Protein AF-A0A914LM54-F1 (afdb_monomer_lite)

InterPro domains:
  IPR000242 Tyrosine-specific protein phosphatase, PTPase domain [PF00102] (272-400)
  IPR000242 Tyrosine-specific protein phosphatase, PTPase domain [PR00700] (313-320)
  IPR000242 Tyrosine-specific protein phosphatase, PTPase domain [PR00700] (339-359)
  IPR000242 Tyrosine-specific protein phosphatase, PTPase domain [PS50055] (244-401)
  IPR000242 Tyrosine-specific protein phosphatase, PTPase domain [SM00194] (243-431)
  IPR000980 SH2 domain [PF00017] (7-81)
  IPR000980 SH2 domain [PF00017] (120-195)
  IPR000980 SH2 domain [PS50001] (6-104)
  IPR000980 SH2 domain [PS50001] (120-214)
  IPR000980 SH2 domain [SM00252] (4-89)
  IPR000980 SH2 domain [SM00252] (118-201)
  IPR029021 Protein-tyrosine phosphatase-like [G3DSA:3.90.190.10] (220-413)
  IPR029021 Protein-tyrosine phosphatase-like [SSF52799] (214-416)
  IPR036860 SH2 domain superfamily [G3DSA:3.30.505.10] (4-106)
  IPR036860 SH2 domain superfamily [G3DSA:3.30.505.10] (108-219)
  IPR036860 SH2 domain superfamily [SSF55550] (6-106)
  IPR036860 SH2 domain superfamily [SSF55550] (113-219)
  IPR052123 Non-receptor Tyrosine Phosphatase [PTHR46257] (4-401)

Secondary structure (DSSP, 8-state):
-PPP---B----HHHHHHHHHHH--TT-EEEEE-SS-TT-EEEEEE-SS-EEEEEEEEETTTTEEE-TTS-EESSHHHHHHHHHHSTTSEE-TTSPEE---SB-----S-----TTT-TTEETT--HHHHHHHHTTSPTTEEEEEE-SSSTT-EEEEEE-TTSSEEEEEEEEETTEEESSTT--BSSHHHHHHHHHHS-EE-TTS-EE---EE-------GGGHHHHHHHHTSPPSSTTPPPHHHHHHHHHHHHHHHHHTT---TGGGSTTTGGG-SSTT----TTTEEE----GGGGGS--SS---------EEEEEEEE----TTT-GGGTT---EEEEEPPPPGGGHHHHHHHHHHTT--EEEE-S-SEETTEESS---SPPBT-EEEETTEEEEEEEEEEETTEEEEEEEEEEETTEEEEEEEEEEE-

Organism: Meloidogyne incognita (NCBI:txid6306)

pLDDT: mean 80.1, std 15.24, range [26.08, 98.19]

Structure (mmCIF, N/CA/C/O backbone):
data_AF-A0A914LM54-F1
#
_entry.id   AF-A0A914LM54-F1
#
loop_
_atom_site.group_PDB
_atom_site.id
_atom_site.type_symbol
_atom_site.label_atom_id
_atom_site.label_alt_id
_atom_site.label_comp_id
_atom_site.label_asym_id
_atom_site.label_entity_id
_atom_site.label_seq_id
_atom_site.pdbx_PDB_ins_code
_atom_site.Cartn_x
_atom_site.Cartn_y
_atom_site.Cartn_z
_atom_site.occupancy
_atom_site.B_iso_or_equiv
_atom_site.auth_seq_id
_atom_site.auth_comp_id
_atom_site.auth_asym_id
_atom_site.auth_atom_id
_atom_site.pdbx_PDB_model_num
ATOM 1 N N . MET A 1 1 ? 0.011 -10.153 41.217 1.00 26.08 1 MET A N 1
ATOM 2 C CA . MET A 1 1 ? -1.340 -10.718 41.019 1.00 26.08 1 MET A CA 1
ATOM 3 C C . MET A 1 1 ? -1.235 -11.724 39.885 1.00 26.08 1 MET A C 1
ATOM 5 O O . MET A 1 1 ? -0.631 -11.352 38.884 1.00 26.08 1 MET A O 1
ATOM 9 N N . PRO A 1 2 ? -1.698 -12.976 40.026 1.00 26.80 2 PRO A N 1
ATOM 10 C CA . PRO A 1 2 ? -1.684 -13.901 38.901 1.00 26.80 2 PRO A CA 1
ATOM 11 C C . PRO A 1 2 ? -2.640 -13.364 37.831 1.00 26.80 2 PRO A C 1
ATOM 13 O O . PRO A 1 2 ? -3.759 -12.970 38.149 1.00 26.80 2 PRO A O 1
ATOM 16 N N . VAL A 1 3 ? -2.156 -13.270 36.593 1.00 32.56 3 VAL A N 1
ATOM 17 C CA . VAL A 1 3 ? -2.946 -12.844 35.433 1.00 32.56 3 VAL A CA 1
ATOM 18 C C . VAL A 1 3 ? -4.123 -13.811 35.304 1.00 32.56 3 VAL A C 1
ATOM 20 O O . VAL A 1 3 ? -3.913 -15.017 35.175 1.00 32.56 3 VAL A O 1
ATOM 23 N N . GLU A 1 4 ? -5.351 -13.304 35.403 1.00 42.78 4 GLU A N 1
ATOM 24 C CA . GLU A 1 4 ? -6.567 -14.088 35.176 1.00 42.78 4 GLU A CA 1
ATOM 25 C C . GLU A 1 4 ? -6.477 -14.760 33.795 1.00 42.78 4 GLU A C 1
ATOM 27 O O . GLU A 1 4 ? -6.394 -14.087 32.766 1.00 42.78 4 GLU A O 1
ATOM 32 N N . ARG A 1 5 ? -6.446 -16.100 33.767 1.00 56.47 5 ARG A N 1
ATOM 33 C CA . ARG A 1 5 ? -6.440 -16.907 32.536 1.00 56.47 5 ARG A CA 1
ATOM 34 C C . ARG A 1 5 ? -7.816 -16.791 31.875 1.00 56.47 5 ARG A C 1
ATOM 36 O O . ARG A 1 5 ? -8.706 -17.599 32.125 1.00 56.47 5 ARG A O 1
ATOM 43 N N . ARG A 1 6 ? -8.007 -15.765 31.048 1.00 68.88 6 ARG A N 1
ATOM 44 C CA . ARG A 1 6 ? -9.247 -15.556 30.299 1.00 68.88 6 ARG A CA 1
ATOM 45 C C . ARG A 1 6 ? -9.192 -16.294 28.964 1.00 68.88 6 ARG A C 1
ATOM 47 O O . ARG A 1 6 ? -8.357 -15.994 28.124 1.00 68.88 6 ARG A O 1
ATOM 54 N N . PHE A 1 7 ? -10.110 -17.231 28.762 1.00 81.62 7 PHE A N 1
ATOM 55 C CA . PHE A 1 7 ? -10.269 -17.956 27.494 1.00 81.62 7 PHE A CA 1
ATOM 56 C C . PHE A 1 7 ? -11.715 -17.944 26.978 1.00 81.62 7 PHE A C 1
ATOM 58 O O . PHE A 1 7 ? -11.969 -18.446 25.888 1.00 81.62 7 PHE A O 1
ATOM 65 N N . PHE A 1 8 ? -12.665 -17.385 27.738 1.00 80.19 8 PHE A N 1
ATOM 66 C CA . PHE A 1 8 ? -14.083 -17.341 27.377 1.00 80.19 8 PHE A CA 1
ATOM 67 C C . PHE A 1 8 ? -14.496 -15.986 26.777 1.00 80.19 8 PHE A C 1
ATOM 69 O O . PHE A 1 8 ? -14.212 -14.927 27.352 1.00 80.19 8 PHE A O 1
ATOM 76 N N . TYR A 1 9 ? -15.194 -16.036 25.639 1.00 75.44 9 TYR A N 1
ATOM 77 C CA . TYR A 1 9 ? -15.647 -14.882 24.861 1.00 75.44 9 TYR A CA 1
ATOM 78 C C . TYR A 1 9 ? -17.074 -15.096 24.330 1.00 75.44 9 TYR A C 1
ATOM 80 O O . TYR A 1 9 ? -17.359 -16.090 23.666 1.00 75.44 9 TYR A O 1
ATOM 88 N N . GLU A 1 10 ? -17.974 -14.142 24.575 1.00 75.81 10 GLU A N 1
ATOM 89 C CA . GLU A 1 10 ? -19.359 -14.170 24.076 1.00 75.81 10 GLU A CA 1
ATOM 90 C C . GLU A 1 10 ? -19.443 -13.631 22.639 1.00 75.81 10 GLU A C 1
ATOM 92 O O . GLU A 1 10 ? -19.845 -12.496 22.404 1.00 75.81 10 GLU A O 1
ATOM 97 N N . ILE A 1 11 ? -19.008 -14.433 21.664 1.00 73.31 11 ILE A N 1
ATOM 98 C CA . ILE A 1 11 ? -18.943 -14.043 20.244 1.00 73.31 11 ILE A CA 1
ATOM 99 C C . ILE A 1 11 ? -19.424 -15.165 19.308 1.00 73.31 11 ILE A C 1
ATOM 101 O O . ILE A 1 11 ? -19.442 -16.336 19.690 1.00 73.31 11 ILE A O 1
ATOM 105 N N . THR A 1 12 ? -19.790 -14.816 18.069 1.00 81.75 12 THR A N 1
ATOM 106 C CA . THR A 1 12 ? -20.183 -15.776 17.017 1.00 81.75 12 THR A CA 1
ATOM 107 C C . THR A 1 12 ? -18.982 -16.554 16.471 1.00 81.75 12 THR A C 1
ATOM 109 O O . THR A 1 12 ? -17.825 -16.201 16.708 1.00 81.75 12 THR A O 1
ATOM 112 N N . GLY A 1 13 ? -19.232 -17.632 15.725 1.00 82.56 13 GLY A N 1
ATOM 113 C CA . GLY A 1 13 ? -18.182 -18.438 15.103 1.00 82.56 13 GLY A CA 1
ATOM 114 C C . GLY A 1 13 ? -17.411 -17.710 14.023 1.00 82.56 13 GLY A C 1
ATOM 115 O O . GLY A 1 13 ? -16.183 -17.778 14.001 1.00 82.56 13 GLY A O 1
ATOM 116 N N . GLU A 1 14 ? -18.121 -16.959 13.189 1.00 81.38 14 GLU A N 1
ATOM 117 C CA . GLU A 1 14 ? -17.511 -16.081 12.196 1.00 81.38 14 GLU A CA 1
ATOM 118 C C . GLU A 1 14 ? -16.601 -15.045 12.862 1.00 81.38 14 GLU A C 1
ATOM 120 O O . GLU A 1 14 ? -15.437 -14.910 12.484 1.00 81.38 14 GLU A O 1
ATOM 125 N N . ARG A 1 15 ? -17.070 -14.417 13.948 1.00 73.88 15 ARG A N 1
ATOM 126 C CA . ARG A 1 15 ? -16.275 -13.428 14.678 1.00 73.88 15 ARG A CA 1
ATOM 127 C C . ARG A 1 15 ? -15.077 -14.043 15.396 1.00 73.88 15 ARG A C 1
ATOM 129 O O . ARG A 1 15 ? -14.000 -13.454 15.419 1.00 73.88 15 ARG A O 1
ATOM 136 N N . ALA A 1 16 ? -15.234 -15.236 15.963 1.00 83.62 16 ALA A N 1
ATOM 137 C CA . ALA A 1 16 ? -14.127 -15.986 16.548 1.00 83.62 16 ALA A CA 1
ATOM 138 C C . ALA A 1 16 ? -13.053 -16.308 15.506 1.00 83.62 16 ALA A C 1
ATOM 140 O O . ALA A 1 16 ? -11.867 -16.189 15.806 1.00 83.62 16 ALA A O 1
ATOM 141 N N . ARG A 1 17 ? -13.458 -16.675 14.282 1.00 85.50 17 ARG A N 1
ATOM 142 C CA . ARG A 1 17 ? -12.534 -16.906 13.170 1.00 85.50 17 ARG A CA 1
ATOM 143 C C . ARG A 1 17 ? -11.743 -15.643 12.849 1.00 85.50 17 ARG A C 1
ATOM 145 O O . ARG A 1 17 ? -10.519 -15.698 12.822 1.00 85.50 17 ARG A O 1
ATOM 152 N N . GLU A 1 18 ? -12.425 -14.519 12.650 1.00 77.44 18 GLU A N 1
ATOM 153 C CA . GLU A 1 18 ? -11.786 -13.226 12.384 1.00 77.44 18 GLU A CA 1
ATOM 154 C C . GLU A 1 18 ? -10.796 -12.839 13.484 1.00 77.44 18 GLU A C 1
ATOM 156 O O . GLU A 1 18 ? -9.634 -12.573 13.200 1.00 77.44 18 GLU A O 1
ATOM 161 N N . LEU A 1 19 ? -11.231 -12.843 14.746 1.00 75.38 19 LEU A N 1
ATOM 162 C CA . LEU A 1 19 ? -10.401 -12.402 15.864 1.00 75.38 19 LEU A CA 1
ATOM 163 C C . LEU A 1 19 ? -9.196 -13.317 16.099 1.00 75.38 19 LEU A C 1
ATOM 165 O O . LEU A 1 19 ? -8.116 -12.819 16.404 1.00 75.38 19 LEU A O 1
ATOM 169 N N . LEU A 1 20 ? -9.345 -14.633 15.928 1.00 82.94 20 LEU A N 1
ATOM 170 C CA . LEU A 1 20 ? -8.219 -15.563 16.029 1.00 82.94 20 LEU A CA 1
ATOM 171 C C . LEU A 1 20 ? -7.209 -15.375 14.894 1.00 82.94 20 LEU A C 1
ATOM 173 O O . LEU A 1 20 ? -6.026 -15.573 15.131 1.00 82.94 20 LEU A O 1
ATOM 177 N N . PHE A 1 21 ? -7.639 -14.967 13.698 1.00 81.19 21 PHE A N 1
ATOM 178 C CA . PHE A 1 21 ? -6.710 -14.569 12.636 1.00 81.19 21 PHE A CA 1
ATOM 179 C C . PHE A 1 21 ? -6.048 -13.212 12.903 1.00 81.19 21 PHE A C 1
ATOM 181 O O . PHE A 1 21 ? -4.903 -13.008 12.512 1.00 81.19 21 PHE A O 1
ATOM 188 N N . LEU A 1 22 ? -6.766 -12.281 13.539 1.00 62.22 22 LEU A N 1
ATOM 189 C CA . LEU A 1 22 ? -6.274 -10.932 13.833 1.00 62.22 22 LEU A CA 1
ATOM 190 C C . LEU A 1 22 ? -5.271 -10.902 14.994 1.00 62.22 22 LEU A C 1
ATOM 192 O O . LEU A 1 22 ? -4.304 -10.147 14.942 1.00 62.22 22 LEU A O 1
ATOM 196 N N . TYR A 1 23 ? -5.523 -11.681 16.047 1.00 75.94 23 TYR A N 1
ATOM 197 C CA . TYR A 1 23 ? -4.813 -11.579 17.329 1.00 75.94 23 TYR A CA 1
ATOM 198 C C . TYR A 1 23 ? -4.252 -12.911 17.835 1.00 75.94 23 TYR A C 1
ATOM 200 O O . TYR A 1 23 ? -3.486 -12.919 18.796 1.00 75.94 23 TYR A O 1
ATOM 208 N N . GLY A 1 24 ? -4.656 -14.031 17.234 1.00 80.50 24 GLY A N 1
ATOM 209 C CA . GLY A 1 24 ? -4.218 -15.363 17.628 1.00 80.50 24 GLY A CA 1
ATOM 210 C C . GLY A 1 24 ? -3.020 -15.857 16.818 1.00 80.50 24 GLY A C 1
ATOM 211 O O . GLY A 1 24 ? -2.707 -15.366 15.737 1.00 80.50 24 GLY A O 1
ATOM 212 N N . SER A 1 25 ? -2.346 -16.872 17.347 1.00 86.31 25 SER A N 1
ATOM 213 C CA . SER A 1 25 ? -1.291 -17.628 16.657 1.00 86.31 25 SER A CA 1
ATOM 214 C C . SER A 1 25 ? -1.629 -19.116 16.578 1.00 86.31 25 SER A C 1
ATOM 216 O O . SER A 1 25 ? -2.569 -19.589 17.209 1.00 86.31 25 SER A O 1
ATOM 218 N N . ASN A 1 26 ? -0.892 -19.889 15.772 1.00 89.88 26 ASN A N 1
ATOM 219 C CA . ASN A 1 26 ? -1.128 -21.333 15.639 1.00 89.88 26 ASN A CA 1
ATOM 220 C C . ASN A 1 26 ? -1.157 -22.051 17.009 1.00 89.88 26 ASN A C 1
ATOM 222 O O . ASN A 1 26 ? -0.249 -21.891 17.823 1.00 89.88 26 ASN A O 1
ATOM 226 N N . GLY A 1 27 ? -2.206 -22.842 17.238 1.00 87.12 27 GLY A N 1
ATOM 227 C CA . GLY A 1 27 ? -2.492 -23.549 18.487 1.00 87.12 27 GLY A CA 1
ATOM 228 C C . GLY A 1 27 ? -3.232 -22.721 19.542 1.00 87.12 27 GLY A C 1
ATOM 229 O O . GLY A 1 27 ? -3.718 -23.288 20.522 1.00 87.12 27 GLY A O 1
ATOM 230 N N . GLU A 1 28 ? -3.357 -21.404 19.365 1.00 92.81 28 GLU A N 1
ATOM 231 C CA . GLU A 1 28 ? -4.096 -20.568 20.307 1.00 92.81 28 GLU A CA 1
ATOM 232 C C . GLU A 1 28 ? -5.603 -20.705 20.117 1.00 92.81 28 GLU A C 1
ATOM 234 O O . GLU A 1 28 ? -6.101 -20.953 19.013 1.00 92.81 28 GLU A O 1
ATOM 239 N N . PHE A 1 29 ? -6.343 -20.560 21.214 1.00 93.31 29 PHE A N 1
ATOM 240 C CA . PHE A 1 29 ? -7.760 -20.896 21.238 1.00 93.31 29 PHE A CA 1
ATOM 241 C C . PHE A 1 29 ? -8.592 -19.965 22.114 1.00 93.31 29 PHE A C 1
ATOM 243 O O . PHE A 1 29 ? -8.089 -19.297 23.015 1.00 93.31 29 PHE A O 1
ATOM 250 N N . ILE A 1 30 ? -9.900 -19.997 21.874 1.00 92.56 30 ILE A N 1
ATOM 251 C CA . ILE A 1 30 ? -10.929 -19.407 22.729 1.00 92.56 30 ILE A CA 1
ATOM 252 C C . ILE A 1 30 ? -12.128 -20.344 22.860 1.00 92.56 30 ILE A C 1
ATOM 254 O O . ILE A 1 30 ? -12.390 -21.175 21.989 1.00 92.56 30 ILE A O 1
ATOM 258 N N . VAL A 1 31 ? -12.902 -20.174 23.925 1.00 91.75 31 VAL A N 1
ATOM 259 C CA . VAL A 1 31 ? -14.205 -20.810 24.116 1.00 91.75 31 VAL A CA 1
ATOM 260 C C . VAL A 1 31 ? -15.301 -19.759 23.991 1.00 91.75 31 VAL A C 1
ATOM 262 O O . VAL A 1 31 ? -15.172 -18.651 24.504 1.00 91.75 31 VAL A O 1
ATOM 265 N N . ARG A 1 32 ? -16.389 -20.118 23.315 1.00 90.25 32 ARG A N 1
ATOM 266 C CA . ARG A 1 32 ? -17.566 -19.271 23.100 1.00 90.25 32 ARG A CA 1
ATOM 267 C C . ARG A 1 32 ? -18.866 -20.068 23.260 1.00 90.25 32 ARG A C 1
ATOM 269 O O . ARG A 1 32 ? -18.820 -21.299 23.174 1.00 90.25 32 ARG A O 1
ATOM 276 N N . PRO A 1 33 ? -20.024 -19.415 23.448 1.00 84.38 33 PRO A N 1
ATOM 277 C CA . PRO A 1 33 ? -21.326 -20.068 23.321 1.00 84.38 33 PRO A CA 1
ATOM 278 C C . PRO A 1 33 ? -21.509 -20.717 21.938 1.00 84.38 33 PRO A C 1
ATOM 280 O O . PRO A 1 33 ? -20.993 -20.220 20.930 1.00 84.38 33 PRO A O 1
ATOM 283 N N . SER A 1 34 ? -22.232 -21.837 21.870 1.00 87.94 34 SER A N 1
ATOM 284 C CA . SER A 1 34 ? -22.594 -22.450 20.590 1.00 87.94 34 SER A CA 1
ATOM 285 C C . SER A 1 34 ? -23.782 -21.729 19.957 1.00 87.94 34 SER A C 1
ATOM 287 O O . SER A 1 34 ? -24.809 -21.517 20.590 1.00 87.94 34 SER A O 1
ATOM 289 N N . GLU A 1 35 ? -23.683 -21.427 18.665 1.00 83.56 35 GLU A N 1
ATOM 290 C CA . GLU A 1 35 ? -24.795 -20.838 17.897 1.00 83.56 35 GLU A CA 1
ATOM 291 C C . GLU A 1 35 ? -25.893 -21.860 17.592 1.00 83.56 35 GLU A C 1
ATOM 293 O O . GLU A 1 35 ? -27.053 -21.510 17.409 1.00 83.56 35 GLU A O 1
ATOM 298 N N . SER A 1 36 ? -25.528 -23.144 17.556 1.00 83.31 36 SER A N 1
ATOM 299 C CA . SER A 1 36 ? -26.461 -24.234 17.256 1.00 83.31 36 SER A CA 1
ATOM 300 C C . SER A 1 36 ? -27.327 -24.647 18.449 1.00 83.31 36 SER A C 1
ATOM 302 O O . SER A 1 36 ? -28.347 -25.303 18.261 1.00 83.31 36 SER A O 1
ATOM 304 N N . SER A 1 37 ? -26.906 -24.328 19.676 1.00 85.00 37 SER A N 1
ATOM 305 C CA . SER A 1 37 ? -27.579 -24.750 20.905 1.00 85.00 37 SER A CA 1
ATOM 306 C C . SER A 1 37 ? -27.179 -23.841 22.061 1.00 85.00 37 SER A C 1
ATOM 308 O O . SER A 1 37 ? -26.001 -23.750 22.399 1.00 85.00 37 SER A O 1
ATOM 310 N N . ALA A 1 38 ? -28.166 -23.206 22.694 1.00 77.56 38 ALA A N 1
ATOM 311 C CA . ALA A 1 38 ? -27.947 -22.217 23.750 1.00 77.56 38 ALA A CA 1
ATOM 312 C C . ALA A 1 38 ? -27.291 -22.787 25.023 1.00 77.56 38 ALA A C 1
ATOM 314 O O . ALA A 1 38 ? -26.733 -22.027 25.809 1.00 77.56 38 ALA A O 1
ATOM 315 N N . SER A 1 39 ? -27.361 -24.104 25.239 1.00 82.50 39 SER A N 1
ATOM 316 C CA . SER A 1 39 ? -26.727 -24.777 26.380 1.00 82.50 39 SER A CA 1
ATOM 317 C C . SER A 1 39 ? -25.312 -25.276 26.090 1.00 82.50 39 SER A C 1
ATOM 319 O O . SER A 1 39 ? -24.619 -25.681 27.018 1.00 82.50 39 SER A O 1
ATOM 321 N N . ASP A 1 40 ? -24.891 -25.293 24.823 1.00 90.88 40 ASP A N 1
ATOM 322 C CA . ASP A 1 40 ? -23.614 -25.867 24.403 1.00 90.88 40 ASP A CA 1
ATOM 323 C C . ASP A 1 40 ? -22.535 -24.788 24.265 1.00 90.88 40 ASP A C 1
ATOM 325 O O . ASP A 1 40 ? -22.811 -23.605 24.053 1.00 90.88 40 ASP A O 1
ATOM 329 N N . TYR A 1 41 ? -21.277 -25.219 24.279 1.00 93.44 41 TYR A N 1
ATOM 330 C CA . TYR A 1 41 ? -20.125 -24.359 24.022 1.00 93.44 41 TYR A CA 1
ATOM 331 C C . TYR A 1 41 ? -19.399 -24.783 22.747 1.00 93.44 41 TYR A C 1
ATOM 333 O O . TYR A 1 41 ? -19.609 -25.863 22.192 1.00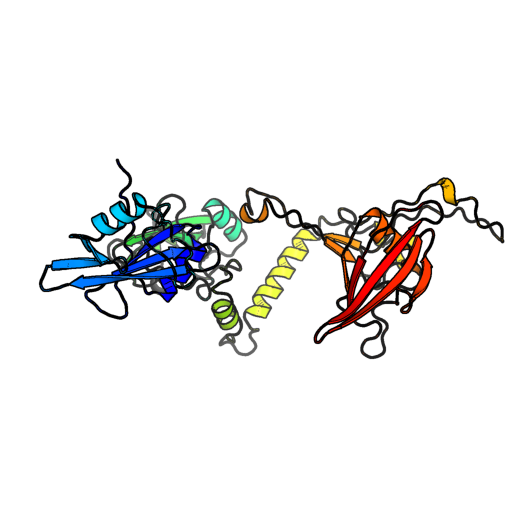 93.44 41 TYR A O 1
ATOM 341 N N . THR A 1 42 ? -18.546 -23.907 22.232 1.00 94.81 42 THR A N 1
ATOM 342 C CA . THR A 1 42 ? -17.684 -24.184 21.083 1.00 94.81 42 THR A CA 1
ATOM 343 C C . THR A 1 42 ? -16.275 -23.683 21.364 1.00 94.81 42 THR A C 1
ATOM 345 O O . THR A 1 42 ? -16.070 -22.515 21.685 1.00 94.81 42 THR A O 1
ATOM 348 N N . LEU A 1 43 ? -15.299 -24.571 21.220 1.00 94.56 43 LEU A N 1
ATOM 349 C CA . LEU A 1 43 ? -13.875 -24.274 21.285 1.00 94.56 43 LEU A CA 1
ATOM 350 C C . LEU A 1 43 ? -13.391 -23.921 19.874 1.00 94.56 43 LEU A C 1
ATOM 352 O O . LEU A 1 43 ? -13.514 -24.731 18.960 1.00 94.56 43 LEU A O 1
ATOM 356 N N . SER A 1 44 ? -12.885 -22.706 19.678 1.00 94.81 44 SER A N 1
ATOM 357 C CA . SER A 1 44 ? -12.371 -22.224 18.388 1.00 94.81 44 SER A CA 1
ATOM 358 C C . SER A 1 44 ? -10.853 -22.091 18.467 1.00 94.81 44 SER A C 1
ATOM 360 O O . SER A 1 44 ? -10.352 -21.484 19.410 1.00 94.81 44 SER A O 1
ATOM 362 N N . ILE A 1 45 ? -10.130 -22.681 17.514 1.00 94.31 45 ILE A N 1
ATOM 363 C CA . ILE A 1 45 ? -8.677 -22.901 17.599 1.00 94.31 45 ILE A CA 1
ATOM 364 C C . ILE A 1 45 ? -8.023 -22.452 16.295 1.00 94.31 45 ILE A C 1
ATOM 366 O O . ILE A 1 45 ? -8.438 -22.882 15.218 1.00 94.31 45 ILE A O 1
ATOM 370 N N . HIS A 1 46 ? -6.991 -21.617 16.378 1.00 92.75 46 HIS A N 1
ATOM 371 C CA . HIS A 1 46 ? -6.232 -21.166 15.218 1.00 92.75 46 HIS A CA 1
ATOM 372 C C . HIS A 1 46 ? -5.241 -22.245 14.763 1.00 92.75 46 HIS A C 1
ATOM 374 O O . HIS A 1 46 ? -4.425 -22.729 15.543 1.00 92.75 46 HIS A O 1
ATOM 380 N N . ARG A 1 47 ? -5.284 -22.623 13.484 1.00 88.25 47 ARG A N 1
ATOM 381 C CA . ARG A 1 47 ? -4.475 -23.701 12.880 1.00 88.25 47 ARG A CA 1
ATOM 382 C C . ARG A 1 47 ? -3.424 -23.177 11.896 1.00 88.25 47 ARG A C 1
ATOM 384 O O . ARG A 1 47 ? -2.988 -23.889 10.996 1.00 88.25 47 ARG A O 1
ATOM 391 N N . GLY A 1 48 ? -3.077 -21.895 11.992 1.00 81.88 48 GLY A N 1
ATOM 392 C CA . GLY A 1 48 ? -2.162 -21.217 11.071 1.00 81.88 48 GLY A CA 1
ATOM 393 C C . GLY A 1 48 ? -2.873 -20.678 9.829 1.00 81.88 48 GLY A C 1
ATOM 394 O O . GLY A 1 48 ? -2.830 -19.482 9.580 1.00 81.88 48 GLY A O 1
ATOM 395 N N . THR A 1 49 ? -3.553 -21.542 9.071 1.00 83.38 49 THR A N 1
ATOM 396 C CA . THR A 1 49 ? -4.243 -21.163 7.815 1.00 83.38 49 THR A CA 1
ATOM 397 C C . THR A 1 49 ? -5.766 -21.160 7.912 1.00 83.38 49 THR A C 1
ATOM 399 O O . THR A 1 49 ? -6.448 -20.712 6.994 1.00 83.38 49 THR A O 1
ATOM 402 N N . ARG A 1 50 ? -6.318 -21.687 9.005 1.00 88.44 50 ARG A N 1
ATOM 403 C CA . ARG A 1 50 ? -7.759 -21.819 9.244 1.00 88.44 50 ARG A CA 1
ATOM 404 C C . ARG A 1 50 ? -8.059 -21.748 10.734 1.00 88.44 50 ARG A C 1
ATOM 406 O O . ARG A 1 50 ? -7.151 -21.853 11.557 1.00 88.44 50 ARG A O 1
ATOM 413 N N . VAL A 1 51 ? -9.340 -21.638 11.064 1.00 91.69 51 VAL A N 1
ATOM 414 C CA . VAL A 1 51 ? -9.837 -21.790 12.432 1.00 91.69 51 VAL A CA 1
ATOM 415 C C . VAL A 1 51 ? -10.746 -23.009 12.481 1.00 91.69 51 VAL A C 1
ATOM 417 O O . VAL A 1 51 ? -11.671 -23.125 11.680 1.00 91.69 51 VAL A O 1
ATOM 420 N N . THR A 1 52 ? -10.464 -23.914 13.413 1.00 92.56 52 THR A N 1
ATOM 421 C CA . THR A 1 52 ? -11.244 -25.136 13.632 1.00 92.56 52 THR A CA 1
ATOM 422 C C . THR A 1 52 ? -12.173 -24.929 14.822 1.00 92.56 52 THR A C 1
ATOM 424 O O . THR A 1 52 ? -11.766 -24.377 15.845 1.00 92.56 52 THR A O 1
ATOM 427 N N . HIS A 1 53 ? -13.426 -25.370 14.694 1.00 93.25 53 HIS A N 1
ATOM 428 C CA . HIS A 1 53 ? -14.444 -25.256 15.736 1.00 93.25 53 HIS A CA 1
ATOM 429 C C . HIS A 1 53 ? -14.824 -26.643 16.261 1.00 93.25 53 HIS A C 1
ATOM 431 O O . HIS A 1 53 ? -15.299 -27.491 15.510 1.00 93.25 53 HIS A O 1
ATOM 437 N N . VAL A 1 54 ? -14.644 -26.862 17.561 1.00 92.62 54 VAL A N 1
ATOM 438 C CA . VAL A 1 54 ? -14.937 -28.122 18.249 1.00 92.62 54 VAL A CA 1
ATOM 439 C C . VAL A 1 54 ? -16.102 -27.898 19.203 1.00 92.62 54 VAL A C 1
ATOM 441 O O . VAL A 1 54 ? -16.038 -27.055 20.099 1.00 92.62 54 VAL A O 1
ATOM 444 N N . LYS A 1 55 ? -17.193 -28.639 19.007 1.00 92.62 55 LYS A N 1
ATOM 445 C CA . LYS A 1 55 ? -18.399 -28.503 19.827 1.00 92.62 55 LYS A CA 1
ATOM 446 C C . LYS A 1 55 ? -18.216 -29.196 21.179 1.00 92.62 55 LYS A C 1
ATOM 448 O O . LYS A 1 55 ? -17.755 -30.331 21.229 1.00 92.62 55 LYS A O 1
ATOM 453 N N . ILE A 1 56 ? -18.615 -28.526 22.255 1.00 93.44 56 ILE A N 1
ATOM 454 C CA . ILE A 1 56 ? -18.663 -29.062 23.617 1.00 93.44 56 ILE A CA 1
ATOM 455 C C . ILE A 1 56 ? -20.141 -29.140 23.997 1.00 93.44 56 ILE A C 1
ATOM 457 O O . ILE A 1 56 ? -20.798 -28.110 24.157 1.00 93.44 56 ILE A O 1
ATOM 461 N N . VAL A 1 57 ? -20.680 -30.353 24.086 1.00 93.38 57 VAL A N 1
ATOM 462 C CA . VAL A 1 57 ? -22.124 -30.574 24.251 1.00 93.38 57 VAL A CA 1
ATOM 463 C C . VAL A 1 57 ? -22.473 -30.640 25.729 1.00 93.38 57 VAL A C 1
ATOM 465 O O . VAL A 1 57 ? -21.847 -31.391 26.474 1.00 93.38 57 VAL A O 1
ATOM 468 N N . HIS A 1 58 ? -23.483 -29.892 26.162 1.00 91.00 58 HIS A N 1
ATOM 469 C CA . HIS A 1 58 ? -23.973 -29.978 27.530 1.00 91.00 58 HIS A CA 1
ATOM 470 C C . HIS A 1 58 ? -25.002 -31.100 27.667 1.00 91.00 58 HIS A C 1
ATOM 472 O O . HIS A 1 58 ? -26.005 -31.137 26.956 1.00 91.00 58 HIS A O 1
ATOM 478 N N . ASN A 1 59 ? -24.767 -32.016 28.606 1.00 88.12 59 ASN A N 1
ATOM 479 C CA . ASN A 1 59 ? -25.716 -33.058 28.964 1.00 88.12 59 ASN A CA 1
ATOM 480 C C . ASN A 1 59 ? -26.516 -32.627 30.208 1.00 88.12 59 ASN A C 1
ATOM 482 O O . ASN A 1 59 ? -25.978 -32.653 31.319 1.00 88.12 59 ASN A O 1
ATOM 486 N N . PRO A 1 60 ? -27.804 -32.269 30.058 1.00 80.88 60 PRO A N 1
ATOM 487 C CA . PRO A 1 60 ? -28.607 -31.751 31.162 1.00 80.88 60 PRO A CA 1
ATOM 488 C C . PRO A 1 60 ? -28.921 -32.799 32.242 1.00 80.88 60 PRO A C 1
ATOM 490 O O . PRO A 1 60 ? -29.159 -32.427 33.389 1.00 80.88 6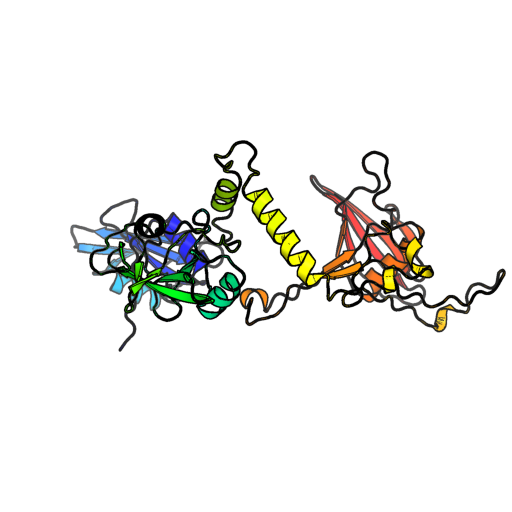0 PRO A O 1
ATOM 493 N N . LEU A 1 61 ? -28.906 -34.099 31.912 1.00 83.12 61 LEU A N 1
ATOM 494 C CA . LEU A 1 61 ? -29.215 -35.174 32.866 1.00 83.12 61 LEU A CA 1
ATOM 495 C C . LEU A 1 61 ? -28.059 -35.419 33.839 1.00 83.12 61 LEU A C 1
ATOM 497 O O . LEU A 1 61 ? -28.267 -35.502 35.047 1.00 83.12 61 LEU A O 1
ATOM 501 N N . SER A 1 62 ? -26.838 -35.516 33.314 1.00 84.00 62 SER A N 1
ATOM 502 C CA . SER A 1 62 ? -25.623 -35.711 34.113 1.00 84.00 62 SER A CA 1
ATOM 503 C C . SER A 1 62 ? -25.005 -34.397 34.593 1.00 84.00 62 SER A C 1
ATOM 505 O O . SER A 1 62 ? -24.095 -34.431 35.417 1.00 84.00 62 SER A O 1
ATOM 507 N N . LYS A 1 63 ? -25.484 -33.248 34.092 1.00 86.50 63 LYS A N 1
ATOM 508 C CA . LYS A 1 63 ? -24.896 -31.914 34.301 1.00 86.50 63 LYS A CA 1
ATOM 509 C C . LYS A 1 63 ? -23.410 -31.858 33.921 1.00 86.50 63 LYS A C 1
ATOM 511 O O . LYS A 1 63 ? -22.632 -31.150 34.554 1.00 86.50 63 LYS A O 1
ATOM 516 N N . THR A 1 64 ? -23.017 -32.614 32.897 1.00 91.44 64 THR A N 1
ATOM 517 C CA . THR A 1 64 ? -21.636 -32.674 32.398 1.00 91.44 64 THR A CA 1
ATOM 518 C C . THR A 1 64 ? -21.519 -32.080 30.998 1.00 91.44 64 THR A C 1
ATOM 520 O O . THR A 1 64 ? -22.494 -31.966 30.259 1.00 91.44 64 THR A O 1
ATOM 523 N N . LEU A 1 65 ? -20.305 -31.693 30.628 1.00 90.75 65 LEU A N 1
ATOM 524 C CA . LEU A 1 65 ? -19.897 -31.244 29.306 1.00 90.75 65 LEU A CA 1
ATOM 525 C C . LEU A 1 65 ? -19.155 -32.376 28.605 1.00 90.75 65 LEU A C 1
ATOM 527 O O . LEU A 1 65 ? -18.168 -32.881 29.133 1.00 90.75 65 LEU A O 1
ATOM 531 N N . ARG A 1 66 ? -19.606 -32.757 27.415 1.00 91.50 66 ARG A N 1
ATOM 532 C CA . ARG A 1 66 ? -19.039 -33.852 26.633 1.00 91.50 66 ARG A CA 1
ATOM 533 C C . ARG A 1 66 ? -18.227 -33.323 25.461 1.00 91.50 66 ARG A C 1
ATOM 535 O O . ARG A 1 66 ? -18.731 -32.537 24.654 1.00 91.50 66 ARG A O 1
ATOM 542 N N . LEU A 1 67 ? -16.983 -33.785 25.350 1.00 90.69 67 LEU A N 1
ATOM 543 C CA . LEU A 1 67 ? -16.142 -33.562 24.175 1.00 90.69 67 LEU A CA 1
ATOM 544 C C . LEU A 1 67 ? -16.426 -34.599 23.077 1.00 90.69 67 LEU A C 1
ATOM 546 O O . LEU A 1 67 ? -16.804 -35.732 23.388 1.00 90.69 67 LEU A O 1
ATOM 550 N N . PRO A 1 68 ? -16.155 -34.282 21.795 1.00 86.50 68 PRO A N 1
ATOM 551 C CA . PRO A 1 68 ? -16.289 -35.242 20.697 1.00 86.50 68 PRO A CA 1
ATOM 552 C C . PRO A 1 68 ? -15.386 -36.473 20.840 1.00 86.50 68 PRO A C 1
ATOM 554 O O . PRO A 1 68 ? -15.723 -37.538 20.338 1.00 86.50 68 PRO A O 1
ATOM 557 N N . SER A 1 69 ? -14.281 -36.354 21.583 1.00 84.75 69 SER A N 1
ATOM 558 C CA . SER A 1 69 ? -13.406 -37.474 21.950 1.00 84.75 69 SER A CA 1
ATOM 559 C C . SER A 1 69 ? -14.048 -38.477 22.922 1.00 84.75 69 SER A C 1
ATOM 561 O O . SER A 1 69 ? -13.461 -39.516 23.201 1.00 84.75 69 SER A O 1
ATOM 563 N N . GLY A 1 70 ? -15.252 -38.198 23.436 1.00 86.50 70 GLY A N 1
ATOM 564 C CA . GLY A 1 70 ? -16.021 -39.100 24.298 1.00 86.50 70 GLY A CA 1
ATOM 565 C C . GLY A 1 70 ? -15.812 -38.898 25.800 1.00 86.50 70 GLY A C 1
ATOM 566 O O . GLY A 1 70 ? -16.446 -39.597 26.587 1.00 86.50 70 GLY A O 1
ATOM 567 N N . HIS A 1 71 ? -14.971 -37.943 26.200 1.00 90.62 71 HIS A N 1
ATOM 568 C CA . HIS A 1 71 ? -14.735 -37.598 27.602 1.00 90.62 71 HIS A CA 1
ATOM 569 C C . HIS A 1 71 ? -15.779 -36.604 28.134 1.00 90.62 71 HIS A C 1
ATOM 571 O O . HIS A 1 71 ? -16.162 -35.666 27.429 1.00 90.62 71 HIS A O 1
ATOM 577 N N . ASP A 1 72 ? -16.185 -36.791 29.392 1.00 91.81 72 ASP A N 1
ATOM 578 C CA . ASP A 1 72 ? -17.161 -35.956 30.098 1.00 91.81 72 ASP A CA 1
ATOM 579 C C . ASP A 1 72 ? -16.483 -35.144 31.220 1.00 91.81 72 ASP A C 1
ATOM 581 O O . ASP A 1 72 ? -15.622 -35.650 31.941 1.00 91.81 72 ASP A O 1
ATOM 585 N N . PHE A 1 73 ? -16.894 -33.886 31.394 1.00 92.75 73 PHE A N 1
ATOM 586 C CA . PHE A 1 73 ? -16.296 -32.925 32.325 1.00 92.75 73 PHE A CA 1
ATOM 587 C C . PHE A 1 73 ? -17.359 -32.143 33.098 1.00 92.75 73 PHE A C 1
ATOM 589 O O . PHE A 1 73 ? -18.482 -31.966 32.645 1.00 92.75 73 PHE A O 1
ATOM 596 N N . HIS A 1 74 ? -16.996 -31.633 34.268 1.00 89.12 74 HIS A N 1
ATOM 597 C CA . HIS A 1 74 ? -17.869 -30.828 35.127 1.00 89.12 74 HIS A CA 1
ATOM 598 C C . HIS A 1 74 ? -17.861 -29.319 34.814 1.00 89.12 74 HIS A C 1
ATOM 600 O O . HIS A 1 74 ? -18.776 -28.612 35.226 1.00 89.12 74 HIS A O 1
ATOM 606 N N . SER A 1 75 ? -16.852 -28.816 34.095 1.00 88.19 75 SER A N 1
ATOM 607 C CA . SER A 1 75 ? -16.731 -27.399 33.731 1.00 88.19 75 SER A CA 1
ATOM 608 C C . SER A 1 75 ? -15.910 -27.199 32.455 1.00 88.19 75 SER A C 1
ATOM 610 O O . SER A 1 75 ? -15.205 -28.108 32.005 1.00 88.19 75 SER A O 1
ATOM 612 N N . VAL A 1 76 ? -16.005 -26.006 31.861 1.00 85.94 76 VAL A N 1
ATOM 613 C CA . VAL A 1 76 ? -15.233 -25.630 30.666 1.00 85.94 76 VAL A CA 1
ATOM 614 C C . VAL A 1 76 ? -13.744 -25.507 31.007 1.00 85.94 76 VAL A C 1
ATOM 616 O O . VAL A 1 76 ? -12.893 -25.904 30.218 1.00 85.94 76 VAL A O 1
ATOM 619 N N . GLU A 1 77 ? -13.416 -25.032 32.206 1.00 88.19 77 GLU A N 1
ATOM 620 C CA . GLU A 1 77 ? -12.046 -24.958 32.721 1.00 88.19 77 GLU A CA 1
ATOM 621 C C . GLU A 1 77 ? -11.393 -26.347 32.724 1.00 88.19 77 GLU A C 1
ATOM 623 O O . GLU A 1 77 ? -10.257 -26.504 32.278 1.00 88.19 77 GLU A O 1
ATOM 628 N N . ALA A 1 78 ? -12.133 -27.369 33.170 1.00 88.69 78 ALA A N 1
ATOM 629 C CA . ALA A 1 78 ? -11.650 -28.745 33.212 1.00 88.69 78 ALA A CA 1
ATOM 630 C C . ALA A 1 78 ? -11.437 -29.332 31.809 1.00 88.69 78 ALA A C 1
ATOM 632 O O . ALA A 1 78 ? -10.470 -30.062 31.593 1.00 88.69 78 ALA A O 1
ATOM 633 N N . VAL A 1 79 ? -12.304 -28.978 30.852 1.00 89.62 79 VAL A N 1
ATOM 634 C CA . VAL A 1 79 ? -12.127 -29.318 29.431 1.00 89.62 79 VAL A CA 1
ATOM 635 C C . VAL A 1 79 ? -10.815 -28.735 28.906 1.00 89.62 79 VAL A C 1
ATOM 637 O O . VAL A 1 79 ? -10.002 -29.462 28.340 1.00 89.62 79 VAL A O 1
ATOM 640 N N . VAL A 1 80 ? -10.592 -27.434 29.112 1.00 89.56 80 VAL A N 1
ATOM 641 C CA . VAL A 1 80 ? -9.394 -26.736 28.626 1.00 89.56 80 VAL A CA 1
ATOM 642 C C . VAL A 1 80 ? -8.130 -27.322 29.253 1.00 89.56 80 VAL A C 1
ATOM 644 O O . VAL A 1 80 ? -7.205 -27.682 28.531 1.00 89.56 80 VAL A O 1
ATOM 647 N N . GLN A 1 81 ? -8.107 -27.504 30.575 1.00 88.31 81 GLN A N 1
ATOM 648 C CA . GLN A 1 81 ? -6.953 -28.061 31.284 1.00 88.31 81 GLN A CA 1
ATOM 649 C C . GLN A 1 81 ? -6.606 -29.483 30.814 1.00 88.31 81 GLN A C 1
ATOM 651 O O . GLN A 1 81 ? -5.430 -29.834 30.679 1.00 88.31 81 GLN A O 1
ATOM 656 N N . PHE A 1 82 ? -7.624 -30.305 30.545 1.00 90.31 82 PHE A N 1
ATOM 657 C CA . PHE A 1 82 ? -7.435 -31.648 30.009 1.00 90.31 82 PHE A CA 1
ATOM 658 C C . PHE A 1 82 ? -6.833 -31.622 28.601 1.00 90.31 82 PHE A C 1
ATOM 660 O O . PHE A 1 82 ? -5.897 -32.376 28.335 1.00 90.31 82 PHE A O 1
ATOM 667 N N . LEU A 1 83 ? -7.322 -30.742 27.724 1.00 89.31 83 LEU A N 1
ATOM 668 C CA . LEU A 1 83 ? -6.814 -30.594 26.359 1.00 89.31 83 LEU A CA 1
ATOM 669 C C . LEU A 1 83 ? -5.388 -30.022 26.310 1.00 89.31 83 LEU A C 1
ATOM 671 O O . LEU A 1 83 ? -4.597 -30.467 25.485 1.00 89.31 83 LEU A O 1
ATOM 675 N N . GLU A 1 84 ? -5.037 -29.097 27.211 1.00 86.06 84 GLU A N 1
ATOM 676 C CA . GLU A 1 84 ? -3.663 -28.585 27.359 1.00 86.06 84 GLU A CA 1
ATOM 677 C C . GLU A 1 84 ? -2.689 -29.689 27.816 1.00 86.06 84 GLU A C 1
ATOM 679 O O . GLU A 1 84 ? -1.542 -29.736 27.379 1.00 86.06 84 GLU A O 1
ATOM 684 N N . SER A 1 85 ? -3.145 -30.597 28.687 1.00 87.62 85 SER A N 1
ATOM 685 C CA . SER A 1 85 ? -2.300 -31.658 29.263 1.00 87.62 85 SER A CA 1
ATOM 686 C C . SER A 1 85 ? -2.187 -32.904 28.380 1.00 87.62 85 SER A C 1
ATOM 688 O O . SER A 1 85 ? -1.285 -33.716 28.576 1.00 87.62 85 SER A O 1
ATOM 690 N N . ASN A 1 86 ? -3.104 -33.081 27.426 1.00 86.75 86 ASN A N 1
ATOM 691 C CA . ASN A 1 86 ? -3.189 -34.265 26.574 1.00 86.75 86 ASN A CA 1
ATOM 692 C C . ASN A 1 86 ? -3.192 -33.853 25.094 1.00 86.75 86 ASN A C 1
ATOM 694 O O . ASN A 1 86 ? -4.238 -33.904 24.432 1.00 86.75 86 ASN A O 1
ATOM 698 N N . PRO A 1 87 ? -2.028 -33.446 24.550 1.00 76.19 87 PRO A N 1
ATOM 699 C CA . PRO A 1 87 ? -1.916 -33.156 23.128 1.00 76.19 87 PRO A CA 1
ATOM 700 C C . PRO A 1 87 ? -2.295 -34.410 22.325 1.00 76.19 87 PRO A C 1
ATOM 702 O O . PRO A 1 87 ? -1.909 -35.521 22.692 1.00 76.19 87 PRO A O 1
ATOM 705 N N . LYS A 1 88 ? -3.029 -34.230 21.216 1.00 80.94 88 LYS A N 1
ATOM 706 C CA . LYS A 1 88 ? -3.530 -35.278 20.290 1.00 80.94 88 LYS A CA 1
ATOM 707 C C . LYS A 1 88 ? -4.836 -35.995 20.652 1.00 80.94 88 LYS A C 1
ATOM 709 O O . LYS A 1 88 ? -5.244 -36.879 19.907 1.00 80.94 88 LYS A O 1
ATOM 714 N N . VAL A 1 89 ? -5.535 -35.608 21.721 1.00 85.81 89 VAL A N 1
ATOM 715 C CA . VAL A 1 89 ? -6.871 -36.174 22.019 1.00 85.81 89 VAL A CA 1
ATOM 716 C C . VAL A 1 89 ? -7.930 -35.759 20.993 1.00 85.81 89 VAL A C 1
ATOM 718 O O . VAL A 1 89 ? -8.876 -36.500 20.732 1.00 85.81 89 VAL A O 1
ATOM 721 N N . LEU A 1 90 ? -7.790 -34.567 20.420 1.00 83.81 90 LEU A N 1
ATOM 722 C CA . LEU A 1 90 ? -8.671 -34.082 19.368 1.00 83.81 90 LEU A CA 1
ATOM 723 C C . LEU A 1 90 ? -8.009 -34.313 18.010 1.00 83.81 90 LEU A C 1
ATOM 725 O O . LEU A 1 90 ? -6.859 -33.927 17.804 1.00 83.81 90 LEU A O 1
ATOM 729 N N . THR A 1 91 ? -8.749 -34.915 17.087 1.00 82.75 91 THR A N 1
ATOM 730 C CA . THR A 1 91 ? -8.321 -35.160 15.708 1.00 82.75 91 THR A CA 1
ATOM 731 C C . THR A 1 91 ? -9.356 -34.612 14.735 1.00 82.75 91 THR A C 1
ATOM 733 O O . THR A 1 91 ? -10.562 -34.669 14.986 1.00 82.75 91 THR A O 1
ATOM 736 N N . GLU A 1 92 ? -8.884 -34.041 13.630 1.00 75.50 92 GLU A N 1
ATOM 737 C CA . GLU A 1 92 ? -9.741 -33.657 12.508 1.00 75.50 92 GLU A CA 1
ATOM 738 C C . GLU A 1 92 ? -10.117 -34.887 11.661 1.00 75.50 92 GLU A C 1
ATOM 740 O O . GLU A 1 92 ? -9.563 -35.978 11.816 1.00 75.50 92 GLU A O 1
ATOM 745 N N . ALA A 1 93 ? -11.081 -34.716 10.751 1.00 75.12 93 ALA A N 1
ATOM 746 C CA . ALA A 1 93 ? -11.548 -35.785 9.864 1.00 75.12 93 ALA A CA 1
ATOM 747 C C . ALA A 1 93 ? -10.455 -36.312 8.911 1.00 75.12 93 ALA A C 1
ATOM 749 O O . ALA A 1 93 ? -10.560 -37.431 8.419 1.00 75.12 93 ALA A O 1
ATOM 750 N N . ASP A 1 94 ? -9.410 -35.520 8.667 1.00 75.25 94 ASP A N 1
ATOM 751 C CA . ASP A 1 94 ? -8.224 -35.894 7.891 1.00 75.25 94 ASP A CA 1
ATOM 752 C C . ASP A 1 94 ? -7.143 -36.614 8.727 1.00 75.25 94 ASP A C 1
ATOM 754 O O . ASP A 1 94 ? -6.112 -37.019 8.190 1.00 75.25 94 ASP A O 1
ATOM 758 N N . GLY A 1 95 ? -7.378 -36.811 10.030 1.00 74.56 95 GLY A N 1
ATOM 759 C CA . GLY A 1 95 ? -6.476 -37.505 10.950 1.00 74.56 95 GLY A CA 1
ATOM 760 C C . GLY A 1 95 ? -5.400 -36.624 11.591 1.00 74.56 95 GLY A C 1
ATOM 761 O O . GLY A 1 95 ? -4.616 -37.131 12.397 1.00 74.56 95 GLY A O 1
ATOM 762 N N . LEU A 1 96 ? -5.349 -35.321 11.292 1.00 81.31 96 LEU A N 1
ATOM 763 C CA . LEU A 1 96 ? -4.392 -34.409 11.920 1.00 81.31 96 LEU A CA 1
ATOM 764 C C . LEU A 1 96 ? -4.793 -34.092 13.366 1.00 81.31 96 LEU A C 1
ATOM 766 O O . LEU A 1 96 ? -5.946 -33.770 13.661 1.00 81.31 96 LEU A O 1
ATOM 770 N N . SER A 1 97 ? -3.823 -34.139 14.283 1.00 82.69 97 SER A N 1
ATOM 771 C CA . SER A 1 97 ? -4.047 -33.809 15.691 1.00 82.69 97 SER A CA 1
ATOM 772 C C . SER A 1 97 ? -4.211 -32.308 15.909 1.00 82.69 97 SER A C 1
ATOM 774 O O . SER A 1 97 ? -3.444 -31.485 15.396 1.00 82.69 97 SER A O 1
ATOM 776 N N . ILE A 1 98 ? -5.200 -31.948 16.720 1.00 85.88 98 ILE A N 1
ATOM 777 C CA . ILE A 1 98 ? -5.438 -30.587 17.183 1.00 85.88 98 ILE A CA 1
ATOM 778 C C . ILE A 1 98 ? -4.706 -30.401 18.514 1.00 85.88 98 ILE A C 1
ATOM 780 O O . ILE A 1 98 ? -4.948 -31.127 19.478 1.00 85.88 98 ILE A O 1
ATOM 784 N N . GLU A 1 99 ? -3.803 -29.426 18.556 1.00 85.50 99 GLU A N 1
ATOM 785 C CA . GLU A 1 99 ? -2.994 -29.098 19.730 1.00 85.50 99 GLU A CA 1
ATOM 786 C C . GLU A 1 99 ? -3.355 -27.694 20.211 1.00 85.50 99 GLU A C 1
ATOM 788 O O . GLU A 1 99 ? -3.424 -26.761 19.407 1.00 85.50 99 GLU A O 1
ATOM 793 N N . LEU A 1 100 ? -3.611 -27.566 21.513 1.00 88.69 100 LEU A N 1
ATOM 794 C CA . LEU A 1 100 ? -3.838 -26.289 22.180 1.00 88.69 100 LEU A CA 1
ATOM 795 C C . LEU A 1 100 ? -2.516 -25.840 22.803 1.00 88.69 100 LEU A C 1
ATOM 797 O O . LEU A 1 100 ? -1.895 -26.604 23.539 1.00 88.69 100 LEU A O 1
ATOM 801 N N . THR A 1 101 ? -2.091 -24.611 22.525 1.00 86.50 101 THR A N 1
ATOM 802 C CA . THR A 1 101 ? -0.853 -24.048 23.086 1.00 86.50 101 THR A CA 1
ATOM 803 C C . THR A 1 101 ? -1.149 -23.161 24.288 1.00 86.50 101 THR A C 1
ATOM 805 O O . THR A 1 101 ? -0.635 -23.398 25.380 1.00 86.50 101 THR A O 1
ATOM 808 N N . ARG A 1 102 ? -1.987 -22.138 24.101 1.00 85.56 102 ARG A N 1
ATOM 809 C CA . ARG A 1 102 ? -2.440 -21.220 25.154 1.00 85.56 102 ARG A CA 1
ATOM 810 C C . ARG A 1 102 ? -3.739 -20.507 24.759 1.00 85.56 102 ARG A C 1
ATOM 812 O O . ARG A 1 102 ? -4.038 -20.421 23.567 1.00 85.56 102 ARG A O 1
ATOM 819 N N . PRO A 1 103 ? -4.486 -19.939 25.720 1.00 87.81 103 PRO A N 1
ATOM 820 C CA . PRO A 1 103 ? -5.586 -19.032 25.414 1.00 87.81 103 PRO A CA 1
ATOM 821 C C . PRO A 1 103 ? -5.136 -17.850 24.545 1.00 87.81 103 PRO A C 1
ATOM 823 O O . PRO A 1 103 ? -4.130 -17.205 24.853 1.00 87.81 103 PRO A O 1
ATOM 826 N N . ALA A 1 104 ? -5.884 -17.558 23.481 1.00 81.69 104 ALA A N 1
ATOM 827 C CA . ALA A 1 104 ? -5.679 -16.351 22.690 1.00 81.69 104 ALA A CA 1
ATOM 828 C C . ALA A 1 104 ? -6.152 -15.129 23.483 1.00 81.69 104 ALA A C 1
ATOM 830 O O . ALA A 1 104 ? -7.275 -15.094 23.992 1.00 81.69 104 ALA A O 1
ATOM 831 N N . GLN A 1 105 ? -5.302 -14.106 23.541 1.00 78.06 105 GLN A N 1
ATOM 832 C CA . GLN A 1 105 ? -5.622 -12.846 24.199 1.00 78.06 105 GLN A CA 1
ATOM 833 C C . GLN A 1 105 ? -6.347 -11.939 23.201 1.00 78.06 105 GLN A C 1
ATOM 835 O O . GLN A 1 105 ? -5.744 -11.084 22.558 1.00 78.06 105 GLN A O 1
ATOM 840 N N . LEU A 1 106 ? -7.651 -12.155 23.033 1.00 67.69 106 LEU A N 1
ATOM 841 C CA . LEU A 1 106 ? -8.459 -11.289 22.175 1.00 67.69 106 LEU A CA 1
ATOM 842 C C . LEU A 1 106 ? -8.820 -9.999 22.921 1.00 67.69 106 LEU A C 1
ATOM 844 O O . LEU A 1 106 ? -9.076 -10.063 24.134 1.00 67.69 106 LEU A O 1
ATOM 848 N N . PRO A 1 107 ? -8.894 -8.848 22.227 1.00 58.19 107 PRO A N 1
ATOM 849 C CA . PRO A 1 107 ? -9.357 -7.608 22.831 1.00 58.19 107 PRO A CA 1
ATOM 850 C C . PRO A 1 107 ? -10.735 -7.826 23.463 1.00 58.19 107 PRO A C 1
ATOM 852 O O . PRO A 1 107 ? -11.683 -8.273 22.816 1.00 58.19 107 PRO A O 1
ATOM 855 N N . ILE A 1 108 ? -10.833 -7.548 24.764 1.00 49.19 108 ILE A N 1
ATOM 856 C CA . ILE A 1 108 ? -12.070 -7.670 25.534 1.00 49.19 108 ILE A CA 1
ATOM 857 C C . ILE A 1 108 ? -12.900 -6.431 25.248 1.00 49.19 108 ILE A C 1
ATOM 859 O O . ILE A 1 108 ? -12.931 -5.464 26.006 1.00 49.19 108 ILE A O 1
ATOM 863 N N . ALA A 1 109 ? -13.558 -6.451 24.112 1.00 45.81 109 ALA A N 1
ATOM 864 C CA . ALA A 1 109 ? -14.627 -5.536 23.836 1.00 45.81 109 ALA A CA 1
ATOM 865 C C . ALA A 1 109 ? -15.458 -6.161 22.731 1.00 45.81 109 ALA A C 1
ATOM 867 O O . ALA A 1 109 ? -14.942 -6.557 21.690 1.00 45.81 109 ALA A O 1
ATOM 868 N N . GLU A 1 110 ? -16.767 -6.155 22.917 1.00 44.09 110 GLU A N 1
ATOM 869 C CA . GLU A 1 110 ? -17.615 -5.690 21.833 1.00 44.09 110 GLU A CA 1
ATOM 870 C C . GLU A 1 110 ? -16.995 -4.384 21.292 1.00 44.09 110 GLU A C 1
ATOM 872 O O . GLU A 1 110 ? -17.274 -3.298 21.794 1.00 44.09 110 GLU A O 1
ATOM 877 N N . THR A 1 111 ? -16.070 -4.438 20.332 1.00 45.69 111 THR A N 1
ATOM 878 C CA . THR A 1 111 ? -15.680 -3.231 19.610 1.00 45.69 111 THR A CA 1
ATOM 879 C C . THR A 1 111 ? -16.763 -2.993 18.587 1.00 45.69 111 THR A C 1
ATOM 881 O O . THR A 1 111 ? -16.714 -3.425 17.441 1.00 45.69 111 THR A O 1
ATOM 884 N N . VAL A 1 112 ? -17.762 -2.258 19.063 1.00 50.19 112 VAL A N 1
ATOM 885 C CA . VAL A 1 112 ? -18.764 -1.495 18.322 1.00 50.19 112 VAL A CA 1
ATOM 886 C C . VAL A 1 112 ? -18.094 -0.344 17.543 1.00 50.19 112 VAL A C 1
ATOM 888 O O . VAL A 1 112 ? -18.516 0.812 17.582 1.00 50.19 112 VAL A O 1
ATOM 891 N N . VAL A 1 113 ? -16.972 -0.669 16.907 1.00 54.28 113 VAL A N 1
ATOM 892 C CA . VAL A 1 113 ? -16.081 0.205 16.158 1.00 54.28 113 VAL A CA 1
ATOM 893 C C . VAL A 1 113 ? -15.917 -0.484 14.823 1.00 54.28 113 VAL A C 1
ATOM 895 O O . VAL A 1 113 ? -15.174 -1.460 14.703 1.00 54.28 113 VAL A O 1
ATOM 898 N N . ASN A 1 114 ? -16.674 -0.032 13.832 1.00 58.62 114 ASN A N 1
ATOM 899 C CA . ASN A 1 114 ? -16.501 -0.555 12.493 1.00 58.62 114 ASN A CA 1
ATOM 900 C C . ASN A 1 114 ? -15.288 0.165 11.910 1.00 58.62 114 ASN A C 1
ATOM 902 O O . ASN A 1 114 ? -15.399 1.242 11.347 1.00 58.62 114 ASN A O 1
ATOM 906 N N . VAL A 1 115 ? -14.110 -0.420 12.093 1.00 56.31 115 VAL A N 1
ATOM 907 C CA . VAL A 1 115 ? -12.823 0.119 11.631 1.00 56.31 115 VAL A CA 1
ATOM 908 C C . VAL A 1 115 ? -12.817 0.412 10.116 1.00 56.31 115 VAL A C 1
ATOM 910 O O . VAL A 1 115 ? -12.098 1.303 9.653 1.00 56.31 115 VAL A O 1
ATOM 913 N N . GLY A 1 116 ? -13.639 -0.305 9.343 1.00 52.97 116 GLY A N 1
ATOM 914 C CA . GLY A 1 116 ? -13.845 -0.053 7.920 1.00 52.97 116 GLY A CA 1
ATOM 915 C C . GLY A 1 116 ? -14.601 1.251 7.646 1.00 52.97 116 GLY A C 1
ATOM 916 O O . GLY A 1 116 ? -14.182 2.011 6.772 1.00 52.97 116 GLY A O 1
ATOM 917 N N . SER A 1 117 ? -15.659 1.544 8.416 1.00 62.72 117 SER A N 1
ATOM 918 C CA . SER A 1 117 ? -16.565 2.684 8.186 1.00 62.72 117 SER A CA 1
ATOM 919 C C . SER A 1 117 ? -16.346 3.906 9.090 1.00 62.72 117 SER A C 1
ATOM 921 O O . SER A 1 117 ? -16.636 5.032 8.693 1.00 62.72 117 SER A O 1
ATOM 923 N N . ASP A 1 118 ? -15.845 3.720 10.308 1.00 74.88 118 ASP A N 1
ATOM 924 C CA . ASP A 1 118 ? -15.597 4.772 11.295 1.00 74.88 118 ASP A CA 1
ATOM 925 C C . ASP A 1 118 ? -14.238 5.425 11.020 1.00 74.88 118 ASP A C 1
ATOM 927 O O . ASP A 1 118 ? -13.273 5.248 11.761 1.00 74.88 118 ASP A O 1
ATOM 931 N N . ARG A 1 119 ? -14.149 6.214 9.942 1.00 82.31 119 ARG A N 1
ATOM 932 C CA . ARG A 1 119 ? -12.888 6.830 9.482 1.00 82.31 119 ARG A CA 1
ATOM 933 C C . ARG A 1 119 ? -12.210 7.720 10.532 1.00 82.31 119 ARG A C 1
ATOM 935 O O . ARG A 1 119 ? -11.023 7.979 10.416 1.00 82.31 119 ARG A O 1
ATOM 942 N N . PHE A 1 120 ? -12.911 8.173 11.571 1.00 88.56 120 PHE A N 1
ATOM 943 C CA . PHE A 1 120 ? -12.308 8.925 12.680 1.00 88.56 120 PHE A CA 1
ATOM 944 C C . PHE A 1 120 ? -11.498 8.048 13.653 1.00 88.56 120 PHE A C 1
ATOM 946 O O . PHE A 1 120 ? -10.836 8.587 14.543 1.00 88.56 120 PHE A O 1
ATOM 953 N N . PHE A 1 121 ? -11.585 6.719 13.540 1.00 88.12 121 PHE A N 1
ATOM 954 C CA . PHE A 1 121 ? -10.888 5.766 14.394 1.00 88.12 121 PHE A CA 1
ATOM 955 C C . PHE A 1 121 ? -9.532 5.375 13.796 1.00 88.12 121 PHE A C 1
ATOM 957 O O . PHE A 1 121 ? -9.441 4.960 12.644 1.00 88.12 121 PHE A O 1
ATOM 964 N N . HIS A 1 122 ? -8.473 5.497 14.592 1.00 85.62 122 HIS A N 1
ATOM 965 C CA . HIS A 1 122 ? -7.093 5.223 14.203 1.00 85.62 122 HIS A CA 1
ATOM 966 C C . HIS A 1 122 ? -6.544 4.051 15.024 1.00 85.62 122 HIS A C 1
ATOM 968 O O . HIS A 1 122 ? -6.393 4.137 16.246 1.00 85.62 122 HIS A O 1
ATOM 974 N N . ILE A 1 123 ? -6.249 2.943 14.339 1.00 76.56 123 ILE A N 1
ATOM 975 C CA . ILE A 1 123 ? -5.722 1.713 14.947 1.00 76.56 123 ILE A CA 1
ATOM 976 C C . ILE A 1 123 ? -4.236 1.871 15.266 1.00 76.56 123 ILE A C 1
ATOM 978 O O . ILE A 1 123 ? -3.477 2.420 14.458 1.00 76.56 123 ILE A O 1
ATOM 982 N N . ALA A 1 124 ? -3.805 1.307 16.399 1.00 73.56 124 ALA A N 1
ATOM 983 C CA . ALA A 1 124 ? -2.395 1.239 16.787 1.00 73.56 124 ALA A CA 1
ATOM 984 C C . ALA A 1 124 ? -1.698 2.608 16.685 1.00 73.56 124 ALA A C 1
ATOM 986 O O . ALA A 1 124 ? -0.596 2.732 16.158 1.00 73.56 124 ALA A O 1
ATOM 987 N N . THR A 1 125 ? -2.398 3.661 17.108 1.00 81.19 125 THR A N 1
ATOM 988 C CA . THR A 1 125 ? -1.891 5.035 17.125 1.00 81.19 125 THR A CA 1
ATOM 989 C C . THR A 1 125 ? -1.655 5.443 18.566 1.00 81.19 125 THR A C 1
ATOM 991 O O . THR A 1 125 ? -2.557 5.380 19.402 1.00 81.19 125 THR A O 1
ATOM 994 N N . SER A 1 126 ? -0.435 5.870 18.862 1.00 85.12 126 SER A N 1
ATOM 995 C CA . SER A 1 126 ? -0.047 6.389 20.170 1.00 85.12 126 SER A CA 1
ATOM 996 C C . SER A 1 126 ? -0.513 7.833 20.386 1.00 85.12 126 SER A C 1
ATOM 998 O O . SER A 1 126 ? -0.930 8.533 19.463 1.00 85.12 126 SER A O 1
ATOM 1000 N N . GLY A 1 127 ? -0.427 8.317 21.631 1.00 87.88 127 GLY A N 1
ATOM 1001 C CA . GLY A 1 127 ? -0.695 9.727 21.938 1.00 87.88 127 GLY A CA 1
ATOM 1002 C C . GLY A 1 127 ? 0.212 10.678 21.162 1.00 87.88 127 GLY A C 1
ATOM 1003 O O . GLY A 1 127 ? -0.286 11.601 20.532 1.00 87.88 127 GLY A O 1
ATOM 1004 N N . HIS A 1 128 ? 1.511 10.385 21.123 1.00 88.69 128 HIS A N 1
ATOM 1005 C CA . HIS A 1 128 ? 2.502 11.183 20.404 1.00 88.69 128 HIS A CA 1
ATOM 1006 C C . HIS A 1 128 ? 2.268 11.196 18.883 1.00 88.69 128 HIS A C 1
ATOM 1008 O O . HIS A 1 128 ? 2.369 12.238 18.242 1.00 88.69 128 HIS A O 1
ATOM 1014 N N . GLU A 1 129 ? 1.918 10.057 18.280 1.00 87.00 129 GLU A N 1
ATOM 1015 C CA . GLU A 1 129 ? 1.557 10.026 16.855 1.00 87.00 129 GLU A CA 1
ATOM 1016 C C . GLU A 1 129 ? 0.283 10.825 16.578 1.00 87.00 129 GLU A C 1
ATOM 1018 O O . GLU A 1 129 ? 0.233 11.562 15.599 1.00 87.00 129 GLU A O 1
ATOM 1023 N N . ALA A 1 130 ? -0.720 10.741 17.457 1.00 91.25 130 ALA A N 1
ATOM 1024 C CA . ALA A 1 130 ? -1.923 11.558 17.343 1.00 91.25 130 ALA A CA 1
ATOM 1025 C C . ALA A 1 130 ? -1.619 13.061 17.461 1.00 91.25 130 ALA A C 1
ATOM 1027 O O . ALA A 1 130 ? -2.238 13.862 16.765 1.00 91.25 130 ALA A O 1
ATOM 1028 N N . GLU A 1 131 ? -0.662 13.450 18.309 1.00 93.94 131 GLU A N 1
ATOM 1029 C CA . GLU A 1 131 ? -0.177 14.830 18.391 1.00 93.94 131 GLU A CA 1
ATOM 1030 C C . GLU A 1 131 ? 0.459 15.288 17.077 1.00 93.94 131 GLU A C 1
ATOM 1032 O O . GLU A 1 131 ? 0.137 16.372 16.596 1.00 93.94 131 GLU A O 1
ATOM 1037 N N . ALA A 1 132 ? 1.310 14.452 16.475 1.00 90.38 132 ALA A N 1
ATOM 1038 C CA . ALA A 1 132 ? 1.945 14.743 15.194 1.00 90.38 132 ALA A CA 1
ATOM 1039 C C . ALA A 1 132 ? 0.922 14.865 14.053 1.00 90.38 13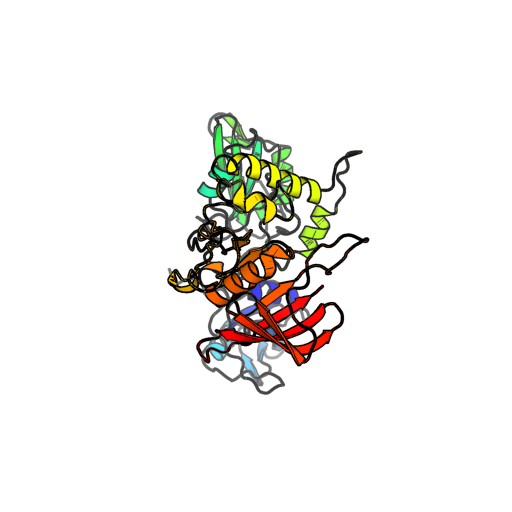2 ALA A C 1
ATOM 1041 O O . ALA A 1 132 ? 1.004 15.803 13.266 1.00 90.38 132 ALA A O 1
ATOM 1042 N N . LEU A 1 133 ? -0.065 13.964 13.998 1.00 90.25 133 LEU A N 1
ATOM 1043 C CA . LEU A 1 133 ? -1.130 13.973 12.989 1.00 90.25 133 LEU A CA 1
ATOM 1044 C C . LEU A 1 133 ? -2.050 15.198 13.095 1.00 90.25 133 LEU A C 1
ATOM 1046 O O . LEU A 1 133 ? -2.538 15.685 12.085 1.00 90.25 133 LEU A O 1
ATOM 1050 N N . LEU A 1 134 ? -2.304 15.695 14.308 1.00 92.81 134 LEU A N 1
ATOM 1051 C CA . LEU A 1 134 ? -3.199 16.835 14.545 1.00 92.81 134 LEU A CA 1
ATOM 1052 C C . LEU A 1 134 ? -2.479 18.190 14.557 1.00 92.81 134 LEU A C 1
ATOM 1054 O O . LEU A 1 134 ? -3.135 19.219 14.713 1.00 92.81 134 LEU A O 1
ATOM 1058 N N . LYS A 1 135 ? -1.147 18.212 14.449 1.00 89.31 135 LYS A N 1
ATOM 1059 C CA . LYS A 1 135 ? -0.340 19.423 14.632 1.00 89.31 135 LYS A CA 1
ATOM 1060 C C . LYS A 1 135 ? -0.690 20.513 13.621 1.00 89.31 135 LYS A C 1
ATOM 1062 O O . LYS A 1 135 ? -0.954 21.642 14.019 1.00 89.31 135 LYS A O 1
ATOM 1067 N N . ASP A 1 136 ? -0.757 20.177 12.342 1.00 85.50 136 ASP A N 1
ATOM 1068 C CA . ASP A 1 136 ? -0.997 21.162 11.280 1.00 85.50 136 ASP A CA 1
ATOM 1069 C C . ASP A 1 136 ? -2.481 21.235 10.871 1.00 85.50 136 ASP A C 1
ATOM 1071 O O . ASP A 1 136 ? -2.864 21.936 9.936 1.00 85.50 136 ASP A O 1
ATOM 1075 N N . GLU A 1 137 ? -3.343 20.553 11.630 1.00 90.06 137 GLU A N 1
ATOM 1076 C CA . GLU A 1 137 ? -4.780 20.500 11.393 1.00 90.06 137 GLU A CA 1
ATOM 1077 C C . GLU A 1 137 ? -5.535 21.687 12.024 1.00 90.06 137 GLU A C 1
ATOM 1079 O O . GLU A 1 137 ? -5.119 22.242 13.052 1.00 90.06 137 GLU A O 1
ATOM 1084 N N . PRO A 1 138 ? -6.703 22.070 11.471 1.00 91.19 138 PRO A N 1
ATOM 1085 C CA . PRO A 1 138 ? -7.540 23.120 12.039 1.00 91.19 138 PRO A CA 1
ATOM 1086 C C . PRO A 1 138 ? -8.001 22.850 13.483 1.00 91.19 138 PRO A C 1
ATOM 1088 O O . PRO A 1 138 ? -8.268 21.726 13.908 1.00 91.19 138 PRO A O 1
ATOM 1091 N N . CYS A 1 139 ? -8.208 23.924 14.253 1.00 91.69 139 CYS A N 1
ATOM 1092 C CA . CYS A 1 139 ? -8.758 23.833 15.609 1.00 91.69 139 CYS A CA 1
ATOM 1093 C C . CYS A 1 139 ? -10.149 23.173 15.626 1.00 91.69 139 CYS A C 1
ATOM 1095 O O . CYS A 1 139 ? -11.118 23.711 15.068 1.00 91.69 139 CYS A O 1
ATOM 1097 N N . GLY A 1 140 ? -10.275 22.084 16.383 1.00 91.06 140 GLY A N 1
ATOM 1098 C CA . GLY A 1 140 ? -11.462 21.235 16.473 1.00 91.06 140 GLY A CA 1
ATOM 1099 C C . GLY A 1 140 ? -11.387 19.959 15.631 1.00 91.06 140 GLY A C 1
ATOM 1100 O O . GLY A 1 140 ? -12.337 19.172 15.679 1.00 91.06 140 GLY A O 1
ATOM 1101 N N . THR A 1 141 ? -10.294 19.741 14.891 1.00 94.88 141 THR A N 1
ATOM 1102 C CA . THR A 1 141 ? -10.013 18.446 14.264 1.00 94.88 141 THR A CA 1
ATOM 1103 C C . THR A 1 141 ? -9.742 17.391 15.337 1.00 94.88 141 THR A C 1
ATOM 1105 O O . THR A 1 141 ? -9.077 17.677 16.338 1.00 94.88 141 THR A O 1
ATOM 1108 N N . TYR A 1 142 ? -10.292 16.187 15.176 1.00 95.25 142 TYR A N 1
ATOM 1109 C CA . TYR A 1 142 ? -10.201 15.130 16.183 1.00 95.25 142 TYR A CA 1
ATOM 1110 C C . TYR A 1 142 ? -10.011 13.734 15.589 1.00 95.25 142 TYR A C 1
ATOM 1112 O O . TYR A 1 142 ? -10.402 13.468 14.458 1.00 95.25 142 TYR A O 1
ATOM 1120 N N . LEU A 1 143 ? -9.477 12.822 16.399 1.00 95.00 143 LEU A N 1
ATOM 1121 C CA . LEU A 1 143 ? -9.414 11.390 16.115 1.00 95.00 143 LEU A CA 1
ATOM 1122 C C . LEU A 1 143 ? -9.663 10.571 17.383 1.00 95.00 143 LEU A C 1
ATOM 1124 O O . LEU A 1 143 ? -9.415 11.042 18.497 1.00 95.00 143 LEU A O 1
ATOM 1128 N N . VAL A 1 144 ? -10.128 9.335 17.222 1.00 93.00 144 VAL A N 1
ATOM 1129 C CA . VAL A 1 144 ? -10.263 8.361 18.313 1.00 93.00 144 VAL A CA 1
ATOM 1130 C C . VAL A 1 144 ? -9.251 7.244 18.109 1.00 93.00 144 VAL A C 1
ATOM 1132 O O . VAL A 1 144 ? -9.033 6.803 16.989 1.00 93.00 144 VAL A O 1
ATOM 1135 N N . ARG A 1 145 ? -8.622 6.792 19.188 1.00 89.31 145 ARG A N 1
ATOM 1136 C CA . ARG A 1 145 ? -7.601 5.738 19.179 1.00 89.31 145 ARG A CA 1
ATOM 1137 C C . ARG A 1 145 ? -7.740 4.849 20.404 1.00 89.31 145 ARG A C 1
ATOM 1139 O O . ARG A 1 145 ? -8.346 5.252 21.398 1.00 89.31 145 ARG A O 1
ATOM 1146 N N . GLU A 1 146 ? -7.141 3.670 20.364 1.00 83.62 146 GLU A N 1
ATOM 1147 C CA . GLU A 1 146 ? -6.983 2.837 21.557 1.00 83.62 146 GLU A CA 1
ATOM 1148 C C . GLU A 1 146 ? -6.028 3.498 22.565 1.00 83.62 146 GLU A C 1
ATOM 1150 O O . GLU A 1 146 ? -5.138 4.290 22.2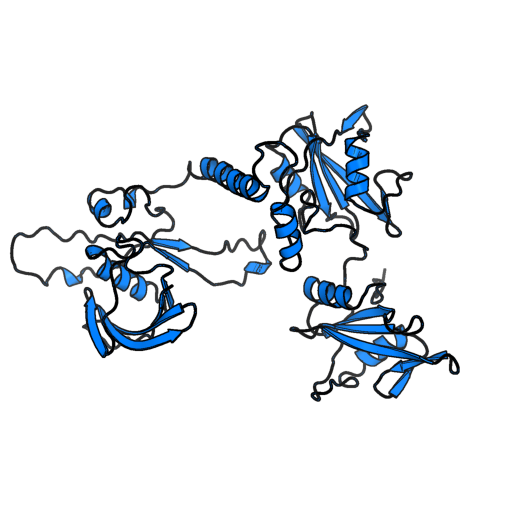26 1.00 83.62 146 GLU A O 1
ATOM 1155 N N . SER A 1 147 ? -6.247 3.215 23.844 1.00 77.75 147 SER A N 1
ATOM 1156 C CA . SER A 1 147 ? -5.381 3.681 24.917 1.00 77.75 147 SER A CA 1
ATOM 1157 C C . SER A 1 147 ? -4.177 2.753 25.050 1.00 77.75 147 SER A C 1
ATOM 1159 O O . SER A 1 147 ? -4.308 1.612 25.475 1.00 77.75 147 SER A O 1
ATOM 1161 N N . CYS A 1 148 ? -2.973 3.261 24.770 1.00 70.38 148 CYS A N 1
ATOM 1162 C CA . CYS A 1 148 ? -1.733 2.513 25.011 1.00 70.38 148 CYS A CA 1
ATOM 1163 C C . CYS A 1 148 ? -1.445 2.285 26.505 1.00 70.38 148 CYS A C 1
ATOM 1165 O O . CYS A 1 148 ? -0.599 1.470 26.849 1.00 70.38 148 CYS A O 1
ATOM 1167 N N . SER A 1 149 ? -2.087 3.052 27.392 1.00 70.19 149 SER A N 1
ATOM 1168 C CA . SER A 1 149 ? -1.820 3.015 28.834 1.00 70.19 149 SER A CA 1
ATOM 1169 C C . SER A 1 149 ? -2.776 2.103 29.600 1.00 70.19 149 SER A C 1
ATOM 1171 O O . SER A 1 149 ? -2.414 1.641 30.675 1.00 70.19 149 SER A O 1
ATOM 1173 N N . ASN A 1 150 ? -3.981 1.858 29.074 1.00 67.75 150 ASN A N 1
ATOM 1174 C CA . ASN A 1 150 ? -4.985 1.011 29.716 1.00 67.75 150 ASN A CA 1
ATOM 1175 C C . ASN A 1 150 ? -5.640 0.118 28.661 1.00 67.75 150 ASN A C 1
ATOM 1177 O O . ASN A 1 150 ? -6.326 0.616 27.767 1.00 67.75 150 ASN A O 1
ATOM 1181 N N . GLU A 1 151 ? -5.450 -1.191 28.785 1.00 65.06 151 GLU A N 1
ATOM 1182 C CA . GLU A 1 151 ? -6.051 -2.164 27.875 1.00 65.06 151 GLU A CA 1
ATOM 1183 C C . GLU A 1 151 ? -7.585 -2.077 27.894 1.00 65.06 151 GLU A C 1
ATOM 1185 O O . GLU A 1 151 ? -8.207 -1.941 28.949 1.00 65.06 151 GLU A O 1
ATOM 1190 N N . GLY A 1 152 ? -8.198 -2.147 26.709 1.00 67.12 152 GLY A N 1
ATOM 1191 C CA . GLY A 1 152 ? -9.653 -2.080 26.534 1.00 67.12 152 GLY A CA 1
ATOM 1192 C C . GLY A 1 152 ? -10.257 -0.675 26.629 1.00 67.12 152 GLY A C 1
ATOM 1193 O O . GLY A 1 152 ? -11.466 -0.528 26.463 1.00 67.12 152 GLY A O 1
ATOM 1194 N N . GLU A 1 153 ? -9.450 0.360 26.868 1.00 81.62 153 GLU A N 1
ATOM 1195 C CA . GLU A 1 153 ? -9.901 1.752 26.864 1.00 81.62 153 GLU A CA 1
ATOM 1196 C C . GLU A 1 153 ? -9.486 2.506 25.604 1.00 81.62 153 GLU A C 1
ATOM 1198 O O . GLU A 1 153 ? -8.617 2.087 24.842 1.00 81.62 153 GLU A O 1
ATOM 1203 N N . PHE A 1 154 ? -10.087 3.678 25.417 1.00 89.31 154 PHE A N 1
ATOM 1204 C CA . PHE A 1 154 ? -9.887 4.514 24.243 1.00 89.31 154 PHE A CA 1
ATOM 1205 C C . PHE A 1 154 ? -9.513 5.940 24.649 1.00 89.31 154 PHE A C 1
ATOM 1207 O O . PHE A 1 154 ? -9.673 6.363 25.797 1.00 89.31 154 PHE A O 1
ATOM 1214 N N . ALA A 1 155 ? -9.012 6.707 23.691 1.00 91.62 155 ALA A N 1
ATOM 1215 C CA . ALA A 1 155 ? -8.720 8.117 23.855 1.00 91.62 155 ALA A CA 1
ATOM 1216 C C . ALA A 1 155 ? -9.225 8.912 22.648 1.00 91.62 155 ALA A C 1
ATOM 1218 O O . ALA A 1 155 ? -8.947 8.575 21.499 1.00 91.62 155 ALA A O 1
ATOM 1219 N N . LEU A 1 156 ? -9.929 10.004 22.926 1.00 94.00 156 LEU A N 1
ATOM 1220 C CA . LEU A 1 156 ? -10.313 11.024 21.960 1.00 94.00 156 LEU A CA 1
ATOM 1221 C C . LEU A 1 156 ? -9.258 12.129 21.983 1.00 94.00 156 LEU A C 1
ATOM 1223 O O . LEU A 1 156 ? -9.074 12.794 23.000 1.00 94.00 156 LEU A O 1
ATOM 1227 N N . SER A 1 157 ? -8.547 12.304 20.876 1.00 95.50 157 SER A N 1
ATOM 1228 C CA . SER A 1 157 ? -7.499 13.314 20.724 1.00 95.50 157 SER A CA 1
ATOM 1229 C C . SER A 1 157 ? -8.029 14.459 19.866 1.00 95.50 157 SER A C 1
ATOM 1231 O O . SER A 1 157 ? -8.568 14.208 18.791 1.00 95.50 157 SER A O 1
ATOM 1233 N N . VAL A 1 158 ? -7.922 15.700 20.343 1.00 95.19 158 VAL A N 1
ATOM 1234 C CA . VAL A 1 158 ? -8.554 16.874 19.716 1.00 95.19 158 VAL A CA 1
ATOM 1235 C C . VAL A 1 158 ? -7.572 18.033 19.639 1.00 95.19 158 VAL A C 1
ATOM 1237 O O . VAL A 1 158 ? -6.955 18.387 20.645 1.00 95.19 158 VAL A O 1
ATOM 1240 N N . ARG A 1 159 ? -7.479 18.676 18.474 1.00 94.31 159 ARG A N 1
ATOM 1241 C CA . ARG A 1 159 ? -6.746 19.931 18.285 1.00 94.31 159 ARG A CA 1
ATOM 1242 C C . ARG A 1 159 ? -7.483 21.078 18.979 1.00 94.31 159 ARG A C 1
ATOM 1244 O O . ARG A 1 159 ? -8.574 21.466 18.554 1.00 94.31 159 ARG A O 1
ATOM 1251 N N . SER A 1 160 ? -6.926 21.603 20.068 1.00 88.00 160 SER A N 1
ATOM 1252 C CA . SER A 1 160 ? -7.532 22.701 20.828 1.00 88.00 160 SER A CA 1
ATOM 1253 C C . SER A 1 160 ? -7.293 24.061 20.165 1.00 88.00 160 SER A C 1
ATOM 1255 O O . SER A 1 160 ? -6.489 24.205 19.251 1.00 88.00 160 SER A O 1
ATOM 1257 N N . ASN A 1 161 ? -7.968 25.089 20.681 1.00 81.75 161 ASN A N 1
ATOM 1258 C CA . ASN A 1 161 ? -7.715 26.493 20.345 1.00 81.75 161 ASN A CA 1
ATOM 1259 C C . ASN A 1 161 ? -6.429 27.067 20.968 1.00 81.75 161 ASN A C 1
ATOM 1261 O O . ASN A 1 161 ? -6.054 28.188 20.645 1.00 81.75 161 ASN A O 1
ATOM 1265 N N . THR A 1 162 ? -5.785 26.339 21.884 1.00 79.62 162 THR A N 1
ATOM 1266 C CA . THR A 1 162 ? -4.531 26.739 22.542 1.00 79.62 162 THR A CA 1
ATOM 1267 C C . THR A 1 162 ? -3.299 26.180 21.839 1.00 79.62 162 THR A C 1
ATOM 1269 O O . THR A 1 162 ? -2.227 26.132 22.437 1.00 79.62 162 THR A O 1
ATOM 1272 N N . ASP A 1 163 ? -3.462 25.728 20.593 1.00 74.44 163 ASP A N 1
ATOM 1273 C CA . ASP A 1 163 ? -2.402 25.128 19.785 1.00 74.44 163 ASP A CA 1
ATOM 1274 C C . ASP A 1 163 ? -1.790 23.863 20.415 1.00 74.44 163 ASP A C 1
ATOM 1276 O O . ASP A 1 163 ? -0.667 23.460 20.119 1.00 74.44 163 ASP A O 1
ATOM 1280 N N . LYS A 1 164 ? -2.558 23.190 21.280 1.00 87.75 164 LYS A N 1
ATOM 1281 C CA . LYS A 1 164 ? -2.189 21.920 21.911 1.00 87.75 164 LYS A CA 1
ATOM 1282 C C . LYS A 1 164 ? -3.179 20.834 21.527 1.00 87.75 164 LYS A C 1
ATOM 1284 O O . LYS A 1 164 ? -4.321 21.106 21.163 1.00 87.75 164 LYS A O 1
ATOM 1289 N N . VAL A 1 165 ? -2.749 19.586 21.621 1.00 92.50 165 VAL A N 1
ATOM 1290 C CA . VAL A 1 165 ? -3.659 18.450 21.498 1.00 92.50 165 VAL A CA 1
ATOM 1291 C C . VAL A 1 165 ? -4.130 18.053 22.886 1.00 92.50 165 VAL A C 1
ATOM 1293 O O . VAL A 1 165 ? -3.361 17.971 23.840 1.00 92.50 165 VAL A O 1
ATOM 1296 N N . VAL A 1 166 ? -5.436 17.867 23.007 1.00 92.44 166 VAL A N 1
ATOM 1297 C CA . VAL A 1 166 ? -6.089 17.417 24.230 1.00 92.44 166 VAL A CA 1
ATOM 1298 C C . VAL A 1 166 ? -6.438 15.952 24.061 1.00 92.44 166 VAL A C 1
ATOM 1300 O O . VAL A 1 166 ? -7.130 15.601 23.109 1.00 92.44 166 VAL A O 1
ATOM 1303 N N . HIS A 1 167 ? -6.027 15.119 25.014 1.00 92.69 167 HIS A N 1
ATOM 1304 C CA . HIS A 1 167 ? -6.429 13.719 25.079 1.00 92.69 167 HIS A CA 1
ATOM 1305 C C . HIS A 1 167 ? -7.494 13.525 26.158 1.00 92.69 167 HIS A C 1
ATOM 1307 O O . HIS A 1 167 ? -7.249 13.755 27.342 1.00 92.69 167 HIS A O 1
ATOM 1313 N N . VAL A 1 168 ? -8.679 13.088 25.746 1.00 91.88 168 VAL A N 1
ATOM 1314 C CA . VAL A 1 168 ? -9.796 12.752 26.628 1.00 91.88 168 VAL A CA 1
ATOM 1315 C C . VAL A 1 168 ? -9.913 11.237 26.710 1.00 91.88 168 VAL A C 1
ATOM 1317 O O . VAL A 1 168 ? -10.044 10.564 25.690 1.00 91.88 168 VAL A O 1
ATOM 1320 N N . ARG A 1 169 ? -9.863 10.691 27.926 1.00 91.19 169 ARG A N 1
ATOM 1321 C CA . ARG A 1 169 ? -10.029 9.254 28.171 1.00 91.19 169 ARG A CA 1
ATOM 1322 C C . ARG A 1 169 ? -11.482 8.850 27.925 1.00 91.19 169 ARG A C 1
ATOM 1324 O O . ARG A 1 169 ? -12.394 9.469 28.466 1.00 91.19 169 ARG A O 1
ATOM 1331 N N . ILE A 1 170 ? -11.676 7.790 27.152 1.00 90.94 170 ILE A N 1
ATOM 1332 C CA . ILE A 1 170 ? -12.958 7.116 26.957 1.00 90.94 170 ILE A CA 1
ATOM 1333 C C . ILE A 1 170 ? -12.849 5.754 27.640 1.00 90.94 170 ILE A C 1
ATOM 1335 O O . ILE A 1 170 ? -12.052 4.901 27.248 1.00 90.94 170 ILE A O 1
ATOM 1339 N N . SER A 1 171 ? -13.650 5.556 28.679 1.00 88.38 171 SER A N 1
ATOM 1340 C CA . SER A 1 171 ? -13.756 4.272 29.365 1.00 88.38 171 SER A CA 1
ATOM 1341 C C . SER A 1 171 ? -14.737 3.366 28.629 1.00 88.38 171 SER A C 1
ATOM 1343 O O . SER A 1 171 ? -15.763 3.831 28.129 1.00 88.38 171 SER A O 1
ATOM 1345 N N . HIS A 1 172 ? -14.443 2.069 28.612 1.00 82.56 172 HIS A N 1
ATOM 1346 C CA . HIS A 1 172 ? -15.344 1.046 28.101 1.00 82.56 172 HIS A CA 1
ATOM 1347 C C . HIS A 1 172 ? -15.617 0.029 29.212 1.00 82.56 172 HIS A C 1
ATOM 1349 O O . HIS A 1 172 ? -14.709 -0.658 29.677 1.00 82.56 172 HIS A O 1
ATOM 1355 N N . LYS A 1 173 ? -16.856 -0.013 29.708 1.00 77.81 173 LYS A N 1
ATOM 1356 C CA . LYS A 1 173 ? -17.274 -0.908 30.798 1.00 77.81 173 LYS A CA 1
ATOM 1357 C C . LYS A 1 173 ? -18.648 -1.481 30.481 1.00 77.81 173 LYS A C 1
ATOM 1359 O O . LYS A 1 173 ? -19.545 -0.732 30.111 1.00 77.81 173 LYS A O 1
ATOM 1364 N N . ASN A 1 174 ? -18.820 -2.792 30.652 1.00 70.88 174 ASN A N 1
ATOM 1365 C CA . ASN A 1 174 ? -20.091 -3.496 30.426 1.00 70.88 174 ASN A CA 1
ATOM 1366 C C . ASN A 1 174 ? -20.709 -3.236 29.031 1.00 70.88 174 ASN A C 1
ATOM 1368 O O . ASN A 1 174 ? -21.911 -2.993 28.931 1.00 70.88 174 ASN A O 1
ATOM 1372 N N . GLY A 1 175 ? -19.888 -3.206 27.972 1.00 69.06 175 GLY A N 1
ATOM 1373 C CA . GLY A 1 175 ? -20.354 -2.953 26.596 1.00 69.06 175 GLY A CA 1
ATOM 1374 C C . GLY A 1 175 ? -20.785 -1.506 26.328 1.00 69.06 175 GLY A C 1
ATOM 1375 O O . GLY A 1 175 ? -21.544 -1.227 25.397 1.00 69.06 175 GLY A O 1
ATOM 1376 N N . ARG A 1 176 ? -20.393 -0.563 27.198 1.00 79.00 176 ARG A N 1
ATOM 1377 C CA . ARG A 1 176 ? -20.791 0.847 27.120 1.00 79.00 176 ARG A CA 1
ATOM 1378 C C . ARG A 1 176 ? -19.592 1.776 27.177 1.00 79.00 176 ARG A C 1
ATOM 1380 O O . ARG A 1 176 ? -18.680 1.585 27.981 1.00 79.00 176 ARG A O 1
ATOM 1387 N N . PHE A 1 177 ? -19.636 2.808 26.341 1.00 85.94 177 PHE A N 1
ATOM 1388 C CA . PHE A 1 177 ? -18.626 3.853 26.245 1.00 85.94 177 PHE A CA 1
ATOM 1389 C C . PHE A 1 177 ? -19.039 5.083 27.053 1.00 85.94 177 PHE A C 1
ATOM 1391 O O . PHE A 1 177 ? -20.180 5.554 26.952 1.00 85.94 177 PHE A O 1
ATOM 1398 N N . CYS A 1 178 ? -18.096 5.623 27.824 1.00 88.56 178 CYS A N 1
ATOM 1399 C CA . CYS A 1 178 ? -18.302 6.819 28.631 1.00 88.56 178 CYS A CA 1
ATOM 1400 C C . CYS A 1 178 ? -17.044 7.694 28.734 1.00 88.56 178 CYS A C 1
ATOM 1402 O O . CYS A 1 178 ? -15.932 7.193 28.903 1.00 88.56 178 CYS A O 1
ATOM 1404 N N . ILE A 1 179 ? -17.221 9.015 28.657 1.00 91.00 179 ILE A N 1
ATOM 1405 C CA . ILE A 1 179 ? -16.200 10.007 29.032 1.00 91.00 179 ILE A CA 1
ATOM 1406 C C . ILE A 1 179 ? -16.472 10.485 30.459 1.00 91.00 179 ILE A C 1
ATOM 1408 O O . ILE A 1 179 ? -15.551 10.618 31.265 1.00 91.00 179 ILE A O 1
ATOM 1412 N N . VAL A 1 180 ? -17.745 10.705 30.793 1.00 88.94 180 VAL A N 1
ATOM 1413 C CA . VAL A 1 180 ? -18.194 11.029 32.150 1.00 88.94 180 VAL A CA 1
ATOM 1414 C C . VAL A 1 180 ? -19.075 9.912 32.722 1.00 88.94 180 VAL A C 1
ATOM 1416 O O . VAL A 1 180 ? -19.732 9.205 31.962 1.00 88.94 180 VAL A O 1
ATOM 1419 N N . PRO A 1 181 ? -19.172 9.754 34.058 1.00 84.62 181 PRO A N 1
ATOM 1420 C CA . PRO A 1 181 ? -19.895 8.634 34.679 1.00 84.62 181 PRO A CA 1
ATOM 1421 C C . PRO A 1 181 ? -21.375 8.487 34.293 1.00 84.62 181 PRO A C 1
ATOM 1423 O O . PRO A 1 181 ? -21.940 7.410 34.442 1.00 84.62 181 PRO A O 1
ATOM 1426 N N . LYS A 1 182 ? -22.011 9.568 33.827 1.00 86.44 182 LYS A N 1
ATOM 1427 C CA . LYS A 1 182 ? -23.416 9.584 33.390 1.00 86.44 182 LYS A CA 1
ATOM 1428 C C . LYS A 1 182 ? -23.626 9.111 31.946 1.00 86.44 182 LYS A C 1
ATOM 1430 O O . LYS A 1 182 ? -24.769 8.915 31.543 1.00 86.44 182 LYS A O 1
ATOM 1435 N N . ASP A 1 183 ? -22.560 8.989 31.162 1.00 89.50 183 ASP A N 1
ATOM 1436 C CA . ASP A 1 183 ? -22.657 8.547 29.774 1.00 89.50 183 ASP A CA 1
ATOM 1437 C C . ASP A 1 183 ? -22.974 7.051 29.699 1.00 89.50 183 ASP A C 1
ATOM 1439 O O . ASP A 1 183 ? -22.538 6.263 30.537 1.00 89.50 183 ASP A O 1
ATOM 1443 N N . ASN A 1 184 ? -23.716 6.649 28.666 1.00 86.00 184 ASN A N 1
ATOM 1444 C CA . ASN A 1 184 ? -24.147 5.263 28.484 1.00 86.00 184 ASN A CA 1
ATOM 1445 C C . ASN A 1 184 ? -24.288 4.895 26.995 1.00 86.00 184 ASN A C 1
ATOM 1447 O O . ASN A 1 184 ? -25.333 4.409 26.544 1.00 86.00 184 ASN A O 1
ATOM 1451 N N . PHE A 1 185 ? -23.256 5.167 26.198 1.00 83.62 185 PHE A N 1
ATOM 1452 C CA . PHE A 1 185 ? -23.304 4.960 24.748 1.00 83.62 185 PHE A CA 1
ATOM 1453 C C . PHE A 1 185 ? -22.986 3.514 24.377 1.00 83.62 185 PHE A C 1
ATOM 1455 O O . PHE A 1 185 ? -22.096 2.906 24.959 1.00 83.62 185 PHE A O 1
ATOM 1462 N N . ARG A 1 186 ? -23.711 2.958 23.399 1.00 75.00 186 ARG A N 1
ATOM 1463 C CA . ARG A 1 186 ? -23.444 1.607 22.872 1.00 75.00 186 ARG A CA 1
ATOM 1464 C C . ARG A 1 186 ? -22.313 1.582 21.847 1.00 75.00 186 ARG A C 1
ATOM 1466 O O . ARG A 1 186 ? -21.710 0.543 21.661 1.00 75.00 186 ARG A O 1
ATOM 1473 N N . THR A 1 187 ? -22.059 2.694 21.159 1.00 79.12 187 THR A N 1
ATOM 1474 C CA . THR A 1 187 ? -21.103 2.777 20.044 1.00 79.12 187 THR A CA 1
ATOM 1475 C C . THR A 1 187 ? -20.163 3.970 20.252 1.00 79.12 187 THR A C 1
ATOM 1477 O O . THR A 1 187 ? -20.570 4.974 20.851 1.00 79.12 187 THR A O 1
ATOM 1480 N N . LEU A 1 188 ? -18.927 3.899 19.735 1.00 84.12 188 LEU A N 1
ATOM 1481 C CA . LEU A 1 188 ? -18.023 5.061 19.726 1.00 84.12 188 LEU A CA 1
ATOM 1482 C C . LEU A 1 188 ? -18.581 6.188 18.854 1.00 84.12 188 LEU A C 1
ATOM 1484 O O . LEU A 1 188 ? -18.547 7.344 19.270 1.00 84.12 188 LEU A O 1
ATOM 1488 N N . ALA A 1 189 ? -19.149 5.857 17.691 1.00 84.19 189 ALA A N 1
ATOM 1489 C CA . ALA A 1 189 ? -19.777 6.834 16.805 1.00 84.19 189 ALA A CA 1
ATOM 1490 C C . ALA A 1 189 ? -20.878 7.636 17.523 1.00 84.19 189 ALA A C 1
ATOM 1492 O O . ALA A 1 189 ? -20.878 8.862 17.479 1.00 84.19 189 ALA A O 1
ATOM 1493 N N . GLY A 1 190 ? -21.757 6.966 18.277 1.00 85.88 190 GLY A N 1
ATOM 1494 C CA . GLY A 1 190 ? -22.831 7.620 19.027 1.00 85.88 190 GLY A CA 1
ATOM 1495 C C . GLY A 1 190 ? -22.315 8.504 20.165 1.00 85.88 190 GLY A C 1
ATOM 1496 O O . GLY A 1 190 ? -22.864 9.579 20.409 1.00 85.88 190 GLY A O 1
ATOM 1497 N N . LEU A 1 191 ? -21.232 8.091 20.833 1.00 90.00 191 LEU A N 1
ATOM 1498 C CA . LEU A 1 191 ? -20.548 8.925 21.823 1.00 90.00 191 LEU A CA 1
ATOM 1499 C C . LEU A 1 191 ? -19.963 10.184 21.167 1.00 90.00 191 LEU A C 1
ATOM 1501 O O . LEU A 1 191 ? -20.176 11.293 21.656 1.00 90.00 191 LEU A O 1
ATOM 1505 N N . VAL A 1 192 ? -19.250 10.028 20.050 1.00 90.38 192 VAL A N 1
ATOM 1506 C CA . VAL A 1 192 ? -18.634 11.139 19.312 1.00 90.38 192 VAL A CA 1
ATOM 1507 C C . VAL A 1 192 ? -19.700 12.111 18.805 1.00 90.38 192 VAL A C 1
ATOM 1509 O O . VAL A 1 192 ? -19.581 13.311 19.042 1.00 90.38 192 VAL A O 1
ATOM 1512 N N . GLU A 1 193 ? -20.779 11.621 18.193 1.00 88.94 193 GLU A N 1
ATOM 1513 C CA . GLU A 1 193 ? -21.897 12.449 17.725 1.00 88.94 193 GLU A CA 1
ATOM 1514 C C . GLU A 1 193 ? -22.532 13.278 18.844 1.00 88.94 193 GLU A C 1
ATOM 1516 O O . GLU A 1 193 ? -22.858 14.453 18.643 1.00 88.94 193 GLU A O 1
ATOM 1521 N N . ASN A 1 194 ? -22.677 12.698 20.038 1.00 91.56 194 ASN A N 1
ATOM 1522 C CA . ASN A 1 194 ? -23.160 13.430 21.201 1.00 91.56 194 ASN A CA 1
ATOM 1523 C C . ASN A 1 194 ? -22.224 14.594 21.559 1.00 91.56 194 ASN A C 1
ATOM 1525 O O . ASN A 1 194 ? -22.690 15.714 21.761 1.00 91.56 194 ASN A O 1
ATOM 1529 N N . TYR A 1 195 ? -20.910 14.360 21.579 1.00 92.12 195 TYR A N 1
ATOM 1530 C CA . TYR A 1 195 ? -19.918 15.375 21.946 1.00 92.12 195 TYR A CA 1
ATOM 1531 C C . TYR A 1 195 ? -19.581 16.383 20.836 1.00 92.12 195 TYR A C 1
ATOM 1533 O O . TYR A 1 195 ? -19.057 17.460 21.127 1.00 92.12 195 TYR A O 1
ATOM 1541 N N . ILE A 1 196 ? -19.943 16.098 19.583 1.00 90.75 196 ILE A N 1
ATOM 1542 C CA . ILE A 1 196 ? -20.012 17.106 18.513 1.00 90.75 196 ILE A CA 1
ATOM 1543 C C . ILE A 1 196 ? -21.106 18.132 18.833 1.00 90.75 196 ILE A C 1
ATOM 1545 O O . ILE A 1 196 ? -20.906 19.334 18.660 1.00 90.75 196 ILE A O 1
ATOM 1549 N N . ARG A 1 197 ? -22.263 17.675 19.330 1.00 89.94 197 ARG A N 1
ATOM 1550 C CA . ARG A 1 197 ? -23.400 18.550 19.672 1.00 89.94 197 ARG A CA 1
ATOM 1551 C C . ARG A 1 197 ? -23.235 19.234 21.027 1.00 89.94 197 ARG A C 1
ATOM 1553 O O . ARG A 1 197 ? -23.677 20.368 21.191 1.00 89.94 197 ARG A O 1
ATOM 1560 N N . LEU A 1 198 ? -22.617 18.551 21.988 1.00 88.69 198 LEU A N 1
ATOM 1561 C CA . LEU A 1 198 ? -22.445 18.998 23.370 1.00 88.69 198 LEU A CA 1
ATOM 1562 C C . LEU A 1 198 ? -20.949 19.060 23.720 1.00 88.69 198 LEU A C 1
ATOM 1564 O O . LEU A 1 198 ? -20.399 18.067 24.193 1.00 88.69 198 LEU A O 1
ATOM 1568 N N . PRO A 1 199 ? -20.276 20.207 23.503 1.00 85.56 199 PRO A N 1
ATOM 1569 C CA . PRO A 1 199 ? -18.844 20.337 23.751 1.00 85.56 199 PRO A CA 1
ATOM 1570 C C . PRO A 1 199 ? -18.453 20.018 25.195 1.00 85.56 199 PRO A C 1
ATOM 1572 O O . PRO A 1 199 ? -19.149 20.383 26.144 1.00 85.56 199 PRO A O 1
ATOM 1575 N N . MET A 1 200 ? -17.292 19.389 25.362 1.00 88.25 200 MET A N 1
ATOM 1576 C CA . MET A 1 200 ? -16.726 19.108 26.682 1.00 88.25 200 MET A CA 1
ATOM 1577 C C . MET A 1 200 ? -16.100 20.376 27.268 1.00 88.25 200 MET A C 1
ATOM 1579 O O . MET A 1 200 ? -15.579 21.208 26.529 1.00 88.25 200 MET A O 1
ATOM 1583 N N . VAL A 1 201 ? -16.092 20.512 28.594 1.00 84.06 201 VAL A N 1
ATOM 1584 C CA . VAL A 1 201 ? -15.453 21.640 29.294 1.00 84.06 201 VAL A CA 1
ATOM 1585 C C . VAL A 1 201 ? -14.367 21.098 30.217 1.00 84.06 201 VAL A C 1
ATOM 1587 O O . VAL A 1 201 ? -14.627 20.199 31.014 1.00 84.06 201 VAL A O 1
ATOM 1590 N N . GLN A 1 202 ? -13.147 21.622 30.098 1.00 74.94 202 GLN A N 1
ATOM 1591 C CA . GLN A 1 202 ? -12.024 21.247 30.961 1.00 74.94 202 GLN A CA 1
ATOM 1592 C C . GLN A 1 202 ? -12.067 21.958 32.318 1.00 74.94 202 GLN A C 1
ATOM 1594 O O . GLN A 1 202 ? -12.667 23.026 32.464 1.00 74.94 202 GLN A O 1
ATOM 1599 N N . ASN A 1 203 ? -11.342 21.401 33.294 1.00 65.62 203 ASN A N 1
ATOM 1600 C CA . ASN A 1 203 ? -11.044 22.051 34.571 1.00 65.62 203 ASN A CA 1
ATOM 1601 C C . ASN A 1 203 ? -10.242 23.336 34.298 1.00 65.62 203 ASN A C 1
ATOM 1603 O O . ASN A 1 203 ? -9.044 23.282 34.041 1.00 65.62 203 ASN A O 1
ATOM 1607 N N . GLY A 1 204 ? -10.932 24.478 34.264 1.00 63.31 204 GLY A N 1
ATOM 1608 C CA . GLY A 1 204 ? -10.400 25.759 33.781 1.00 63.31 204 GLY A CA 1
ATOM 1609 C C . GLY A 1 204 ? -11.335 26.511 32.824 1.00 63.31 204 GLY A C 1
ATOM 1610 O O . GLY A 1 204 ? -11.027 27.630 32.433 1.00 63.31 204 GLY A O 1
ATOM 1611 N N . GLY A 1 205 ? -12.476 25.922 32.443 1.00 71.62 205 GLY A N 1
ATOM 1612 C CA . GLY A 1 205 ? -13.537 26.592 31.679 1.00 71.62 205 GLY A CA 1
ATOM 1613 C C . GLY A 1 205 ? -13.343 26.607 30.159 1.00 71.62 205 GLY A C 1
ATOM 1614 O O . GLY A 1 205 ? -14.233 27.057 29.440 1.00 71.62 205 GLY A O 1
ATOM 1615 N N . SER A 1 206 ? -12.222 26.090 29.646 1.00 78.56 206 SER A N 1
ATOM 1616 C CA . SER A 1 206 ? -11.991 25.993 28.200 1.00 78.56 206 SER A CA 1
ATOM 1617 C C . SER A 1 206 ? -12.812 24.856 27.585 1.00 78.56 206 SER A C 1
ATOM 1619 O O . SER A 1 206 ? -12.790 23.722 28.074 1.00 78.56 206 SER A O 1
ATOM 1621 N N . ALA A 1 207 ? -13.540 25.160 26.508 1.00 84.12 207 ALA A N 1
ATOM 1622 C CA . ALA A 1 207 ? -14.387 24.200 25.810 1.00 84.12 207 ALA A CA 1
ATOM 1623 C C . ALA A 1 207 ? -13.608 23.443 24.721 1.00 84.12 207 ALA A C 1
ATOM 1625 O O . ALA A 1 207 ? -13.046 24.048 23.807 1.00 84.12 207 ALA A O 1
ATOM 1626 N N . VAL A 1 208 ? -13.646 22.113 24.770 1.00 87.50 208 VAL A N 1
ATOM 1627 C CA . VAL A 1 208 ? -13.123 21.211 23.738 1.00 87.50 208 VAL A CA 1
ATOM 1628 C C . VAL A 1 208 ? -14.256 20.908 22.762 1.00 87.50 208 VAL A C 1
ATOM 1630 O O . VAL A 1 208 ? -15.211 20.203 23.093 1.00 87.50 208 VAL A O 1
ATOM 1633 N N . LYS A 1 209 ? -14.168 21.485 21.562 1.00 90.56 209 LYS A N 1
ATOM 1634 C CA . LYS A 1 209 ? -15.180 21.354 20.506 1.00 90.56 209 LYS A CA 1
ATOM 1635 C C . LYS A 1 209 ? -14.708 20.365 19.449 1.00 90.56 209 LYS A C 1
ATOM 1637 O O . LYS A 1 209 ? -13.641 20.567 18.876 1.00 90.56 209 LYS A O 1
ATOM 1642 N N . LEU A 1 210 ? -15.527 19.360 19.157 1.00 93.31 210 LEU A N 1
ATOM 1643 C CA . LEU A 1 210 ? -15.323 18.460 18.024 1.00 93.31 210 LEU A CA 1
ATOM 1644 C C . LEU A 1 210 ? -15.978 19.083 16.792 1.00 93.31 210 LEU A C 1
ATOM 1646 O O . LEU A 1 210 ? -17.167 19.397 16.828 1.00 93.31 210 LEU A O 1
ATOM 1650 N N . LYS A 1 211 ? -15.203 19.313 15.731 1.00 91.25 211 LYS A N 1
ATOM 1651 C CA . LYS A 1 211 ? -15.703 19.919 14.488 1.00 91.25 211 LYS A CA 1
ATOM 1652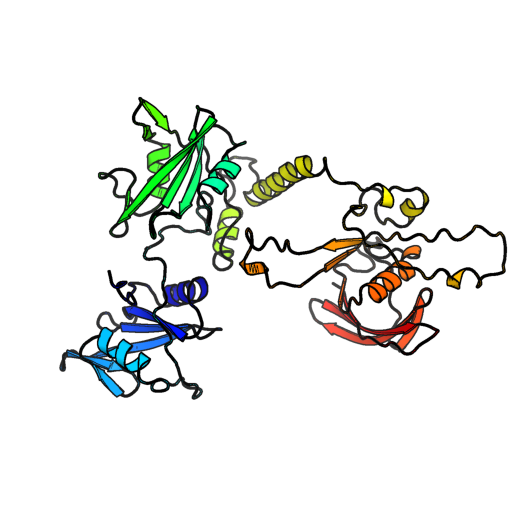 C C . LYS A 1 211 ? -15.555 18.985 13.300 1.00 91.25 211 LYS A C 1
ATOM 1654 O O . LYS A 1 211 ? -16.543 18.712 12.628 1.00 91.25 211 LYS A O 1
ATOM 1659 N N . THR A 1 212 ? -14.338 18.501 13.071 1.00 91.06 212 THR A N 1
ATOM 1660 C CA . THR A 1 212 ? -13.991 17.749 11.863 1.00 91.06 212 THR A CA 1
ATOM 1661 C C . THR A 1 212 ? -13.246 16.477 12.257 1.00 91.06 212 THR A C 1
ATOM 1663 O O . THR A 1 212 ? -12.271 16.568 13.001 1.00 91.06 212 THR A O 1
ATOM 1666 N N . PRO A 1 213 ? -13.676 15.286 11.819 1.00 92.06 213 PRO A N 1
ATOM 1667 C CA . PRO A 1 213 ? -12.884 14.081 12.026 1.00 92.06 213 PRO A CA 1
ATOM 1668 C C . PRO A 1 213 ? -11.628 14.122 11.150 1.00 92.06 213 PRO A C 1
ATOM 1670 O O . PRO A 1 213 ? -11.704 14.518 9.990 1.00 92.06 213 PRO A O 1
ATOM 1673 N N . LEU A 1 214 ? -10.494 13.671 11.681 1.00 91.25 214 LEU A N 1
ATOM 1674 C CA . LEU A 1 214 ? -9.320 13.341 10.880 1.00 91.25 214 LEU A CA 1
ATOM 1675 C C . LEU A 1 214 ? -9.492 11.912 10.341 1.00 91.25 214 LEU A C 1
ATOM 1677 O O . LEU A 1 214 ? -9.461 10.972 11.146 1.00 91.25 214 LEU A O 1
ATOM 1681 N N . PRO A 1 215 ? -9.684 11.713 9.025 1.00 88.19 215 PRO A N 1
ATOM 1682 C CA . PRO A 1 215 ? -9.876 10.382 8.467 1.00 88.19 215 PRO A CA 1
ATOM 1683 C C . PRO A 1 215 ? -8.601 9.534 8.579 1.00 88.19 215 PRO A C 1
ATOM 1685 O O . PRO A 1 215 ? -7.497 10.000 8.310 1.00 88.19 215 PRO A O 1
ATOM 1688 N N . SER A 1 216 ? -8.755 8.268 8.957 1.00 85.94 216 SER A N 1
ATOM 1689 C CA . SER A 1 216 ? -7.690 7.272 8.982 1.00 85.94 216 SER A CA 1
ATOM 1690 C C . SER A 1 216 ? -7.675 6.485 7.682 1.00 85.94 216 SER A C 1
ATOM 1692 O O . SER A 1 216 ? -8.692 5.912 7.289 1.00 85.94 216 SER A O 1
ATOM 1694 N N . THR A 1 217 ? -6.513 6.388 7.045 1.00 86.00 217 THR A N 1
ATOM 1695 C CA . THR A 1 217 ? -6.258 5.498 5.898 1.00 86.00 217 THR A CA 1
ATOM 1696 C C . THR A 1 217 ? -5.717 4.131 6.329 1.00 86.00 217 THR A C 1
ATOM 1698 O O . THR A 1 217 ? -5.495 3.260 5.492 1.00 86.00 217 THR A O 1
ATOM 1701 N N . ARG A 1 218 ? -5.535 3.909 7.639 1.00 79.88 218 ARG A N 1
ATOM 1702 C CA . ARG A 1 218 ? -5.127 2.625 8.213 1.00 79.88 218 ARG A CA 1
ATOM 1703 C C . ARG A 1 218 ? -6.367 1.821 8.607 1.00 79.88 218 ARG A C 1
ATOM 1705 O O . ARG A 1 218 ? -7.155 2.257 9.439 1.00 79.88 218 ARG A O 1
ATOM 1712 N N . PHE A 1 219 ? -6.514 0.635 8.037 1.00 76.50 219 PHE A N 1
ATOM 1713 C CA . PHE A 1 219 ? -7.592 -0.312 8.330 1.00 76.50 219 PHE A CA 1
ATOM 1714 C C . PHE A 1 219 ? -7.055 -1.745 8.215 1.00 76.50 219 PHE A C 1
ATOM 1716 O O . PHE A 1 219 ? -5.934 -1.955 7.746 1.00 76.50 219 PHE A O 1
ATOM 1723 N N . THR A 1 220 ? -7.812 -2.740 8.677 1.00 67.94 220 THR A N 1
ATOM 1724 C CA . THR A 1 220 ? -7.394 -4.143 8.562 1.00 67.94 220 THR A CA 1
ATOM 1725 C C . THR A 1 220 ? -7.820 -4.705 7.210 1.00 67.94 220 THR A C 1
ATOM 1727 O O . THR A 1 220 ? -8.892 -4.385 6.706 1.00 67.94 220 THR A O 1
ATOM 1730 N N . ALA A 1 221 ? -7.011 -5.583 6.613 1.00 70.31 221 ALA A N 1
ATOM 1731 C CA . ALA A 1 221 ? -7.331 -6.158 5.303 1.00 70.31 221 ALA A CA 1
ATOM 1732 C C . ALA A 1 221 ? -8.698 -6.871 5.271 1.00 70.31 221 ALA A C 1
ATOM 1734 O O . ALA A 1 221 ? -9.357 -6.880 4.239 1.00 70.31 221 ALA A O 1
ATOM 1735 N N . ALA A 1 222 ? -9.147 -7.416 6.408 1.00 67.69 222 ALA A N 1
ATOM 1736 C CA . ALA A 1 222 ? -10.458 -8.049 6.544 1.00 67.69 222 ALA A CA 1
ATOM 1737 C C . ALA A 1 222 ? -11.638 -7.073 6.368 1.00 67.69 222 ALA A C 1
ATOM 1739 O O . ALA A 1 222 ? -12.713 -7.508 5.982 1.00 67.69 222 ALA A O 1
ATOM 1740 N N . THR A 1 223 ? -11.448 -5.774 6.625 1.00 70.75 223 THR A N 1
ATOM 1741 C CA . THR A 1 223 ? -12.495 -4.745 6.497 1.00 70.75 223 THR A CA 1
ATOM 1742 C C . THR A 1 223 ? -12.357 -3.939 5.203 1.00 70.75 223 THR A C 1
ATOM 1744 O O . THR A 1 223 ? -12.813 -2.796 5.140 1.00 70.75 223 THR A O 1
ATOM 1747 N N . ILE A 1 224 ? -11.658 -4.466 4.189 1.00 79.25 224 ILE A N 1
ATOM 1748 C CA . ILE A 1 224 ? -11.454 -3.749 2.921 1.00 79.25 224 ILE A CA 1
ATOM 1749 C C . ILE A 1 224 ? -12.782 -3.478 2.211 1.00 79.25 224 ILE A C 1
ATOM 1751 O O . ILE A 1 224 ? -12.970 -2.373 1.711 1.00 79.25 224 ILE A O 1
ATOM 1755 N N . ASP A 1 225 ? -13.713 -4.431 2.229 1.00 79.81 225 ASP A N 1
ATOM 1756 C CA . ASP A 1 225 ? -15.015 -4.280 1.575 1.00 79.81 225 ASP A CA 1
ATOM 1757 C C . ASP A 1 225 ? -15.836 -3.174 2.255 1.00 79.81 225 ASP A C 1
ATOM 1759 O O . ASP A 1 225 ? -16.297 -2.250 1.589 1.00 79.81 225 ASP A O 1
ATOM 1763 N N . ASP A 1 226 ? -15.883 -3.163 3.593 1.00 76.31 226 ASP A N 1
ATOM 1764 C CA . ASP A 1 226 ? -16.515 -2.089 4.374 1.00 76.31 226 ASP A CA 1
ATOM 1765 C C . ASP A 1 226 ? -15.901 -0.712 4.075 1.00 76.31 226 ASP A C 1
ATOM 1767 O O . ASP A 1 226 ? -16.599 0.307 4.024 1.00 76.31 226 ASP A O 1
ATOM 1771 N N . ARG A 1 227 ? -14.574 -0.665 3.886 1.00 81.50 227 ARG A N 1
ATOM 1772 C CA . ARG A 1 227 ? -13.853 0.563 3.540 1.00 81.50 227 ARG A CA 1
ATOM 1773 C C . ARG A 1 227 ? -14.197 1.027 2.129 1.00 81.50 227 ARG A C 1
ATOM 1775 O O . ARG A 1 227 ? -14.437 2.218 1.940 1.00 81.50 227 ARG A O 1
ATOM 1782 N N . ILE A 1 228 ? -14.235 0.120 1.156 1.00 84.50 228 ILE A N 1
ATOM 1783 C CA . ILE A 1 228 ? -14.637 0.428 -0.221 1.00 84.50 228 ILE A CA 1
ATOM 1784 C C . ILE A 1 228 ? -16.066 0.968 -0.225 1.00 84.50 228 ILE A C 1
ATOM 1786 O O . ILE A 1 228 ? -16.304 2.048 -0.764 1.00 84.50 228 ILE A O 1
ATOM 1790 N N . ASP A 1 229 ? -16.991 0.291 0.452 1.00 82.12 229 ASP A N 1
ATOM 1791 C CA . ASP A 1 229 ? -18.380 0.727 0.577 1.00 82.12 229 ASP A CA 1
ATOM 1792 C C . ASP A 1 229 ? -18.496 2.091 1.257 1.00 82.12 229 ASP A C 1
ATOM 1794 O O . ASP A 1 229 ? -19.347 2.902 0.891 1.00 82.12 229 ASP A O 1
ATOM 1798 N N . CYS A 1 230 ? -17.646 2.379 2.246 1.00 80.44 230 CYS A N 1
ATOM 1799 C CA . CYS A 1 230 ? -17.575 3.700 2.858 1.00 80.44 230 CYS A CA 1
ATOM 1800 C C . CYS A 1 230 ? -17.127 4.761 1.852 1.00 80.44 230 CYS A C 1
ATOM 1802 O O . CYS A 1 230 ? -17.788 5.788 1.727 1.00 80.44 230 CYS A O 1
ATOM 1804 N N . LEU A 1 231 ? -16.045 4.505 1.116 1.00 83.62 231 LEU A N 1
ATOM 1805 C CA . LEU A 1 231 ? -15.445 5.492 0.226 1.00 83.62 231 LEU A CA 1
ATOM 1806 C C . LEU A 1 231 ? -16.259 5.732 -1.059 1.00 83.62 231 LEU A C 1
ATOM 1808 O O . LEU A 1 231 ? -16.210 6.825 -1.626 1.00 83.62 231 LEU A O 1
ATOM 1812 N N . LEU A 1 232 ? -17.042 4.738 -1.498 1.00 83.00 232 LEU A N 1
ATOM 1813 C CA . LEU A 1 232 ? -17.986 4.855 -2.617 1.00 83.00 232 LEU A CA 1
ATOM 1814 C C . LEU A 1 232 ? -19.250 5.653 -2.268 1.00 83.00 232 LEU A C 1
ATOM 1816 O O . LEU A 1 232 ? -20.001 6.030 -3.175 1.00 83.00 232 LEU A O 1
ATOM 1820 N N . LYS A 1 233 ? -19.535 5.917 -0.983 1.00 74.31 233 LYS A N 1
ATOM 1821 C CA . LYS A 1 233 ? -20.706 6.718 -0.604 1.00 74.31 233 LYS A CA 1
ATOM 1822 C C . LYS A 1 233 ? -20.542 8.128 -1.158 1.00 74.31 233 LYS A C 1
ATOM 1824 O O . LYS A 1 233 ? -19.659 8.882 -0.765 1.00 74.31 233 LYS A O 1
ATOM 1829 N N . GLN A 1 234 ? -21.442 8.502 -2.063 1.00 60.59 234 GLN A N 1
ATOM 1830 C CA . GLN A 1 234 ? -21.489 9.862 -2.582 1.00 60.59 234 GLN A CA 1
ATOM 1831 C C . GLN A 1 234 ? -21.770 10.838 -1.439 1.00 60.59 234 GLN A C 1
ATOM 1833 O O . GLN A 1 234 ? -22.732 10.684 -0.678 1.00 60.59 234 GLN A O 1
ATOM 1838 N N . SER A 1 235 ? -20.947 11.878 -1.343 1.00 59.50 235 SER A N 1
ATOM 1839 C CA . SER A 1 235 ? -21.214 12.989 -0.442 1.00 59.50 235 SER A CA 1
ATOM 1840 C C . SER A 1 235 ? -22.574 13.606 -0.782 1.00 59.50 235 SER A C 1
ATOM 1842 O O . SER A 1 235 ? -22.872 13.906 -1.936 1.00 59.50 235 SER A O 1
ATOM 1844 N N . LYS A 1 236 ? -23.421 13.836 0.231 1.00 55.09 236 LYS A N 1
ATOM 1845 C CA . LYS A 1 236 ? -24.773 14.417 0.065 1.00 55.09 236 LYS A CA 1
ATOM 1846 C C . LYS A 1 236 ? -24.770 15.860 -0.474 1.00 55.09 236 LYS A C 1
ATOM 1848 O O . LYS A 1 236 ? -25.831 16.467 -0.611 1.00 55.09 236 LYS A O 1
ATOM 1853 N N . LYS A 1 237 ? -23.599 16.444 -0.742 1.00 54.78 237 LYS A N 1
ATOM 1854 C CA . LYS A 1 237 ? -23.439 17.784 -1.313 1.00 54.78 237 LYS A CA 1
ATOM 1855 C C . LYS A 1 237 ? -23.409 17.701 -2.842 1.00 54.78 237 LYS A C 1
ATOM 1857 O O . LYS A 1 237 ? -22.603 16.980 -3.416 1.00 54.78 237 LYS A O 1
ATOM 1862 N N . HIS A 1 238 ? -24.264 18.479 -3.506 1.00 43.84 238 HIS A N 1
ATOM 1863 C CA . HIS A 1 238 ? -24.257 18.612 -4.967 1.00 43.84 238 HIS A CA 1
ATOM 1864 C C . HIS A 1 238 ? -22.865 19.039 -5.468 1.00 43.84 238 HIS A C 1
ATOM 1866 O O . HIS A 1 238 ? -22.349 20.070 -5.039 1.00 43.84 238 HIS A O 1
ATOM 1872 N N . GLY A 1 239 ? -22.267 18.241 -6.358 1.00 58.38 239 GLY A N 1
ATOM 1873 C CA . GLY A 1 239 ? -20.937 18.492 -6.929 1.00 58.38 239 GLY A CA 1
ATOM 1874 C C . GLY A 1 239 ? -19.749 18.070 -6.055 1.00 58.38 239 GLY A C 1
ATOM 1875 O O . GLY A 1 239 ? -18.610 18.333 -6.434 1.00 58.38 239 GLY A O 1
ATOM 1876 N N . ALA A 1 240 ? -19.981 17.431 -4.903 1.00 58.91 240 ALA A N 1
ATOM 1877 C CA . ALA A 1 240 ? -18.899 16.888 -4.091 1.00 58.91 240 ALA A CA 1
ATOM 1878 C C . ALA A 1 240 ? -18.351 15.596 -4.711 1.00 58.91 240 ALA A C 1
ATOM 1880 O O . ALA A 1 240 ? -19.113 14.730 -5.145 1.00 58.91 240 ALA A O 1
ATOM 1881 N N . LYS A 1 241 ? -17.020 15.493 -4.758 1.00 64.62 241 LYS A N 1
ATOM 1882 C CA . LYS A 1 241 ? -16.321 14.272 -5.164 1.00 64.62 241 LYS A CA 1
ATOM 1883 C C . LYS A 1 241 ? -16.618 13.151 -4.157 1.00 64.62 241 LYS A C 1
ATOM 1885 O O . LYS A 1 241 ? -17.007 13.432 -3.020 1.00 64.62 241 LYS A O 1
ATOM 1890 N N . ASP A 1 242 ? -16.492 11.901 -4.593 1.00 75.31 242 ASP A N 1
ATOM 1891 C CA . ASP A 1 242 ? -16.534 10.773 -3.663 1.00 75.31 242 ASP A CA 1
ATOM 1892 C C . ASP A 1 242 ? -15.341 10.826 -2.694 1.00 75.31 242 ASP A C 1
ATOM 1894 O O . ASP A 1 242 ? -14.374 11.571 -2.884 1.00 75.31 242 ASP A O 1
ATOM 1898 N N . GLU A 1 243 ? -15.434 10.069 -1.604 1.00 79.88 243 GLU A N 1
ATOM 1899 C CA . GLU A 1 243 ? -14.406 10.093 -0.564 1.00 79.88 243 GLU A CA 1
ATOM 1900 C C . GLU A 1 243 ? -13.085 9.468 -1.052 1.00 79.88 243 GLU A C 1
ATOM 1902 O O . GLU A 1 243 ? -12.022 9.796 -0.524 1.00 79.88 243 GLU A O 1
ATOM 1907 N N . PHE A 1 244 ? -13.126 8.625 -2.094 1.00 86.00 244 PHE A N 1
ATOM 1908 C CA . PHE A 1 244 ? -11.931 8.131 -2.785 1.00 86.00 244 PHE A CA 1
ATOM 1909 C C . PHE A 1 244 ? -11.110 9.268 -3.387 1.00 86.00 244 PHE A C 1
ATOM 1911 O O . PHE A 1 244 ? -9.895 9.336 -3.189 1.00 86.00 244 PHE A O 1
ATOM 1918 N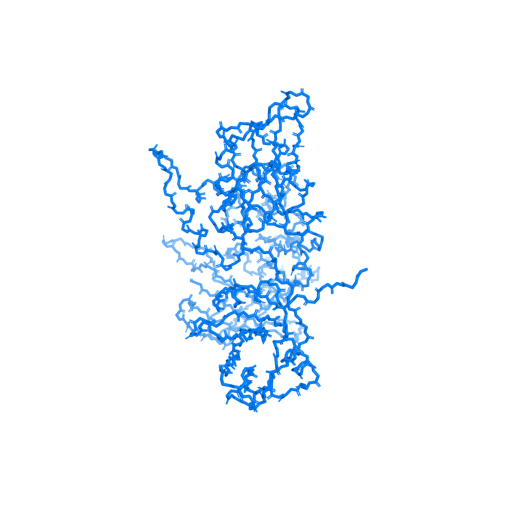 N . ALA A 1 245 ? -11.759 10.168 -4.122 1.00 84.19 245 ALA A N 1
ATOM 1919 C CA . ALA A 1 245 ? -11.086 11.309 -4.718 1.00 84.19 245 ALA A CA 1
ATOM 1920 C C . ALA A 1 245 ? -10.516 12.256 -3.652 1.00 84.19 245 ALA A C 1
ATOM 1922 O O . ALA A 1 245 ? -9.425 12.788 -3.843 1.00 84.19 245 ALA A O 1
ATOM 1923 N N . GLU A 1 246 ? -11.206 12.430 -2.522 1.00 81.75 246 GLU A N 1
ATOM 1924 C CA . GLU A 1 246 ? -10.694 13.214 -1.392 1.00 81.75 246 GLU A CA 1
ATOM 1925 C C . GLU A 1 246 ? -9.419 12.593 -0.794 1.00 81.75 246 GLU A C 1
ATOM 1927 O O . GLU A 1 246 ? -8.421 13.293 -0.605 1.00 81.75 246 GLU A O 1
ATOM 1932 N N . GLU A 1 247 ? -9.406 11.278 -0.532 1.00 85.81 247 GLU A N 1
ATOM 1933 C CA . GLU A 1 247 ? -8.198 10.591 -0.049 1.00 85.81 247 GLU A CA 1
ATOM 1934 C C . GLU A 1 247 ? -7.046 10.693 -1.057 1.00 85.81 247 GLU A C 1
ATOM 1936 O O . GLU A 1 247 ? -5.906 10.956 -0.668 1.00 85.81 247 GLU A O 1
ATOM 1941 N N . PHE A 1 248 ? -7.335 10.561 -2.353 1.00 85.69 248 PHE A N 1
ATOM 1942 C CA . PHE A 1 248 ? -6.335 10.688 -3.412 1.00 85.69 248 PHE A CA 1
ATOM 1943 C C . PHE A 1 248 ? -5.754 12.108 -3.520 1.00 85.69 248 PHE A C 1
ATOM 1945 O O . PHE A 1 248 ? -4.548 12.279 -3.704 1.00 85.69 248 PHE A O 1
ATOM 1952 N N . GLU A 1 249 ? -6.572 13.148 -3.367 1.00 83.38 249 GLU A N 1
ATOM 1953 C CA . GLU A 1 249 ? -6.104 14.540 -3.338 1.00 83.38 249 GLU A CA 1
ATOM 1954 C C . GLU A 1 249 ? -5.242 14.839 -2.110 1.00 83.38 249 GLU A C 1
ATOM 1956 O O . GLU A 1 249 ? -4.248 15.561 -2.208 1.00 83.38 249 GLU A O 1
ATOM 1961 N N . ASN A 1 250 ? -5.569 14.248 -0.959 1.00 79.69 250 ASN A N 1
ATOM 1962 C CA . ASN A 1 250 ? -4.759 14.390 0.249 1.00 79.69 250 ASN A CA 1
ATOM 1963 C C . ASN A 1 250 ? -3.344 13.809 0.074 1.00 79.69 250 ASN A C 1
ATOM 1965 O O . ASN A 1 250 ? -2.404 14.348 0.662 1.00 79.69 250 ASN A O 1
ATOM 1969 N N . LEU A 1 251 ? -3.158 12.777 -0.761 1.00 81.38 251 LEU A N 1
ATOM 1970 C CA . LEU A 1 251 ? -1.821 12.268 -1.104 1.00 81.38 251 LEU A CA 1
ATOM 1971 C C . LEU A 1 251 ? -0.975 13.321 -1.838 1.00 81.38 251 LEU A C 1
ATOM 1973 O O . LEU A 1 251 ? 0.195 13.490 -1.506 1.00 81.38 251 LEU A O 1
ATOM 1977 N N . HIS A 1 252 ? -1.568 14.073 -2.772 1.00 74.25 252 HIS A N 1
ATOM 1978 C CA . HIS A 1 252 ? -0.853 15.095 -3.552 1.00 74.25 252 HIS A CA 1
ATOM 1979 C C . HIS A 1 252 ? -0.346 16.239 -2.673 1.00 74.25 252 HIS A C 1
ATOM 1981 O O . HIS A 1 252 ? 0.760 16.732 -2.872 1.00 74.25 252 HIS A O 1
ATOM 1987 N N . ARG A 1 253 ? -1.120 16.622 -1.651 1.00 69.88 253 ARG A N 1
ATOM 1988 C CA . ARG A 1 253 ? -0.740 17.694 -0.719 1.00 69.88 253 ARG A CA 1
ATOM 1989 C C . ARG A 1 253 ? 0.563 17.378 0.029 1.00 69.88 253 ARG A C 1
ATOM 1991 O O . ARG A 1 253 ? 1.392 18.256 0.211 1.00 69.88 253 ARG A O 1
ATOM 1998 N N . HIS A 1 254 ? 0.770 16.112 0.399 1.00 64.38 254 HIS A N 1
ATOM 1999 C CA . HIS A 1 254 ? 2.002 15.649 1.054 1.00 64.38 254 HIS A CA 1
ATOM 2000 C C . HIS A 1 254 ? 3.175 15.474 0.073 1.00 64.38 254 HIS A C 1
ATOM 2002 O O . HIS A 1 254 ? 4.342 15.469 0.480 1.00 64.38 254 HIS A O 1
ATOM 2008 N N . GLU A 1 255 ? 2.882 15.309 -1.220 1.00 65.38 255 GLU A N 1
ATOM 2009 C CA . GLU A 1 255 ? 3.897 15.232 -2.268 1.00 65.38 255 GLU A CA 1
ATOM 2010 C C . GLU A 1 255 ? 4.602 16.583 -2.451 1.00 65.38 255 GLU A C 1
ATOM 2012 O O . GLU A 1 255 ? 5.829 16.617 -2.533 1.00 65.38 255 GLU A O 1
ATOM 2017 N N . GLU A 1 256 ? 3.858 17.693 -2.437 1.00 60.72 256 GLU A N 1
ATOM 2018 C CA . GLU A 1 256 ? 4.397 19.054 -2.592 1.00 60.72 256 GLU A CA 1
ATOM 2019 C C . GLU A 1 256 ? 5.427 19.404 -1.502 1.00 60.72 256 GLU A C 1
ATOM 2021 O O . GLU A 1 256 ? 6.507 19.915 -1.813 1.00 60.72 256 GLU A O 1
ATOM 2026 N N . ASP A 1 257 ? 5.159 19.025 -0.249 1.00 57.88 257 ASP A N 1
ATOM 2027 C CA . ASP A 1 257 ? 6.088 19.214 0.876 1.00 57.88 257 ASP A CA 1
ATOM 2028 C C . ASP A 1 257 ? 7.354 18.348 0.749 1.00 57.88 257 ASP A C 1
ATOM 2030 O O . ASP A 1 257 ? 8.449 18.737 1.169 1.00 57.88 257 ASP A O 1
ATOM 2034 N N . SER A 1 258 ? 7.221 17.172 0.128 1.00 60.53 258 SER A N 1
ATOM 2035 C CA . SER A 1 258 ? 8.317 16.215 -0.066 1.00 60.53 258 SER A CA 1
ATOM 2036 C C . SER A 1 258 ? 9.202 16.568 -1.268 1.00 60.53 258 SER A C 1
ATOM 2038 O O . SER A 1 258 ? 10.412 16.323 -1.240 1.00 60.53 258 SER A O 1
ATOM 2040 N N . GLN A 1 259 ? 8.639 17.182 -2.315 1.00 59.50 259 GLN A N 1
ATOM 2041 C CA . GLN A 1 259 ? 9.357 17.572 -3.537 1.00 59.50 259 GLN A CA 1
ATOM 2042 C C . GLN A 1 259 ? 10.489 18.580 -3.279 1.00 59.50 259 GLN A C 1
ATOM 2044 O O . GLN A 1 259 ? 11.458 18.615 -4.041 1.00 59.50 259 GLN A O 1
ATOM 2049 N N . LEU A 1 260 ? 10.429 19.342 -2.180 1.00 57.72 260 LEU A N 1
ATOM 2050 C CA . LEU A 1 260 ? 11.477 20.289 -1.780 1.00 57.72 260 LEU A CA 1
ATOM 2051 C C . LEU A 1 260 ? 12.839 19.622 -1.506 1.00 57.72 260 LEU A C 1
ATOM 2053 O O . LEU A 1 260 ? 13.870 20.292 -1.580 1.00 57.72 260 LEU A O 1
ATOM 2057 N N . PHE A 1 261 ? 12.870 18.311 -1.241 1.00 61.06 261 PHE A N 1
ATOM 2058 C CA . PHE A 1 261 ? 14.084 17.583 -0.849 1.00 61.06 261 PHE A CA 1
ATOM 2059 C C . PHE A 1 261 ? 14.550 16.532 -1.868 1.00 61.06 261 PHE A C 1
ATOM 2061 O O . PHE A 1 261 ? 15.503 15.795 -1.603 1.00 61.06 261 PHE A O 1
ATOM 2068 N N . ILE A 1 262 ? 13.926 16.461 -3.050 1.00 81.00 262 ILE A N 1
ATOM 2069 C CA . ILE A 1 262 ? 14.169 15.386 -4.018 1.00 81.00 262 ILE A CA 1
ATOM 2070 C C . ILE A 1 262 ? 14.900 15.907 -5.267 1.00 81.00 262 ILE A C 1
ATOM 2072 O O . ILE A 1 262 ? 14.405 16.747 -6.013 1.00 81.00 262 ILE A O 1
ATOM 2076 N N . SER A 1 263 ? 16.104 15.383 -5.522 1.00 89.69 263 SER A N 1
ATOM 2077 C CA . SER A 1 263 ? 16.918 15.731 -6.700 1.00 89.69 263 SER A CA 1
ATOM 2078 C C . SER A 1 263 ? 16.658 14.781 -7.876 1.00 89.69 263 SER A C 1
ATOM 2080 O O . SER A 1 263 ? 16.619 13.569 -7.679 1.00 89.69 263 SER A O 1
ATOM 2082 N N . CYS A 1 264 ? 16.552 15.325 -9.096 1.00 92.69 264 CYS A N 1
ATOM 2083 C CA . CYS A 1 264 ? 16.426 14.574 -10.364 1.00 92.69 264 CYS A CA 1
ATOM 2084 C C . CYS A 1 264 ? 17.396 15.089 -11.448 1.00 92.69 264 CYS A C 1
ATOM 2086 O O . CYS A 1 264 ? 17.056 15.157 -12.636 1.00 92.69 264 CYS A O 1
ATOM 2088 N N . LYS A 1 265 ? 18.566 15.586 -11.045 1.00 94.00 265 LYS A N 1
ATOM 2089 C CA . LYS A 1 265 ? 19.514 16.289 -11.921 1.00 94.00 265 LYS A CA 1
ATOM 2090 C C . LYS A 1 265 ? 20.104 15.357 -12.973 1.00 94.00 265 LYS A C 1
ATOM 2092 O O . LYS A 1 265 ? 20.273 15.776 -14.116 1.00 94.00 265 LYS A O 1
ATOM 2097 N N . GLU A 1 266 ? 20.368 14.098 -12.624 1.00 95.12 266 GLU A N 1
ATOM 2098 C CA . GLU A 1 266 ? 21.033 13.142 -13.514 1.00 95.12 266 GLU A CA 1
ATOM 2099 C C . GLU A 1 266 ? 20.178 12.821 -14.743 1.00 95.12 266 GLU A C 1
ATOM 2101 O O . GLU A 1 266 ? 20.679 12.836 -15.868 1.00 95.12 266 GLU A O 1
ATOM 2106 N N . GLY A 1 267 ? 18.867 12.634 -14.557 1.00 94.44 267 GLY A N 1
ATOM 2107 C CA . GLY A 1 267 ? 17.937 12.411 -15.667 1.00 94.44 267 GLY A CA 1
ATOM 2108 C C . GLY A 1 267 ? 17.719 13.626 -16.567 1.00 94.44 267 GLY A C 1
ATOM 2109 O O . GLY A 1 267 ? 17.294 13.468 -17.709 1.00 94.44 267 GLY A O 1
ATOM 2110 N N . ARG A 1 268 ? 18.042 14.833 -16.085 1.00 94.88 268 ARG A N 1
ATOM 2111 C CA . ARG A 1 268 ? 17.905 16.096 -16.830 1.00 94.88 268 ARG A CA 1
ATOM 2112 C C . ARG A 1 268 ? 19.179 16.507 -17.577 1.00 94.88 268 ARG A C 1
ATOM 2114 O O . ARG A 1 268 ? 19.144 17.488 -18.318 1.00 94.88 268 ARG A O 1
ATOM 2121 N N . LYS A 1 269 ? 20.292 15.779 -17.419 1.00 94.75 269 LYS A N 1
ATOM 2122 C CA . LYS A 1 269 ? 21.527 16.018 -18.185 1.00 94.75 269 LYS A CA 1
ATOM 2123 C C . LYS A 1 269 ? 21.281 15.843 -19.680 1.00 94.75 269 LYS A C 1
ATOM 2125 O O . LYS A 1 269 ? 20.589 14.913 -20.090 1.00 94.75 269 LYS A O 1
ATOM 2130 N N . ALA A 1 270 ? 21.902 16.693 -20.499 1.00 93.88 270 ALA A N 1
ATOM 2131 C CA . ALA A 1 270 ? 21.707 16.711 -21.951 1.00 93.88 270 ALA A CA 1
ATOM 2132 C C . ALA A 1 270 ? 21.953 15.339 -22.613 1.00 93.88 270 ALA A C 1
ATOM 2134 O O . ALA A 1 270 ? 21.203 14.942 -23.503 1.00 93.88 270 ALA A O 1
ATOM 2135 N N . GLU A 1 271 ? 22.949 14.582 -22.144 1.00 92.69 271 GLU A N 1
ATOM 2136 C CA . GLU A 1 271 ? 23.246 13.226 -22.631 1.00 92.69 271 GLU A CA 1
ATOM 2137 C C . GLU A 1 271 ? 22.181 12.165 -22.293 1.00 92.69 271 GLU A C 1
ATOM 2139 O O . GLU A 1 271 ? 22.101 11.146 -22.988 1.00 92.69 271 GLU A O 1
ATOM 2144 N N . ASN A 1 272 ? 21.354 12.412 -21.270 1.00 95.00 272 ASN A N 1
ATOM 2145 C CA . ASN A 1 272 ? 20.362 11.478 -20.730 1.00 95.00 272 ASN A CA 1
ATOM 2146 C C . ASN A 1 272 ? 18.932 11.790 -21.167 1.00 95.00 272 ASN A C 1
ATOM 2148 O O . ASN A 1 272 ? 18.098 10.893 -21.142 1.00 95.00 272 ASN A O 1
ATOM 2152 N N . VAL A 1 273 ? 18.646 13.011 -21.638 1.00 94.88 273 VAL A N 1
ATOM 2153 C CA . VAL A 1 273 ? 17.290 13.419 -22.061 1.00 94.88 273 VAL A CA 1
ATOM 2154 C C . VAL A 1 273 ? 16.676 12.440 -23.064 1.00 94.88 273 VAL A C 1
ATOM 2156 O O . VAL A 1 273 ? 15.497 12.120 -22.953 1.00 94.88 273 VAL A O 1
ATOM 2159 N N . ARG A 1 274 ? 17.473 11.934 -24.015 1.00 94.88 274 ARG A N 1
ATOM 2160 C CA . ARG A 1 274 ? 17.020 10.950 -25.016 1.00 94.88 274 ARG A CA 1
ATOM 2161 C C . ARG A 1 274 ? 16.706 9.571 -24.433 1.00 94.88 274 ARG A C 1
ATOM 2163 O O . ARG A 1 274 ? 15.908 8.849 -24.998 1.00 94.88 274 ARG A O 1
ATOM 2170 N N . LYS A 1 275 ? 17.279 9.223 -23.280 1.00 96.12 275 LYS A N 1
ATOM 2171 C CA . LYS A 1 275 ? 17.023 7.951 -22.592 1.00 96.12 275 LYS A CA 1
ATOM 2172 C C . LYS A 1 275 ? 15.723 7.973 -21.773 1.00 96.12 275 LYS A C 1
ATOM 2174 O O . LYS A 1 275 ? 15.377 6.965 -21.163 1.00 96.12 275 LYS A O 1
ATOM 2179 N N . ASN A 1 276 ? 14.991 9.091 -21.762 1.00 97.38 276 ASN A N 1
ATOM 2180 C CA . ASN A 1 276 ? 13.717 9.247 -21.061 1.00 97.38 276 ASN A CA 1
ATOM 2181 C C . ASN A 1 276 ? 12.546 9.146 -22.029 1.00 97.38 276 ASN A C 1
ATOM 2183 O O . ASN A 1 276 ? 12.427 9.956 -22.948 1.00 97.38 276 ASN A O 1
ATOM 2187 N N . ARG A 1 277 ? 11.619 8.220 -21.770 1.00 96.62 277 ARG A N 1
ATOM 2188 C CA . ARG A 1 277 ? 10.386 8.094 -22.556 1.00 96.62 277 ARG A CA 1
ATOM 2189 C C . ARG A 1 277 ? 9.520 9.350 -22.465 1.00 96.62 277 ARG A C 1
ATOM 2191 O O . ARG A 1 277 ? 8.909 9.747 -23.454 1.00 96.62 277 ARG A O 1
ATOM 2198 N N . TYR A 1 278 ? 9.490 9.986 -21.295 1.00 95.00 278 TYR A N 1
ATOM 2199 C CA . TYR A 1 278 ? 8.827 11.269 -21.077 1.00 95.00 278 TYR A CA 1
ATOM 2200 C C . TYR A 1 278 ? 9.812 12.260 -20.464 1.00 95.00 278 TYR A C 1
ATOM 2202 O O . TYR A 1 278 ? 10.429 11.983 -19.441 1.00 95.00 278 TYR A O 1
ATOM 2210 N N . ARG A 1 279 ? 9.941 13.446 -21.068 1.00 90.38 279 ARG A N 1
ATOM 2211 C CA . ARG A 1 279 ? 10.940 14.454 -20.659 1.00 90.38 279 ARG A CA 1
ATOM 2212 C C . ARG A 1 279 ? 10.783 14.929 -19.212 1.00 90.38 279 ARG A C 1
ATOM 2214 O O . ARG A 1 279 ? 11.761 15.336 -18.598 1.00 90.38 279 ARG A O 1
ATOM 2221 N N . ASN A 1 280 ? 9.558 14.920 -18.698 1.00 89.25 280 ASN A N 1
ATOM 2222 C CA . ASN A 1 280 ? 9.207 15.370 -17.355 1.00 89.25 280 ASN A CA 1
ATOM 2223 C C . ASN A 1 280 ? 9.169 14.237 -16.316 1.00 89.25 280 ASN A C 1
ATOM 2225 O O . ASN A 1 280 ? 8.992 14.533 -15.140 1.00 89.25 280 ASN A O 1
ATOM 2229 N N . VAL A 1 281 ? 9.348 12.975 -16.723 1.00 93.88 281 VAL A N 1
ATOM 2230 C CA . VAL A 1 281 ? 9.350 11.816 -15.818 1.00 93.88 281 VAL A CA 1
ATOM 2231 C C . VAL A 1 281 ? 10.762 11.243 -15.781 1.00 93.88 281 VAL A C 1
ATOM 2233 O O . VAL A 1 281 ? 11.190 10.519 -16.679 1.00 93.88 281 VAL A O 1
ATOM 2236 N N . VAL A 1 282 ? 11.506 11.625 -14.749 1.00 95.75 282 VAL A N 1
ATOM 2237 C CA . VAL A 1 282 ? 12.919 11.281 -14.554 1.00 95.75 282 VAL A CA 1
ATOM 2238 C C . VAL A 1 282 ? 13.119 10.675 -13.165 1.00 95.75 282 VAL A C 1
ATOM 2240 O O . VAL A 1 282 ? 12.398 11.059 -12.243 1.00 95.75 282 VAL A O 1
ATOM 2243 N N . PRO A 1 283 ? 14.087 9.759 -12.996 1.00 96.38 283 PRO A N 1
ATOM 2244 C CA . PRO A 1 283 ? 14.290 9.061 -11.743 1.00 96.38 283 PRO A CA 1
ATOM 2245 C C . PRO A 1 283 ? 14.863 10.000 -10.684 1.00 96.38 283 PRO A C 1
ATOM 2247 O O . PRO A 1 283 ? 15.610 10.935 -10.993 1.00 96.38 283 PRO A O 1
ATOM 2250 N N . PHE A 1 284 ? 14.565 9.705 -9.422 1.00 94.12 284 PHE A N 1
ATOM 2251 C CA . PHE A 1 284 ? 15.190 10.390 -8.297 1.00 94.12 284 PHE A CA 1
ATOM 2252 C C . PHE A 1 284 ? 16.662 9.996 -8.165 1.00 94.12 284 PHE A C 1
ATOM 2254 O O . PHE A 1 284 ? 16.995 8.815 -8.157 1.00 94.12 284 PHE A O 1
ATOM 2261 N N . ASP A 1 285 ? 17.554 10.972 -8.006 1.00 94.50 285 ASP A N 1
ATOM 2262 C CA . ASP A 1 285 ? 19.005 10.752 -8.002 1.00 94.50 285 ASP A CA 1
ATOM 2263 C C . ASP A 1 285 ? 19.471 9.861 -6.837 1.00 94.50 285 ASP A C 1
ATOM 2265 O O . ASP A 1 285 ? 20.485 9.172 -6.955 1.00 94.50 285 ASP A O 1
ATOM 2269 N N . HIS A 1 286 ? 18.750 9.886 -5.712 1.00 92.31 286 HIS A N 1
ATOM 2270 C CA . HIS A 1 286 ? 19.129 9.192 -4.480 1.00 92.31 286 HIS A CA 1
ATOM 2271 C C . HIS A 1 286 ? 18.776 7.695 -4.486 1.00 92.31 286 HIS A C 1
ATOM 2273 O O . HIS A 1 286 ? 19.429 6.926 -3.789 1.00 92.31 286 HIS A O 1
ATOM 2279 N N . THR A 1 287 ? 17.803 7.269 -5.298 1.00 93.56 287 THR A N 1
ATOM 2280 C CA . THR A 1 287 ? 17.412 5.853 -5.452 1.00 93.56 287 THR A CA 1
ATOM 2281 C C . THR A 1 287 ? 17.596 5.332 -6.874 1.00 93.56 287 THR A C 1
ATOM 2283 O O . THR A 1 287 ? 17.198 4.203 -7.154 1.00 93.56 287 THR A O 1
ATOM 2286 N N . ARG A 1 288 ? 18.151 6.123 -7.805 1.00 96.31 288 ARG A N 1
ATOM 2287 C CA . ARG A 1 288 ? 18.318 5.670 -9.192 1.00 96.31 288 ARG A CA 1
ATOM 2288 C C . ARG A 1 288 ? 19.284 4.496 -9.281 1.00 96.31 288 ARG A C 1
ATOM 2290 O O . ARG A 1 288 ? 20.292 4.455 -8.571 1.00 96.31 288 ARG A O 1
ATOM 2297 N N . ILE A 1 289 ? 19.038 3.612 -10.239 1.00 96.81 289 ILE A N 1
ATOM 2298 C CA . ILE A 1 289 ? 20.025 2.604 -10.619 1.00 96.81 289 ILE A CA 1
ATOM 2299 C C . ILE A 1 289 ? 21.211 3.294 -11.309 1.00 96.81 289 ILE A C 1
ATOM 2301 O O . ILE A 1 289 ? 21.042 4.218 -12.113 1.00 96.81 289 ILE A O 1
ATOM 2305 N N . ARG A 1 290 ? 22.430 2.851 -10.985 1.00 96.31 290 ARG A N 1
ATOM 2306 C CA . ARG A 1 290 ? 23.668 3.271 -11.654 1.00 96.31 290 ARG A CA 1
ATOM 2307 C C . ARG A 1 290 ? 24.232 2.083 -12.416 1.00 96.31 290 ARG A C 1
ATOM 2309 O O . ARG A 1 290 ? 24.598 1.085 -11.799 1.00 96.31 290 ARG A O 1
ATOM 2316 N N . LEU A 1 291 ? 24.279 2.173 -13.741 1.00 94.44 291 LEU A N 1
ATOM 2317 C CA . LEU A 1 291 ? 24.785 1.088 -14.575 1.00 94.44 291 LEU A CA 1
ATOM 2318 C C . LEU A 1 291 ? 26.293 0.918 -14.382 1.00 94.44 291 LEU A C 1
ATOM 2320 O O . LEU A 1 291 ? 27.067 1.860 -14.559 1.00 94.44 291 LEU A O 1
ATOM 2324 N N . GLN A 1 292 ? 26.712 -0.302 -14.070 1.00 89.38 292 GLN A N 1
ATOM 2325 C CA . GLN A 1 292 ? 28.114 -0.674 -13.929 1.00 89.38 292 GLN A CA 1
ATOM 2326 C C . GLN A 1 292 ? 28.633 -1.178 -15.277 1.00 89.38 292 GLN A C 1
ATOM 2328 O O . GLN A 1 292 ? 28.394 -2.324 -15.645 1.00 89.38 292 GLN A O 1
ATOM 2333 N N . ARG A 1 293 ? 29.342 -0.337 -16.041 1.00 75.06 293 ARG A N 1
ATOM 2334 C CA . ARG A 1 293 ? 30.011 -0.783 -17.278 1.00 75.06 293 ARG A CA 1
ATOM 2335 C C . ARG A 1 293 ? 31.508 -0.949 -17.046 1.00 75.06 293 ARG A C 1
ATOM 2337 O O . ARG A 1 293 ? 32.152 -0.035 -16.524 1.00 75.06 293 ARG A O 1
ATOM 2344 N N . SER A 1 294 ? 32.063 -2.093 -17.448 1.00 59.53 294 SER A N 1
ATOM 2345 C CA . SER A 1 294 ? 33.499 -2.368 -17.341 1.00 59.53 294 SER A CA 1
ATOM 2346 C C . SER A 1 294 ? 34.323 -1.420 -18.233 1.00 59.53 294 SER A C 1
ATOM 2348 O O . SER A 1 294 ? 34.015 -1.284 -19.418 1.00 59.53 294 SER A O 1
ATOM 2350 N N . PRO A 1 295 ? 35.411 -0.815 -17.717 1.00 51.16 295 PRO A N 1
ATOM 2351 C CA . PRO A 1 295 ? 36.282 0.089 -18.484 1.00 51.16 295 PRO A CA 1
ATOM 2352 C C . PRO A 1 295 ? 36.973 -0.549 -19.703 1.00 51.16 295 PRO A C 1
ATOM 2354 O O . PRO A 1 295 ? 37.460 0.157 -20.584 1.00 51.16 295 PRO A O 1
ATOM 2357 N N . SER A 1 296 ? 37.046 -1.880 -19.755 1.00 48.00 296 SER A N 1
ATOM 2358 C CA . SER A 1 296 ? 37.823 -2.661 -20.727 1.00 48.00 296 SER A CA 1
ATOM 2359 C C . SER A 1 296 ? 37.198 -2.776 -22.127 1.00 48.00 296 SER A C 1
ATOM 2361 O O . SER A 1 296 ? 37.863 -3.256 -23.040 1.00 48.00 296 SER A O 1
ATOM 2363 N N . LEU A 1 297 ? 35.967 -2.299 -22.340 1.00 48.03 297 LEU A N 1
ATOM 2364 C CA . LEU A 1 297 ? 35.272 -2.339 -23.640 1.00 48.03 297 LEU A CA 1
ATOM 2365 C C . LEU A 1 297 ? 35.518 -1.109 -24.537 1.00 48.03 297 LEU A C 1
ATOM 2367 O O . LEU A 1 297 ? 34.957 -1.018 -25.626 1.00 48.03 297 LEU A O 1
ATOM 2371 N N . ASN A 1 298 ? 36.410 -0.195 -24.143 1.00 43.38 298 ASN A N 1
ATOM 2372 C CA . ASN A 1 298 ? 36.804 0.954 -24.973 1.00 43.38 298 ASN A CA 1
ATOM 2373 C C . ASN A 1 298 ? 37.636 0.593 -26.226 1.00 43.38 298 ASN A C 1
ATOM 2375 O O . ASN A 1 298 ? 37.933 1.480 -27.020 1.00 43.38 298 ASN A O 1
ATOM 2379 N N . ASN A 1 299 ? 37.977 -0.684 -26.445 1.00 40.44 299 ASN A N 1
ATOM 2380 C CA . ASN A 1 299 ? 38.851 -1.135 -27.539 1.00 40.44 299 ASN A CA 1
ATOM 2381 C C . ASN A 1 299 ? 38.148 -2.013 -28.592 1.00 40.44 299 ASN A C 1
ATOM 2383 O O . ASN A 1 299 ? 38.735 -2.966 -29.098 1.00 40.44 299 ASN A O 1
ATOM 2387 N N . GLY A 1 300 ? 36.896 -1.710 -28.943 1.00 42.41 300 GLY A N 1
ATOM 2388 C CA . GLY A 1 300 ? 36.119 -2.579 -29.833 1.00 42.41 300 GLY A CA 1
ATOM 2389 C C . GLY A 1 300 ? 35.214 -1.896 -30.850 1.00 42.41 300 GLY A C 1
ATOM 2390 O O . GLY A 1 300 ? 34.165 -2.453 -31.119 1.00 42.41 300 GLY A O 1
ATOM 2391 N N . CYS A 1 301 ? 35.573 -0.728 -31.395 1.00 37.38 301 CYS A N 1
ATOM 2392 C CA . CYS A 1 301 ? 34.987 -0.154 -32.622 1.00 37.38 301 CYS A CA 1
ATOM 2393 C C . CYS A 1 301 ? 35.993 0.830 -33.254 1.00 37.38 301 CYS A C 1
ATOM 2395 O O . CYS A 1 301 ? 35.934 2.036 -33.015 1.00 37.38 301 CYS A O 1
ATOM 2397 N N . VAL A 1 302 ? 36.941 0.331 -34.053 1.00 43.03 302 VAL A N 1
ATOM 2398 C CA . VAL A 1 302 ? 37.705 1.173 -34.988 1.00 43.03 302 VAL A CA 1
ATOM 2399 C C . VAL A 1 302 ? 36.841 1.339 -36.235 1.00 43.03 302 VAL A C 1
ATOM 2401 O O . VAL A 1 302 ? 36.686 0.402 -37.010 1.00 43.03 302 VAL A O 1
ATOM 2404 N N . GLY A 1 303 ? 36.243 2.519 -36.402 1.00 35.72 303 GLY A N 1
ATOM 2405 C CA . GLY A 1 303 ? 35.407 2.832 -37.560 1.00 35.72 303 GLY A CA 1
ATOM 2406 C C . GLY A 1 303 ? 34.729 4.198 -37.469 1.00 35.72 303 GLY A C 1
ATOM 2407 O O . GLY A 1 303 ? 33.513 4.266 -37.383 1.00 35.72 303 GLY A O 1
ATOM 2408 N N . GLY A 1 304 ? 35.520 5.278 -37.498 1.00 34.88 304 GLY A N 1
ATOM 2409 C CA . GLY A 1 304 ? 35.043 6.639 -37.795 1.00 34.88 304 GLY A CA 1
ATOM 2410 C C . GLY A 1 304 ? 34.706 7.531 -36.590 1.00 34.88 304 GLY A C 1
ATOM 2411 O O . GLY A 1 304 ? 33.652 7.404 -35.984 1.00 34.88 304 GLY A O 1
ATOM 2412 N N . GLY A 1 305 ? 35.576 8.512 -36.311 1.00 33.00 305 GLY A N 1
ATOM 2413 C CA . GLY A 1 305 ? 35.245 9.713 -35.525 1.00 33.00 305 GLY A CA 1
ATOM 2414 C C . GLY A 1 305 ? 35.140 9.513 -34.010 1.00 33.00 305 GLY A C 1
ATOM 2415 O O . GLY A 1 305 ? 34.057 9.599 -33.440 1.00 33.00 305 GLY A O 1
ATOM 2416 N N . GLY A 1 306 ? 36.277 9.279 -33.349 1.00 34.12 306 GLY A N 1
ATOM 2417 C CA . GLY A 1 306 ? 36.366 9.022 -31.911 1.00 34.12 306 GLY A CA 1
ATOM 2418 C C . GLY A 1 306 ? 35.779 10.131 -31.032 1.00 34.12 306 GLY A C 1
ATOM 2419 O O . GLY A 1 306 ? 36.423 11.143 -30.766 1.00 34.12 306 GLY A O 1
ATOM 2420 N N . LYS A 1 307 ? 34.580 9.885 -30.501 1.00 39.00 307 LYS A N 1
ATOM 2421 C CA . LYS A 1 307 ? 34.098 10.488 -29.259 1.00 39.00 307 LYS A CA 1
ATOM 2422 C C . LYS A 1 307 ? 34.253 9.423 -28.179 1.00 39.00 307 LYS A C 1
ATOM 2424 O O . LYS A 1 307 ? 33.614 8.379 -28.266 1.00 39.00 307 LYS A O 1
ATOM 2429 N N . LEU A 1 308 ? 35.133 9.671 -27.207 1.00 42.47 308 LEU A N 1
ATOM 2430 C CA . LEU A 1 308 ? 35.298 8.847 -26.009 1.00 42.47 308 LEU A CA 1
ATOM 2431 C C . LEU A 1 308 ? 33.894 8.521 -25.470 1.00 42.47 308 LEU A C 1
ATOM 2433 O O . LEU A 1 308 ? 33.148 9.448 -25.140 1.00 42.47 308 LEU A O 1
ATOM 2437 N N . LEU A 1 309 ? 33.496 7.244 -25.468 1.00 48.56 309 LEU A N 1
ATOM 2438 C CA . LEU A 1 309 ? 32.218 6.825 -24.900 1.00 48.56 309 LEU A CA 1
ATOM 2439 C C . LEU A 1 309 ? 32.288 7.136 -23.407 1.00 48.56 309 LEU A C 1
ATOM 2441 O O . LEU A 1 309 ? 32.855 6.379 -22.624 1.00 48.56 309 LEU A O 1
ATOM 2445 N N . VAL A 1 310 ? 31.760 8.299 -23.023 1.00 52.00 310 VAL A N 1
ATOM 2446 C CA . VAL A 1 310 ? 31.513 8.632 -21.624 1.00 52.00 310 VAL A CA 1
ATOM 2447 C C . VAL A 1 310 ? 30.730 7.457 -21.063 1.00 52.00 310 VAL A C 1
ATOM 2449 O O . VAL A 1 310 ? 29.693 7.087 -21.623 1.00 52.00 310 VAL A O 1
ATOM 2452 N N . ASN A 1 311 ? 31.273 6.833 -20.018 1.00 67.31 311 ASN A N 1
ATOM 2453 C CA . ASN A 1 311 ? 30.639 5.726 -19.323 1.00 67.31 311 ASN A CA 1
ATOM 2454 C C . ASN A 1 311 ? 29.349 6.247 -18.680 1.00 67.31 311 ASN A C 1
ATOM 2456 O O . ASN A 1 311 ? 29.348 6.724 -17.549 1.00 67.31 311 ASN A O 1
ATOM 2460 N N . ASN A 1 312 ? 28.281 6.276 -19.473 1.00 80.81 312 ASN A N 1
ATOM 2461 C CA . ASN A 1 312 ? 27.002 6.811 -19.070 1.00 80.81 312 ASN A CA 1
ATOM 2462 C C . ASN A 1 312 ? 26.307 5.756 -18.203 1.00 80.81 312 ASN A C 1
ATOM 2464 O O . ASN A 1 312 ? 25.777 4.766 -18.717 1.00 80.81 312 ASN A O 1
ATOM 2468 N N . ASP A 1 313 ? 26.325 5.991 -16.893 1.00 93.81 313 ASP A N 1
ATOM 2469 C CA . ASP A 1 313 ? 25.745 5.132 -15.860 1.00 93.81 313 ASP A CA 1
ATOM 2470 C C . ASP A 1 313 ? 24.212 5.251 -15.765 1.00 93.81 313 ASP A C 1
ATOM 2472 O O . ASP A 1 313 ? 23.595 4.685 -14.862 1.00 93.81 313 ASP A O 1
ATOM 2476 N N . TYR A 1 314 ? 23.587 6.014 -16.662 1.00 96.69 314 TYR A N 1
ATOM 2477 C CA . TYR A 1 314 ? 22.180 6.358 -16.577 1.00 96.69 314 TYR A CA 1
ATOM 2478 C C . TYR A 1 314 ? 21.258 5.322 -17.218 1.00 96.69 314 TYR A C 1
ATOM 2480 O O . TYR A 1 314 ? 21.394 4.992 -18.402 1.00 96.69 314 TYR A O 1
ATOM 2488 N N . ILE A 1 315 ? 20.236 4.948 -16.449 1.00 97.88 315 ILE A N 1
ATOM 2489 C CA . ILE A 1 315 ? 18.979 4.346 -16.888 1.00 97.88 315 ILE A CA 1
ATOM 2490 C C . ILE A 1 315 ? 17.829 5.011 -16.114 1.00 97.88 315 ILE A C 1
ATOM 2492 O O . ILE A 1 315 ? 17.997 5.400 -14.957 1.00 97.88 315 ILE A O 1
ATOM 2496 N N . ASN A 1 316 ? 16.660 5.165 -16.739 1.00 98.19 316 ASN A N 1
ATOM 2497 C CA . ASN A 1 316 ? 15.470 5.690 -16.066 1.00 98.19 316 ASN A CA 1
ATOM 2498 C C . ASN A 1 316 ? 14.814 4.575 -15.230 1.00 98.19 316 ASN A C 1
ATOM 2500 O O . ASN A 1 316 ? 13.905 3.874 -15.685 1.00 98.19 316 ASN A O 1
ATOM 2504 N N . ALA A 1 317 ? 15.370 4.354 -14.039 1.00 98.19 317 ALA A N 1
ATOM 2505 C CA . ALA A 1 317 ? 14.906 3.367 -13.076 1.00 98.19 317 ALA A CA 1
ATOM 2506 C C . ALA A 1 317 ? 15.276 3.773 -11.643 1.00 98.19 317 ALA A C 1
ATOM 2508 O O . ALA A 1 317 ? 16.334 4.370 -11.424 1.00 98.19 317 ALA A O 1
ATOM 2509 N N . ASN A 1 318 ? 14.448 3.390 -10.672 1.00 97.31 318 ASN A N 1
ATOM 2510 C CA . ASN A 1 318 ? 14.690 3.572 -9.241 1.00 97.31 318 ASN A CA 1
ATOM 2511 C C . ASN A 1 318 ? 14.520 2.254 -8.479 1.00 97.31 318 ASN A C 1
ATOM 2513 O O . ASN A 1 318 ? 13.631 1.460 -8.796 1.00 97.31 318 ASN A O 1
ATOM 2517 N N . TYR A 1 319 ? 15.320 2.067 -7.429 1.00 95.06 319 TYR A N 1
ATOM 2518 C CA . TYR A 1 319 ? 15.005 1.110 -6.373 1.00 95.06 319 TYR A CA 1
ATOM 2519 C C . TYR A 1 319 ? 13.722 1.534 -5.655 1.00 95.06 319 TYR A C 1
ATOM 2521 O O . TYR A 1 319 ? 13.543 2.706 -5.316 1.00 95.06 319 TYR A O 1
ATOM 2529 N N . VAL A 1 320 ? 12.850 0.563 -5.404 1.00 91.81 320 VAL A N 1
ATOM 2530 C CA . VAL A 1 320 ? 11.659 0.700 -4.568 1.00 91.81 320 VAL A CA 1
ATOM 2531 C C . VAL A 1 320 ? 11.768 -0.336 -3.462 1.00 91.81 320 VAL A C 1
ATOM 2533 O O . VAL A 1 320 ? 11.724 -1.545 -3.702 1.00 91.81 320 VAL A O 1
ATOM 2536 N N . GLU A 1 321 ? 11.940 0.154 -2.243 1.00 83.69 321 GLU A N 1
ATOM 2537 C CA . GLU A 1 321 ? 12.116 -0.667 -1.054 1.00 83.69 321 GLU A CA 1
ATOM 2538 C C . GLU A 1 321 ? 10.969 -0.400 -0.087 1.00 83.69 321 GLU A C 1
ATOM 2540 O O . GLU A 1 321 ? 10.488 0.729 0.033 1.00 83.69 321 GLU A O 1
ATOM 2545 N N . ILE A 1 322 ? 10.522 -1.448 0.602 1.00 75.50 322 ILE A N 1
ATOM 2546 C CA . ILE A 1 322 ? 9.595 -1.269 1.715 1.00 75.50 322 ILE A CA 1
ATOM 2547 C C . ILE A 1 322 ? 10.401 -0.668 2.869 1.00 75.50 322 ILE A C 1
ATOM 2549 O O . ILE A 1 322 ? 11.444 -1.232 3.209 1.00 75.50 322 ILE A O 1
ATOM 2553 N N . PRO A 1 323 ? 9.975 0.465 3.460 1.00 67.81 323 PRO A N 1
ATOM 2554 C CA . PRO A 1 323 ? 10.701 1.080 4.560 1.00 67.81 323 PRO A CA 1
ATOM 2555 C C . PRO A 1 323 ? 10.863 0.086 5.714 1.00 67.81 323 PRO A C 1
ATOM 2557 O O . PRO A 1 323 ? 9.899 -0.242 6.399 1.00 67.81 323 PRO A O 1
ATOM 2560 N N . LEU A 1 324 ? 12.096 -0.367 5.948 1.00 60.38 324 LEU A N 1
ATOM 2561 C CA . LEU A 1 324 ? 12.453 -1.284 7.037 1.00 60.38 324 LEU A CA 1
ATOM 2562 C C . LEU A 1 324 ? 12.553 -0.568 8.392 1.00 60.38 324 LEU A C 1
ATOM 2564 O O . LEU A 1 324 ? 13.287 -1.022 9.271 1.00 60.38 324 LEU A O 1
ATOM 2568 N N . ASP A 1 325 ? 11.866 0.566 8.574 1.00 64.44 325 ASP A N 1
ATOM 2569 C CA . ASP A 1 325 ? 11.771 1.194 9.890 1.00 64.44 325 ASP A CA 1
ATOM 2570 C C . ASP A 1 325 ? 10.946 0.279 10.800 1.00 64.44 325 ASP A C 1
ATOM 2572 O O . ASP A 1 325 ? 9.729 0.413 10.937 1.00 64.44 325 ASP A O 1
ATOM 2576 N N . SER A 1 326 ? 11.642 -0.676 11.413 1.00 55.50 326 SER A N 1
ATOM 2577 C CA . SER A 1 326 ? 11.094 -1.716 12.275 1.00 55.50 326 SER A CA 1
ATOM 2578 C C . SER A 1 326 ? 10.396 -1.157 13.509 1.00 55.50 326 SER A C 1
ATOM 2580 O O . SER A 1 326 ? 9.683 -1.893 14.182 1.00 55.50 326 SER A O 1
ATOM 2582 N N . LYS A 1 327 ? 10.566 0.137 13.816 1.00 56.78 327 LYS A N 1
ATOM 2583 C CA . LYS A 1 327 ? 9.810 0.800 14.880 1.00 56.78 327 LYS A CA 1
ATOM 2584 C C . LYS A 1 327 ? 8.437 1.257 14.411 1.00 56.78 327 LYS A C 1
ATOM 2586 O O . LYS A 1 327 ? 7.498 1.212 15.198 1.00 56.78 327 LYS A O 1
ATOM 2591 N N . ARG A 1 328 ? 8.324 1.715 13.163 1.00 55.81 328 ARG A N 1
ATOM 2592 C CA . ARG A 1 328 ? 7.070 2.237 12.601 1.00 55.81 328 ARG A CA 1
ATOM 2593 C C . ARG A 1 328 ? 6.223 1.149 11.946 1.00 55.81 328 ARG A C 1
ATOM 2595 O O . ARG A 1 328 ? 5.002 1.257 11.945 1.00 55.81 328 ARG A O 1
ATOM 2602 N N . TYR A 1 329 ? 6.890 0.130 11.416 1.00 63.94 329 TYR A N 1
ATOM 2603 C CA . TYR A 1 329 ? 6.316 -0.953 10.629 1.00 63.94 329 TYR A CA 1
ATOM 2604 C C . TYR A 1 329 ? 6.965 -2.305 10.992 1.00 63.94 329 TYR A C 1
ATOM 2606 O O . TYR A 1 329 ? 7.590 -2.947 10.139 1.00 63.94 329 TYR A O 1
ATOM 2614 N N . PRO A 1 330 ? 6.895 -2.733 12.270 1.00 63.56 330 PRO A N 1
ATOM 2615 C CA . PRO A 1 330 ? 7.535 -3.963 12.744 1.00 63.56 330 PRO A CA 1
ATOM 2616 C C . PRO A 1 330 ? 7.088 -5.211 11.973 1.00 63.56 330 PRO A C 1
ATOM 2618 O O . PRO A 1 330 ? 7.888 -6.120 11.769 1.00 63.56 330 PRO A O 1
ATOM 2621 N N . GLU A 1 331 ? 5.847 -5.242 11.486 1.00 66.50 331 GLU A N 1
ATOM 2622 C CA . GLU A 1 331 ? 5.289 -6.336 10.689 1.00 66.50 331 GLU A CA 1
ATOM 2623 C C . GLU A 1 331 ? 6.008 -6.549 9.345 1.00 66.50 331 GLU A C 1
ATOM 2625 O O . GLU A 1 331 ? 5.952 -7.640 8.777 1.00 66.50 331 GLU A O 1
ATOM 2630 N N . PHE A 1 332 ? 6.729 -5.536 8.854 1.00 68.50 332 PHE A N 1
ATOM 2631 C CA . PHE A 1 332 ? 7.519 -5.606 7.625 1.00 68.50 332 PHE A CA 1
ATOM 2632 C C . PHE A 1 332 ? 9.026 -5.749 7.886 1.00 68.50 332 PHE A C 1
ATOM 2634 O O . PHE A 1 332 ? 9.798 -5.781 6.929 1.00 68.50 332 PHE A O 1
ATOM 2641 N N . ALA A 1 333 ? 9.465 -5.882 9.146 1.00 69.12 333 ALA A N 1
ATOM 2642 C CA . ALA A 1 333 ? 10.888 -5.938 9.503 1.00 69.12 333 ALA A CA 1
ATOM 2643 C C . ALA A 1 333 ? 11.643 -7.095 8.817 1.00 69.12 333 ALA A C 1
ATOM 2645 O O . ALA A 1 333 ? 12.797 -6.934 8.419 1.00 69.12 333 ALA A O 1
ATOM 2646 N N . ASP A 1 334 ? 10.976 -8.234 8.614 1.00 70.69 334 ASP A N 1
ATOM 2647 C CA . ASP A 1 334 ? 11.544 -9.404 7.933 1.00 70.69 334 ASP A CA 1
ATOM 2648 C C . ASP A 1 334 ? 11.282 -9.417 6.415 1.00 70.69 334 ASP A C 1
ATOM 2650 O O . ASP A 1 334 ? 11.709 -10.334 5.702 1.00 70.69 334 ASP A O 1
ATOM 2654 N N . PHE A 1 335 ? 10.596 -8.402 5.879 1.00 70.75 335 PHE A N 1
ATOM 2655 C CA . PHE A 1 335 ? 10.210 -8.360 4.475 1.00 70.75 335 PHE A CA 1
ATOM 2656 C C . PHE A 1 335 ? 11.348 -7.837 3.591 1.00 70.75 335 PHE A C 1
ATOM 2658 O O . PHE A 1 335 ? 11.502 -6.646 3.346 1.00 70.75 335 PHE A O 1
ATOM 2665 N N . LYS A 1 336 ? 12.151 -8.759 3.053 1.00 71.69 336 LYS A N 1
ATOM 2666 C CA . LYS A 1 336 ? 13.365 -8.438 2.275 1.00 71.69 336 LYS A CA 1
ATOM 2667 C C . LYS A 1 336 ? 13.142 -8.247 0.769 1.00 71.69 336 LYS A C 1
ATOM 2669 O O . LYS A 1 336 ? 14.093 -8.369 -0.005 1.00 71.69 336 LYS A O 1
ATOM 2674 N N . ARG A 1 337 ? 11.908 -8.001 0.311 1.00 76.44 337 ARG A N 1
ATOM 2675 C CA . ARG A 1 337 ? 11.672 -7.802 -1.130 1.00 76.44 337 ARG A CA 1
ATOM 2676 C C . ARG A 1 337 ? 12.058 -6.387 -1.540 1.00 76.44 337 ARG A C 1
ATOM 2678 O O . ARG A 1 337 ? 11.617 -5.413 -0.936 1.00 76.44 337 ARG A O 1
ATOM 2685 N N . ARG A 1 338 ? 12.845 -6.304 -2.608 1.00 84.81 338 ARG A N 1
ATOM 2686 C CA . ARG A 1 338 ? 13.225 -5.063 -3.279 1.00 84.81 338 ARG A CA 1
ATOM 2687 C C . ARG A 1 338 ? 12.716 -5.117 -4.706 1.00 84.81 338 ARG A C 1
ATOM 2689 O O . ARG A 1 338 ? 12.757 -6.177 -5.331 1.00 84.81 338 ARG A O 1
ATOM 2696 N N . TYR A 1 339 ? 12.241 -3.987 -5.198 1.00 93.00 339 TYR A N 1
ATOM 2697 C CA . TYR A 1 339 ? 11.731 -3.852 -6.552 1.00 93.00 339 TYR A CA 1
ATOM 2698 C C . TYR A 1 339 ? 12.551 -2.811 -7.303 1.00 93.00 339 TYR A C 1
ATOM 2700 O O . TYR A 1 339 ? 13.162 -1.923 -6.706 1.00 93.00 339 TYR A O 1
ATOM 2708 N N . ILE A 1 340 ? 12.534 -2.907 -8.626 1.00 96.62 340 ILE A N 1
ATOM 2709 C CA . ILE A 1 340 ? 13.026 -1.861 -9.514 1.00 96.62 340 ILE A CA 1
ATOM 2710 C C . ILE A 1 340 ? 11.828 -1.371 -10.312 1.00 96.62 340 ILE A C 1
ATOM 2712 O O . ILE A 1 340 ? 11.184 -2.151 -11.012 1.00 96.62 340 ILE A O 1
ATOM 2716 N N . SER A 1 341 ? 11.528 -0.082 -10.195 1.00 97.25 341 SER A N 1
ATOM 2717 C CA . SER A 1 341 ? 10.555 0.580 -11.060 1.00 97.25 341 SER A CA 1
ATOM 2718 C C . SER A 1 341 ? 11.305 1.243 -12.208 1.00 97.25 341 SER A C 1
ATOM 2720 O O . SER A 1 341 ? 12.219 2.033 -11.970 1.00 97.25 341 SER A O 1
ATOM 2722 N N . THR A 1 342 ? 10.955 0.907 -13.449 1.00 98.12 342 THR A N 1
ATOM 2723 C CA . THR A 1 342 ? 11.588 1.453 -14.657 1.00 98.12 342 THR A CA 1
ATOM 2724 C C . THR A 1 342 ? 10.547 1.743 -15.735 1.00 98.12 342 THR A C 1
ATOM 2726 O O . THR A 1 342 ? 9.457 1.170 -15.744 1.00 98.12 342 THR A O 1
ATOM 2729 N N . GLN A 1 343 ? 10.870 2.658 -16.649 1.00 97.69 343 GLN A N 1
ATOM 2730 C CA . GLN A 1 343 ? 10.031 2.950 -17.811 1.00 97.69 343 GLN A CA 1
ATOM 2731 C C . GLN A 1 343 ? 10.008 1.778 -18.811 1.00 97.69 343 GLN A C 1
ATOM 2733 O O . GLN A 1 343 ? 10.941 0.980 -18.875 1.00 97.69 343 GLN A O 1
ATOM 2738 N N . GLY A 1 344 ? 9.005 1.740 -19.694 1.00 96.88 344 GLY A N 1
ATOM 2739 C CA . GLY A 1 344 ? 9.053 0.854 -20.863 1.00 96.88 344 GLY A CA 1
ATOM 2740 C C . GLY A 1 344 ? 10.243 1.195 -21.769 1.00 96.88 344 GLY A C 1
ATOM 2741 O O . GLY A 1 344 ? 10.409 2.364 -22.142 1.00 96.88 344 GLY A O 1
ATOM 2742 N N . CYS A 1 345 ? 11.045 0.196 -22.148 1.00 97.12 345 CYS A N 1
ATOM 2743 C CA . CYS A 1 345 ? 12.280 0.360 -22.922 1.00 97.12 345 CYS A CA 1
ATOM 2744 C C . CYS A 1 345 ? 12.063 1.192 -24.186 1.00 97.12 345 CYS A C 1
ATOM 2746 O O . CYS A 1 345 ? 11.112 0.962 -24.927 1.00 97.12 345 CYS A O 1
ATOM 2748 N N . LEU A 1 346 ? 12.932 2.164 -24.434 1.00 97.06 346 LEU A N 1
ATOM 2749 C CA . LEU A 1 346 ? 13.151 2.745 -25.759 1.00 97.06 346 LEU A CA 1
ATOM 2750 C C . LEU A 1 346 ? 14.135 1.860 -26.532 1.00 97.06 346 LEU A C 1
ATOM 2752 O O . LEU A 1 346 ? 14.907 1.133 -25.899 1.00 97.06 346 LEU A O 1
ATOM 2756 N N . GLU A 1 347 ? 14.144 1.961 -27.859 1.00 94.94 347 GLU A N 1
ATOM 2757 C CA . GLU A 1 347 ? 15.051 1.200 -28.729 1.00 94.94 347 GLU A CA 1
ATOM 2758 C C . GLU A 1 347 ? 16.520 1.373 -28.300 1.00 94.94 347 GLU A C 1
ATOM 2760 O O . GLU A 1 347 ? 17.237 0.402 -28.072 1.00 94.94 347 GLU A O 1
ATOM 2765 N N . GLU A 1 348 ? 16.940 2.610 -28.033 1.00 92.88 348 GLU A N 1
ATOM 2766 C CA . GLU A 1 348 ? 18.298 2.953 -27.607 1.00 92.88 348 GLU A CA 1
ATOM 2767 C C . GLU A 1 348 ? 18.639 2.558 -26.159 1.00 92.88 348 GLU A C 1
ATOM 2769 O O . GLU A 1 348 ? 19.792 2.680 -25.744 1.00 92.88 348 GLU A O 1
ATOM 2774 N N . THR A 1 349 ? 17.656 2.109 -25.372 1.00 95.88 349 THR A N 1
ATOM 2775 C CA . THR A 1 349 ? 17.837 1.738 -23.954 1.00 95.88 349 THR A CA 1
ATOM 2776 C C . THR A 1 349 ? 17.734 0.236 -23.696 1.00 95.88 349 THR A C 1
ATOM 2778 O O . THR A 1 349 ? 17.866 -0.182 -22.550 1.00 95.88 349 THR A O 1
ATOM 2781 N N . VAL A 1 350 ? 17.518 -0.594 -24.722 1.00 95.56 350 VAL A N 1
ATOM 2782 C CA . VAL A 1 350 ? 17.366 -2.049 -24.538 1.00 95.56 350 VAL A CA 1
ATOM 2783 C C . VAL A 1 350 ? 18.627 -2.680 -23.934 1.00 95.56 350 VAL A C 1
ATOM 2785 O O . VAL A 1 350 ? 18.540 -3.443 -22.975 1.00 95.56 350 VAL A O 1
ATOM 2788 N N . SER A 1 351 ? 19.812 -2.316 -24.428 1.00 92.81 351 SER A N 1
ATOM 2789 C CA . SER A 1 351 ? 21.077 -2.815 -23.866 1.00 92.81 351 SER A CA 1
ATOM 2790 C C . SER A 1 351 ? 21.313 -2.323 -22.435 1.00 92.81 351 SER A C 1
ATOM 2792 O O . SER A 1 351 ? 21.814 -3.068 -21.598 1.00 92.81 351 SER A O 1
ATOM 2794 N N . ASP A 1 352 ? 20.908 -1.087 -22.132 1.00 94.62 352 ASP A N 1
ATOM 2795 C CA . ASP A 1 352 ? 20.979 -0.521 -20.781 1.00 94.62 352 ASP A CA 1
ATOM 2796 C C . ASP A 1 352 ? 20.057 -1.284 -19.814 1.00 94.62 352 ASP A C 1
ATOM 2798 O O . ASP A 1 352 ? 20.438 -1.557 -18.675 1.00 94.62 352 ASP A O 1
ATOM 2802 N N . PHE A 1 353 ? 18.865 -1.670 -20.280 1.00 96.06 353 PHE A N 1
ATOM 2803 C CA . PHE A 1 353 ? 17.909 -2.476 -19.525 1.00 96.06 353 PHE A CA 1
ATOM 2804 C C . PHE A 1 353 ? 18.473 -3.860 -19.186 1.00 96.06 353 PHE A C 1
ATOM 2806 O O . PHE A 1 353 ? 18.458 -4.247 -18.020 1.00 96.06 353 PHE A O 1
ATOM 2813 N N . TRP A 1 354 ? 19.036 -4.583 -20.157 1.00 92.31 354 TRP A N 1
ATOM 2814 C CA . TRP A 1 354 ? 19.644 -5.890 -19.881 1.00 92.31 354 TRP A CA 1
ATOM 2815 C C . TRP A 1 354 ? 20.870 -5.794 -18.974 1.00 92.31 354 TRP A C 1
ATOM 2817 O O . TRP A 1 354 ? 21.033 -6.632 -18.088 1.00 92.31 354 TRP A O 1
ATOM 2827 N N . GLN A 1 355 ? 21.680 -4.740 -19.116 1.00 92.06 355 GLN A N 1
ATOM 2828 C CA . GLN A 1 355 ? 22.777 -4.468 -18.188 1.00 92.06 355 GLN A CA 1
ATOM 2829 C C . GLN A 1 355 ? 22.266 -4.278 -16.751 1.00 92.06 355 GLN A C 1
ATOM 2831 O O . GLN A 1 355 ? 22.849 -4.840 -15.824 1.00 92.06 355 GLN A O 1
ATOM 2836 N N . MET A 1 356 ? 21.170 -3.532 -16.561 1.00 94.94 356 MET A N 1
ATOM 2837 C CA . MET A 1 356 ? 20.510 -3.389 -15.258 1.00 94.94 356 MET A CA 1
ATOM 2838 C C . MET A 1 356 ? 20.024 -4.743 -14.724 1.00 94.94 356 MET A C 1
ATOM 2840 O O . MET A 1 356 ? 20.339 -5.106 -13.595 1.00 94.94 356 MET A O 1
ATOM 2844 N N . VAL A 1 357 ? 19.283 -5.510 -15.526 1.00 92.81 357 VAL A N 1
ATOM 2845 C CA . VAL A 1 357 ? 18.747 -6.820 -15.116 1.00 92.81 357 VAL A CA 1
ATOM 2846 C C . VAL A 1 357 ? 19.867 -7.763 -14.667 1.00 92.81 357 VAL A C 1
ATOM 2848 O O . VAL A 1 357 ? 19.748 -8.425 -13.631 1.00 92.81 357 VAL A O 1
ATOM 2851 N N . TRP A 1 358 ? 20.969 -7.792 -15.421 1.00 89.38 358 TRP A N 1
ATOM 2852 C CA . TRP A 1 358 ? 22.135 -8.618 -15.131 1.00 89.38 358 TRP A CA 1
ATOM 2853 C C . TRP A 1 358 ? 22.854 -8.195 -13.846 1.00 89.38 358 TRP A C 1
ATOM 2855 O O . TRP A 1 358 ? 23.059 -9.029 -12.956 1.00 89.38 358 TRP A O 1
ATOM 2865 N N . GLN A 1 359 ? 23.220 -6.910 -13.729 1.00 92.38 359 GLN A N 1
ATOM 2866 C CA . GLN A 1 359 ? 23.989 -6.411 -12.582 1.00 92.38 359 GLN A CA 1
ATOM 2867 C C . GLN A 1 359 ? 23.202 -6.521 -11.270 1.00 92.38 359 GLN A C 1
ATOM 2869 O O . GLN A 1 359 ? 23.782 -6.834 -10.235 1.00 92.38 359 GLN A O 1
ATOM 2874 N N . GLU A 1 360 ? 21.883 -6.313 -11.321 1.00 91.94 360 GLU A N 1
ATOM 2875 C CA . GLU A 1 360 ? 21.010 -6.364 -10.146 1.00 91.94 360 GLU A CA 1
ATOM 2876 C C . GLU A 1 360 ? 20.568 -7.793 -9.808 1.00 91.94 360 GLU A C 1
ATOM 2878 O O . GLU A 1 360 ? 19.825 -8.005 -8.851 1.00 91.94 360 GLU A O 1
ATOM 2883 N N . ASN A 1 361 ? 20.999 -8.784 -10.599 1.00 89.75 361 ASN A N 1
ATOM 2884 C CA . ASN A 1 361 ? 20.595 -10.182 -10.465 1.00 89.75 361 ASN A CA 1
ATOM 2885 C C . ASN A 1 361 ? 19.065 -10.352 -10.365 1.00 89.75 361 ASN A C 1
ATOM 2887 O O . ASN A 1 361 ? 18.545 -11.129 -9.562 1.00 89.75 361 ASN A O 1
ATOM 2891 N N . SER A 1 362 ? 18.327 -9.569 -11.152 1.00 89.19 362 SER A N 1
ATOM 2892 C CA . SER A 1 362 ? 16.868 -9.502 -11.063 1.00 89.19 362 SER A CA 1
ATOM 2893 C C . SER A 1 362 ? 16.238 -10.669 -11.802 1.00 89.19 362 SER A C 1
ATOM 2895 O O . SER A 1 362 ? 16.124 -10.579 -13.007 1.00 89.19 362 SER A O 1
ATOM 2897 N N . LEU A 1 363 ? 15.800 -11.734 -11.128 1.00 85.31 363 LEU A N 1
ATOM 2898 C CA . LEU A 1 363 ? 15.291 -12.967 -11.770 1.00 85.31 363 LEU A CA 1
ATOM 2899 C C . LEU A 1 363 ? 13.866 -12.867 -12.355 1.00 85.31 363 LEU A C 1
ATOM 2901 O O . LEU A 1 363 ? 13.407 -13.770 -13.054 1.00 85.31 363 LEU A O 1
ATOM 2905 N N . LEU A 1 364 ? 13.139 -11.794 -12.049 1.00 85.12 364 LEU A N 1
ATOM 2906 C CA . LEU A 1 364 ? 11.741 -11.613 -12.428 1.00 85.12 364 LEU A CA 1
ATOM 2907 C C . LEU A 1 364 ? 11.535 -10.223 -13.029 1.00 85.12 364 LEU A C 1
ATOM 2909 O O . LEU A 1 364 ? 11.855 -9.218 -12.398 1.00 85.12 364 LEU A O 1
ATOM 2913 N N . ILE A 1 365 ? 10.950 -10.184 -14.222 1.00 90.31 365 ILE A N 1
ATOM 2914 C CA . ILE A 1 365 ? 10.550 -8.980 -14.939 1.00 90.31 365 ILE A CA 1
ATOM 2915 C C . ILE A 1 365 ? 9.022 -8.991 -15.073 1.00 90.31 365 ILE A C 1
ATOM 2917 O O . ILE A 1 365 ? 8.421 -9.978 -15.491 1.00 90.31 365 ILE A O 1
ATOM 2921 N N . VAL A 1 366 ? 8.370 -7.884 -14.725 1.00 90.31 366 VAL A N 1
ATOM 2922 C CA . VAL A 1 366 ? 6.913 -7.735 -14.856 1.00 90.31 366 VAL A CA 1
ATOM 2923 C C . VAL A 1 366 ? 6.622 -6.533 -15.749 1.00 90.31 366 VAL A C 1
ATOM 2925 O O . VAL A 1 366 ? 6.910 -5.397 -15.383 1.00 90.31 366 VAL A O 1
ATOM 2928 N N . MET A 1 367 ? 6.053 -6.779 -16.927 1.00 90.00 367 MET A N 1
ATOM 2929 C CA . MET A 1 367 ? 5.650 -5.764 -17.897 1.00 90.00 367 MET A CA 1
ATOM 2930 C C . MET A 1 367 ? 4.133 -5.566 -17.857 1.00 90.00 367 MET A C 1
ATOM 2932 O O . MET A 1 367 ? 3.349 -6.394 -18.304 1.00 90.00 367 MET A O 1
ATOM 2936 N N . VAL A 1 368 ? 3.709 -4.419 -17.340 1.00 90.19 368 VAL A N 1
ATOM 2937 C CA . VAL A 1 368 ? 2.290 -4.096 -17.096 1.00 90.19 368 VAL A CA 1
ATOM 2938 C C . VAL A 1 368 ? 1.623 -3.333 -18.254 1.00 90.19 368 VAL A C 1
ATOM 2940 O O . VAL A 1 368 ? 0.684 -2.573 -18.042 1.00 90.19 368 VAL A O 1
ATOM 2943 N N . THR A 1 369 ? 2.136 -3.469 -19.479 1.00 87.06 369 THR A N 1
ATOM 2944 C CA . THR A 1 369 ? 1.624 -2.786 -20.682 1.00 87.06 369 THR A CA 1
ATOM 2945 C C . THR A 1 369 ? 1.883 -3.630 -21.926 1.00 87.06 369 THR A C 1
ATOM 2947 O O . THR A 1 369 ? 2.812 -4.439 -21.943 1.00 87.06 369 THR A O 1
ATOM 2950 N N . LYS A 1 370 ? 1.112 -3.401 -22.993 1.00 88.00 370 LYS A N 1
ATOM 2951 C CA . LYS A 1 370 ? 1.419 -3.942 -24.325 1.00 88.00 370 LYS A CA 1
ATOM 2952 C C . LYS A 1 370 ? 2.535 -3.136 -24.987 1.00 88.00 370 LYS A C 1
ATOM 2954 O O . LYS A 1 370 ? 2.780 -1.987 -24.636 1.00 88.00 370 LYS A O 1
ATOM 2959 N N . GLU A 1 371 ? 3.179 -3.697 -26.009 1.00 89.56 371 GLU A N 1
ATOM 2960 C CA . GLU A 1 371 ? 4.163 -2.955 -26.819 1.00 89.56 371 GLU A CA 1
ATOM 2961 C C . GLU A 1 371 ? 3.540 -1.693 -27.439 1.00 89.56 371 GLU A C 1
ATOM 2963 O O . GLU A 1 371 ? 4.122 -0.605 -27.396 1.00 89.56 371 GLU A O 1
ATOM 2968 N N . VAL A 1 372 ? 2.312 -1.826 -27.953 1.00 92.38 372 VAL A N 1
ATOM 2969 C CA . VAL A 1 372 ? 1.537 -0.750 -28.574 1.00 92.38 372 VAL A CA 1
ATOM 2970 C C . VAL A 1 372 ? 0.135 -0.695 -27.976 1.00 92.38 372 VAL A C 1
ATOM 2972 O O . VAL A 1 372 ? -0.598 -1.682 -27.964 1.00 92.38 372 VAL A O 1
ATOM 2975 N N . GLU A 1 373 ? -0.275 0.498 -27.551 1.00 90.31 373 GLU A N 1
ATOM 2976 C CA . GLU A 1 373 ? -1.626 0.777 -27.066 1.00 90.31 373 GLU A CA 1
ATOM 2977 C C . GLU A 1 373 ? -2.203 1.979 -27.806 1.00 90.31 373 GLU A C 1
ATOM 2979 O O . GLU A 1 373 ? -1.577 3.040 -27.872 1.00 90.31 373 GLU A O 1
ATOM 2984 N N . ARG A 1 374 ? -3.414 1.833 -28.361 1.00 92.50 374 ARG A N 1
ATOM 2985 C CA . ARG A 1 374 ? -4.104 2.901 -29.113 1.00 92.50 374 ARG A CA 1
ATOM 2986 C C . ARG A 1 374 ? -3.203 3.548 -30.185 1.00 92.50 374 ARG A C 1
ATOM 2988 O O . ARG A 1 374 ? -3.179 4.767 -30.335 1.00 92.50 374 ARG A O 1
ATOM 2995 N N . GLY A 1 375 ? -2.415 2.725 -30.883 1.00 92.50 375 GLY A N 1
ATOM 2996 C CA . GLY A 1 375 ? -1.496 3.157 -31.943 1.00 92.50 375 GLY A CA 1
ATOM 2997 C C . GLY A 1 375 ? -0.215 3.852 -31.464 1.00 92.50 375 GLY A C 1
ATOM 2998 O O . GLY A 1 375 ? 0.521 4.381 -32.290 1.00 92.50 375 GLY A O 1
ATOM 2999 N N . ARG A 1 376 ? 0.074 3.875 -30.155 1.00 92.75 376 ARG A N 1
ATOM 3000 C CA . ARG A 1 376 ? 1.301 4.466 -29.597 1.00 92.75 376 ARG A CA 1
ATOM 3001 C C . ARG A 1 376 ? 2.179 3.398 -28.958 1.00 92.75 376 ARG A C 1
ATOM 3003 O O . ARG A 1 376 ? 1.693 2.612 -28.150 1.00 92.75 376 ARG A O 1
ATOM 3010 N N . VAL A 1 377 ? 3.473 3.421 -29.273 1.00 94.19 377 VAL A N 1
ATOM 3011 C CA . VAL A 1 377 ? 4.471 2.535 -28.657 1.00 94.19 377 VAL A CA 1
ATOM 3012 C C . VAL A 1 377 ? 4.641 2.901 -27.180 1.00 94.19 377 VAL A C 1
ATOM 3014 O O . VAL A 1 377 ? 5.048 4.018 -26.847 1.00 94.19 377 VAL A O 1
ATOM 3017 N N . LYS A 1 378 ? 4.335 1.956 -26.292 1.00 95.00 378 LYS A N 1
ATOM 3018 C CA . LYS A 1 378 ? 4.488 2.077 -24.835 1.00 95.00 378 LYS A CA 1
ATOM 3019 C C . LYS A 1 378 ? 5.774 1.437 -24.336 1.00 95.00 378 LYS A C 1
ATOM 3021 O O . LYS A 1 378 ? 6.383 1.962 -23.407 1.00 95.00 378 LYS A O 1
ATOM 3026 N N . CYS A 1 379 ? 6.211 0.366 -24.986 1.00 95.50 379 CYS A N 1
ATOM 3027 C CA . CYS A 1 379 ? 7.458 -0.318 -24.690 1.00 95.50 379 CYS A CA 1
ATOM 3028 C C . CYS A 1 379 ? 8.010 -0.923 -25.978 1.00 95.50 379 CYS A C 1
ATOM 3030 O O . CYS A 1 379 ? 7.287 -1.609 -26.695 1.00 95.50 379 CYS A O 1
ATOM 3032 N N . TYR A 1 380 ? 9.277 -0.653 -26.273 1.00 95.12 380 TYR A N 1
ATOM 3033 C CA . TYR A 1 380 ? 9.996 -1.346 -27.330 1.00 95.12 380 TYR A CA 1
ATOM 3034 C C . TYR A 1 380 ? 10.268 -2.780 -26.880 1.00 95.12 380 TYR A C 1
ATOM 3036 O O . TYR A 1 380 ? 10.541 -3.020 -25.698 1.00 95.12 380 TYR A O 1
ATOM 3044 N N . ARG A 1 381 ? 10.180 -3.725 -27.811 1.00 92.25 381 ARG A N 1
ATOM 3045 C CA . ARG A 1 381 ? 10.425 -5.134 -27.532 1.00 92.25 381 ARG A CA 1
ATOM 3046 C C . ARG A 1 381 ? 11.903 -5.351 -27.206 1.00 92.25 381 ARG A C 1
ATOM 3048 O O . ARG A 1 381 ? 12.774 -5.044 -28.012 1.00 92.25 381 ARG A O 1
ATOM 3055 N N . TYR A 1 382 ? 12.178 -5.881 -26.019 1.00 92.12 382 TYR A N 1
ATOM 3056 C CA . TYR A 1 382 ? 13.540 -6.111 -25.521 1.00 92.12 382 TYR A CA 1
ATOM 3057 C C . TYR A 1 382 ? 13.908 -7.592 -25.429 1.00 92.12 382 TYR A C 1
ATOM 3059 O O . TYR A 1 382 ? 14.933 -7.930 -24.850 1.00 92.12 382 TYR A O 1
ATOM 3067 N N . TRP A 1 383 ? 13.080 -8.477 -25.975 1.00 90.44 383 TRP A N 1
ATOM 3068 C CA . TRP A 1 383 ? 13.314 -9.913 -25.969 1.00 90.44 383 TRP A CA 1
ATOM 3069 C C . TRP A 1 383 ? 13.207 -10.499 -27.387 1.00 90.44 383 TRP A C 1
ATOM 3071 O O . TRP A 1 383 ? 12.349 -10.041 -28.153 1.00 90.44 383 TRP A O 1
ATOM 3081 N N . PRO A 1 384 ? 14.018 -11.516 -27.734 1.00 90.88 384 PRO A N 1
ATOM 3082 C CA . PRO A 1 384 ? 13.936 -12.208 -29.024 1.00 90.88 384 PRO A CA 1
ATOM 3083 C C . PRO A 1 384 ? 12.614 -12.963 -29.225 1.00 90.88 384 PRO A C 1
ATOM 3085 O O . PRO A 1 384 ? 11.839 -13.154 -28.280 1.00 90.88 384 PRO A O 1
ATOM 3088 N N . ASP A 1 385 ? 12.337 -13.422 -30.445 1.00 88.94 385 ASP A N 1
ATOM 3089 C CA . ASP A 1 385 ? 11.296 -14.430 -30.673 1.00 88.94 385 ASP A CA 1
ATOM 3090 C C . ASP A 1 385 ? 11.682 -15.792 -30.074 1.00 88.94 385 ASP A C 1
ATOM 3092 O O . ASP A 1 385 ? 12.805 -15.997 -29.614 1.00 88.94 385 ASP A O 1
ATOM 3096 N N . LEU A 1 386 ? 10.702 -16.694 -29.962 1.00 87.25 386 LEU A N 1
ATOM 3097 C CA . LEU A 1 386 ? 10.918 -18.023 -29.389 1.00 87.25 386 LEU A CA 1
ATOM 3098 C C . LEU A 1 386 ? 12.011 -18.758 -30.175 1.00 87.25 386 LEU A C 1
ATOM 3100 O O . LEU A 1 386 ? 12.006 -18.725 -31.401 1.00 87.25 386 LEU A O 1
ATOM 3104 N N . ASP A 1 387 ? 12.928 -19.400 -29.452 1.00 85.56 387 ASP A N 1
ATOM 3105 C CA . ASP A 1 387 ? 14.114 -20.088 -29.973 1.00 85.56 387 ASP A CA 1
ATOM 3106 C C . ASP A 1 387 ? 15.168 -19.189 -30.643 1.00 85.56 387 ASP A C 1
ATOM 3108 O O . ASP A 1 387 ? 16.240 -19.679 -31.010 1.00 85.56 387 ASP A O 1
ATOM 3112 N N . GLU A 1 388 ? 14.936 -17.876 -30.718 1.00 89.44 388 GLU A N 1
ATOM 3113 C CA . GLU A 1 388 ? 15.909 -16.903 -31.205 1.00 89.44 388 GLU A CA 1
ATOM 3114 C C . GLU A 1 388 ? 16.783 -16.348 -30.079 1.00 89.44 388 GLU A C 1
ATOM 3116 O O . GLU A 1 388 ? 16.381 -16.253 -28.913 1.00 89.44 388 GLU A O 1
ATOM 3121 N N . GLU A 1 389 ? 17.991 -15.928 -30.452 1.00 89.69 389 GLU A N 1
ATOM 3122 C CA . GLU A 1 389 ? 18.916 -15.216 -29.582 1.00 89.69 389 GLU A CA 1
ATOM 3123 C C . GLU A 1 389 ? 19.333 -13.879 -30.191 1.00 89.69 389 GLU A C 1
ATOM 3125 O O . GLU A 1 389 ? 19.438 -13.728 -31.408 1.00 89.69 389 GLU A O 1
ATOM 3130 N N . PHE A 1 390 ? 19.574 -12.895 -29.331 1.00 89.88 390 PHE A N 1
ATOM 3131 C CA . PHE A 1 390 ? 20.032 -11.577 -29.739 1.00 89.88 390 PHE A CA 1
ATOM 3132 C C . PHE A 1 390 ? 21.078 -11.037 -28.766 1.00 89.88 390 PHE A C 1
ATOM 3134 O O . PHE A 1 390 ? 20.993 -11.235 -27.551 1.00 89.88 390 PHE A O 1
ATOM 3141 N N . THR A 1 391 ? 22.059 -10.316 -29.306 1.00 89.69 391 THR A N 1
ATOM 3142 C CA . THR A 1 391 ? 23.135 -9.706 -28.522 1.00 89.69 391 THR A CA 1
ATOM 3143 C C . THR A 1 391 ? 22.790 -8.263 -28.170 1.00 89.69 391 THR A C 1
ATOM 3145 O O . THR A 1 391 ? 22.771 -7.380 -29.028 1.00 89.69 391 THR A O 1
ATOM 3148 N N . TYR A 1 392 ? 22.571 -8.006 -26.883 1.00 85.94 392 TYR A N 1
ATOM 3149 C CA . TYR A 1 392 ? 22.338 -6.681 -26.320 1.00 85.94 392 TYR A CA 1
ATOM 3150 C C . TYR A 1 392 ? 23.588 -6.216 -25.564 1.00 85.94 392 TYR A C 1
ATOM 3152 O O . TYR A 1 392 ? 23.799 -6.528 -24.392 1.00 85.94 392 TYR A O 1
ATOM 3160 N N . GLY A 1 393 ? 24.459 -5.473 -26.250 1.00 84.25 393 GLY A N 1
ATOM 3161 C CA . GLY A 1 393 ? 25.754 -5.079 -25.692 1.00 84.25 393 GLY A CA 1
ATOM 3162 C C . GLY A 1 393 ? 26.690 -6.284 -25.554 1.00 84.25 393 GLY A C 1
ATOM 3163 O O . GLY A 1 393 ? 27.069 -6.882 -26.553 1.00 84.25 393 GLY A O 1
ATOM 3164 N N . ASN A 1 394 ? 27.083 -6.625 -24.327 1.00 82.44 394 ASN A N 1
ATOM 3165 C CA . ASN A 1 394 ? 27.933 -7.782 -24.005 1.00 82.44 394 ASN A CA 1
ATOM 3166 C C . ASN A 1 394 ? 27.139 -9.013 -23.528 1.00 82.44 394 ASN A C 1
ATOM 3168 O O . ASN A 1 394 ? 27.751 -10.016 -23.145 1.00 82.44 394 ASN A O 1
ATOM 3172 N N . LEU A 1 395 ? 25.809 -8.910 -23.507 1.00 85.12 395 LEU A N 1
ATOM 3173 C CA . LEU A 1 395 ? 24.898 -9.956 -23.066 1.00 85.12 395 LEU A CA 1
ATOM 3174 C C . LEU A 1 395 ? 24.221 -10.584 -24.280 1.00 85.12 395 LEU A C 1
ATOM 3176 O O . LEU A 1 395 ? 23.730 -9.870 -25.153 1.00 85.12 395 LEU A O 1
ATOM 3180 N N . ILE A 1 396 ? 24.175 -11.910 -24.321 1.00 88.25 396 ILE A N 1
ATOM 3181 C CA . ILE A 1 396 ? 23.397 -12.655 -25.313 1.00 88.25 396 ILE A CA 1
ATOM 3182 C C . ILE A 1 396 ? 22.150 -13.151 -24.607 1.00 88.25 396 ILE A C 1
ATOM 3184 O O . ILE A 1 396 ? 22.276 -13.831 -23.595 1.00 88.25 396 ILE A O 1
ATOM 3188 N N . VAL A 1 397 ? 20.974 -12.797 -25.115 1.00 87.44 397 VAL A N 1
ATOM 3189 C CA . VAL A 1 397 ? 19.676 -13.181 -24.555 1.00 87.44 397 VAL A CA 1
ATOM 3190 C C . VAL A 1 397 ? 18.996 -14.116 -25.539 1.00 87.44 397 VAL A C 1
ATOM 3192 O O . VAL A 1 397 ? 18.886 -13.769 -26.710 1.00 87.44 397 VAL A O 1
ATOM 3195 N N . LYS A 1 398 ? 18.506 -15.264 -25.073 1.00 87.00 398 LYS A N 1
ATOM 3196 C CA . LYS A 1 398 ? 17.741 -16.230 -25.869 1.00 87.00 398 LYS A CA 1
ATOM 3197 C C . LYS A 1 398 ? 16.407 -16.534 -25.211 1.00 87.00 398 LYS A C 1
ATOM 3199 O O . LYS A 1 398 ? 16.371 -16.791 -24.009 1.00 87.00 398 LYS A O 1
ATOM 3204 N N . THR A 1 399 ? 15.332 -16.554 -25.991 1.00 85.94 399 THR A N 1
ATOM 3205 C CA . THR A 1 399 ? 14.009 -16.978 -25.514 1.00 85.94 399 THR A CA 1
ATOM 3206 C C . THR A 1 399 ? 13.892 -18.497 -25.638 1.00 85.94 399 THR A C 1
ATOM 3208 O O . THR A 1 399 ? 13.965 -19.032 -26.739 1.00 85.94 399 THR A O 1
ATOM 3211 N N . ILE A 1 400 ? 13.726 -19.199 -24.517 1.00 83.69 400 ILE A N 1
ATOM 3212 C CA . ILE A 1 400 ? 13.712 -20.672 -24.456 1.00 83.69 400 ILE A CA 1
ATOM 3213 C C . ILE A 1 400 ? 12.288 -21.226 -24.509 1.00 83.69 400 ILE A C 1
ATOM 3215 O O . ILE A 1 400 ? 12.030 -22.239 -25.144 1.00 83.69 400 ILE A O 1
ATOM 3219 N N . GLU A 1 401 ? 11.363 -20.580 -23.808 1.00 78.75 401 GLU A N 1
ATOM 3220 C CA . GLU A 1 401 ? 9.984 -21.041 -23.696 1.00 78.75 401 GLU A CA 1
ATOM 3221 C C . GLU A 1 401 ? 9.042 -19.840 -23.690 1.00 78.75 401 GLU A C 1
ATOM 3223 O O . GLU A 1 401 ? 9.406 -18.754 -23.225 1.00 78.75 401 GLU A O 1
ATOM 3228 N N . GLY A 1 402 ? 7.842 -20.043 -24.233 1.00 76.12 402 GLY A N 1
ATOM 3229 C CA . GLY A 1 402 ? 6.767 -19.065 -24.291 1.00 76.12 402 GLY A CA 1
ATOM 3230 C C . GLY A 1 402 ? 5.437 -19.698 -23.887 1.00 76.12 402 GLY A C 1
ATOM 3231 O O . GLY A 1 402 ? 5.013 -20.665 -24.514 1.00 76.12 402 GLY A O 1
ATOM 3232 N N . LEU A 1 403 ? 4.749 -19.144 -22.886 1.00 77.19 403 LEU A N 1
ATOM 3233 C CA . LEU A 1 403 ? 3.395 -19.575 -22.506 1.00 77.19 403 LEU A CA 1
ATOM 3234 C C . LEU A 1 403 ? 2.439 -18.379 -22.494 1.00 77.19 403 LEU A C 1
ATOM 3236 O O . LEU A 1 403 ? 2.817 -17.286 -22.093 1.00 77.19 403 LEU A O 1
ATOM 3240 N N . THR A 1 404 ? 1.184 -18.578 -22.884 1.00 74.31 404 THR A N 1
ATOM 3241 C CA . THR A 1 404 ? 0.118 -17.571 -22.755 1.00 74.31 404 THR A CA 1
ATOM 3242 C C . THR A 1 404 ? -0.925 -18.065 -21.761 1.00 74.31 404 THR A C 1
ATOM 3244 O O . THR A 1 404 ? -1.349 -19.217 -21.844 1.00 74.31 404 THR A O 1
ATOM 3247 N N . GLN A 1 405 ? -1.358 -17.204 -20.833 1.00 70.06 405 GLN A N 1
ATOM 3248 C CA . GLN A 1 405 ? -2.441 -17.513 -19.896 1.00 70.06 405 GLN A CA 1
ATOM 3249 C C . GLN A 1 405 ? -3.527 -16.424 -19.918 1.00 70.06 405 GLN A C 1
ATOM 3251 O O . GLN A 1 405 ? -3.257 -15.269 -20.247 1.00 70.06 405 GLN A O 1
ATOM 3256 N N . PRO A 1 406 ? -4.781 -16.741 -19.560 1.00 69.19 406 PRO A N 1
ATOM 3257 C CA . PRO A 1 406 ? -5.809 -15.719 -19.383 1.00 69.19 406 PRO A CA 1
ATOM 3258 C C . PRO A 1 406 ? -5.378 -14.671 -18.342 1.00 69.19 406 PRO A C 1
ATOM 3260 O O . PRO A 1 406 ? -5.021 -15.018 -17.221 1.00 69.19 406 PRO A O 1
ATOM 3263 N N . GLY A 1 407 ? -5.402 -13.387 -18.712 1.00 64.62 407 GLY A N 1
ATOM 3264 C CA . GLY A 1 407 ? -5.008 -12.272 -17.836 1.00 64.62 407 GLY A CA 1
ATOM 3265 C C . GLY A 1 407 ? -3.508 -11.950 -17.807 1.00 64.62 407 GLY A C 1
ATOM 3266 O O . GLY A 1 407 ? -3.143 -10.881 -17.326 1.00 64.62 407 GLY A O 1
ATOM 3267 N N . ILE A 1 408 ? -2.650 -12.818 -18.359 1.00 64.62 408 ILE A N 1
ATOM 3268 C CA . ILE A 1 408 ? -1.215 -12.568 -18.568 1.00 64.62 408 ILE A CA 1
ATOM 3269 C C . ILE A 1 408 ? -0.872 -12.984 -19.998 1.00 64.62 408 ILE A C 1
ATOM 3271 O O . ILE A 1 408 ? -0.773 -14.169 -20.316 1.00 64.62 408 ILE A O 1
ATOM 3275 N N . ASN A 1 409 ? -0.668 -12.001 -20.872 1.00 60.84 409 ASN A N 1
ATOM 3276 C CA . ASN A 1 409 ? -0.458 -12.210 -22.299 1.00 60.84 409 ASN A CA 1
ATOM 3277 C C . ASN A 1 409 ? 0.666 -13.213 -22.585 1.00 60.84 409 ASN A C 1
ATOM 3279 O O . ASN A 1 409 ? 0.465 -14.097 -23.421 1.00 60.84 409 ASN A O 1
ATOM 3283 N N . ARG A 1 410 ? 1.839 -13.094 -21.941 1.00 65.56 410 ARG A N 1
ATOM 3284 C CA . ARG A 1 410 ? 2.990 -13.980 -22.211 1.00 65.56 410 ARG A CA 1
ATOM 3285 C C . ARG A 1 410 ? 3.914 -14.169 -21.017 1.00 65.56 410 ARG A C 1
ATOM 3287 O O . ARG A 1 410 ? 4.211 -13.192 -20.335 1.00 65.56 410 ARG A O 1
ATOM 3294 N N . TYR A 1 411 ? 4.394 -15.399 -20.883 1.00 66.25 411 TYR A N 1
ATOM 3295 C CA . TYR A 1 411 ? 5.478 -15.875 -20.037 1.00 66.25 411 TYR A CA 1
ATOM 3296 C C . TYR A 1 411 ? 6.681 -16.183 -20.911 1.00 66.25 411 TYR A C 1
ATOM 3298 O O . TYR A 1 411 ? 6.506 -16.886 -21.904 1.00 66.25 411 TYR A O 1
ATOM 3306 N N . PHE A 1 412 ? 7.869 -15.713 -20.541 1.00 68.38 412 PHE A N 1
ATOM 3307 C CA . PHE A 1 412 ? 9.106 -16.123 -21.206 1.00 68.38 412 PHE A CA 1
ATOM 3308 C C . PHE A 1 412 ? 10.148 -16.599 -20.211 1.00 68.38 412 PHE A C 1
ATOM 3310 O O . PHE A 1 412 ? 10.236 -16.057 -19.108 1.00 68.38 412 PHE A O 1
ATOM 3317 N N . TRP A 1 413 ? 10.950 -17.561 -20.662 1.00 70.50 413 TRP A N 1
ATOM 3318 C CA . TRP A 1 413 ? 12.162 -18.019 -20.003 1.00 70.50 413 TRP A CA 1
ATOM 3319 C C . TRP A 1 413 ? 13.345 -17.583 -20.838 1.00 70.50 413 TRP A C 1
ATOM 3321 O O . TRP A 1 413 ? 13.455 -17.963 -22.004 1.00 70.50 413 TRP A O 1
ATOM 3331 N N . PHE A 1 414 ? 14.222 -16.786 -20.239 1.00 70.88 414 PHE A N 1
ATOM 3332 C CA . PHE A 1 414 ? 15.422 -16.326 -20.920 1.00 70.88 414 PHE A CA 1
ATOM 3333 C C . PHE A 1 414 ? 16.648 -17.087 -20.470 1.00 70.88 414 PHE A C 1
ATOM 3335 O O . PHE A 1 414 ? 16.828 -17.345 -19.282 1.00 70.88 414 PHE A O 1
ATOM 3342 N N . TRP A 1 415 ? 17.510 -17.365 -21.434 1.00 71.56 415 TRP A N 1
ATOM 3343 C CA . TRP A 1 415 ? 18.911 -17.654 -21.208 1.00 71.56 415 TRP A CA 1
ATOM 3344 C C . TRP A 1 415 ? 19.689 -16.367 -21.440 1.00 71.56 415 TRP A C 1
ATOM 3346 O O . TRP A 1 415 ? 19.500 -15.725 -22.471 1.00 71.56 415 TRP A O 1
ATOM 3356 N N . VAL A 1 416 ? 20.543 -15.987 -20.490 1.00 73.25 416 VAL A N 1
ATOM 3357 C CA . VAL A 1 416 ? 21.463 -14.861 -20.667 1.00 73.25 416 VAL A CA 1
ATOM 3358 C C . VAL A 1 416 ? 22.863 -15.278 -20.268 1.00 73.25 416 VAL A C 1
ATOM 3360 O O . VAL A 1 416 ? 23.038 -15.873 -19.206 1.00 73.25 416 VAL A O 1
ATOM 3363 N N . SER A 1 417 ? 23.841 -14.955 -21.111 1.00 76.19 417 SER A N 1
ATOM 3364 C CA . SER A 1 417 ? 25.263 -15.174 -20.845 1.00 76.19 417 SER A CA 1
ATOM 3365 C C . SER A 1 417 ? 26.094 -13.954 -21.220 1.00 76.19 417 SER A C 1
ATOM 3367 O O . SER A 1 417 ? 25.690 -13.112 -22.027 1.00 76.19 417 SER A O 1
ATOM 3369 N N . THR A 1 418 ? 27.287 -13.866 -20.634 1.00 73.81 418 THR A N 1
ATOM 3370 C CA . THR A 1 418 ? 28.300 -12.915 -21.094 1.00 73.81 418 THR A CA 1
ATOM 3371 C C . THR A 1 418 ? 29.087 -13.541 -22.239 1.00 73.81 418 THR A C 1
ATOM 3373 O O . THR A 1 418 ? 29.439 -14.716 -22.166 1.00 73.81 418 THR A O 1
ATOM 3376 N N . GLY A 1 419 ? 29.468 -12.757 -23.249 1.00 59.91 419 GLY A N 1
ATOM 3377 C CA . GLY A 1 419 ? 30.308 -13.246 -24.357 1.00 59.91 419 GLY A CA 1
ATOM 3378 C C . GLY A 1 419 ? 31.691 -13.805 -23.956 1.00 59.91 419 GLY A C 1
ATOM 3379 O O . GLY A 1 419 ? 32.438 -14.246 -24.823 1.00 59.91 419 GLY A O 1
ATOM 3380 N N . PHE A 1 420 ? 32.044 -13.789 -22.663 1.00 55.28 420 PHE A N 1
ATOM 3381 C CA . PHE A 1 420 ? 33.337 -14.208 -22.115 1.00 55.28 420 PHE A CA 1
ATOM 3382 C C . PHE A 1 420 ? 33.243 -15.310 -21.038 1.00 55.28 420 PHE A C 1
ATOM 3384 O O . PHE A 1 420 ? 34.276 -15.694 -20.490 1.00 55.28 420 PHE A O 1
ATOM 3391 N N . GLY A 1 421 ? 32.052 -15.834 -20.710 1.00 48.28 421 GLY A N 1
ATOM 3392 C CA . GLY A 1 421 ? 31.908 -16.842 -19.651 1.00 48.28 421 GLY A CA 1
ATOM 3393 C C . GLY A 1 421 ? 30.496 -17.407 -19.448 1.00 48.28 421 GLY A C 1
ATOM 3394 O O . GLY A 1 421 ? 29.495 -16.750 -19.730 1.00 48.28 421 GLY A O 1
ATOM 3395 N N . LEU A 1 422 ? 30.454 -18.638 -18.921 1.00 42.16 422 LEU A N 1
ATOM 3396 C CA . LEU A 1 422 ? 29.272 -19.471 -18.652 1.00 42.16 422 LEU A CA 1
ATOM 3397 C C . LEU A 1 422 ? 28.604 -19.099 -17.307 1.00 42.16 422 LEU A C 1
ATOM 3399 O O . LEU A 1 422 ? 28.581 -19.911 -16.386 1.00 42.16 422 LEU A O 1
ATOM 3403 N N . ASP A 1 423 ? 28.116 -17.867 -17.148 1.00 51.09 423 ASP A N 1
ATOM 3404 C CA . ASP A 1 423 ? 27.154 -17.552 -16.075 1.00 51.09 423 ASP A CA 1
ATOM 3405 C C . ASP A 1 423 ? 25.754 -17.570 -16.696 1.00 51.09 423 ASP A C 1
ATOM 3407 O O . ASP A 1 423 ? 25.522 -16.933 -17.725 1.00 51.09 423 ASP A O 1
ATOM 3411 N N . PHE A 1 424 ? 24.862 -18.370 -16.115 1.00 52.19 424 PHE A N 1
ATOM 3412 C CA . PHE A 1 424 ? 23.551 -18.696 -16.663 1.00 52.19 424 PHE A CA 1
ATOM 3413 C C . PHE A 1 424 ? 22.485 -18.384 -15.632 1.00 52.19 424 PHE A C 1
ATOM 3415 O O . PHE A 1 424 ? 22.568 -18.853 -14.494 1.00 52.19 424 PHE A O 1
ATOM 3422 N N . ARG A 1 425 ? 21.437 -17.663 -16.029 1.00 63.34 425 ARG A N 1
ATOM 3423 C CA . ARG A 1 425 ? 20.262 -17.490 -15.169 1.00 63.34 425 ARG A CA 1
ATOM 3424 C C . ARG A 1 425 ? 18.992 -17.615 -15.991 1.00 63.34 425 ARG A C 1
ATOM 3426 O O . ARG A 1 425 ? 19.015 -17.473 -17.211 1.00 63.34 425 ARG A O 1
ATOM 3433 N N . TYR A 1 426 ? 17.913 -17.939 -15.293 1.00 54.97 426 TYR A N 1
ATOM 3434 C CA . TYR A 1 426 ? 16.576 -18.007 -15.853 1.00 54.97 426 TYR A CA 1
ATOM 3435 C C . TYR A 1 426 ? 15.807 -16.788 -15.377 1.00 54.97 426 TYR A C 1
ATOM 3437 O O . TYR A 1 426 ? 15.819 -16.466 -14.187 1.00 54.97 426 TYR A O 1
ATOM 3445 N N . TRP A 1 427 ? 15.133 -16.138 -16.313 1.00 58.28 427 TRP A N 1
ATOM 3446 C CA . TRP A 1 427 ? 14.281 -14.995 -16.031 1.00 58.28 427 TRP A CA 1
ATOM 3447 C C . TRP A 1 427 ? 12.856 -15.290 -16.416 1.00 58.28 427 TRP A C 1
ATOM 3449 O O . TRP A 1 427 ? 12.623 -15.851 -17.480 1.00 58.28 427 TRP A O 1
ATOM 3459 N N . PHE A 1 428 ? 11.932 -14.848 -15.575 1.00 55.19 428 PHE A N 1
ATOM 3460 C CA . PHE A 1 428 ? 10.510 -14.847 -15.873 1.00 55.19 428 PHE A CA 1
ATOM 3461 C C . PHE A 1 428 ? 10.092 -13.466 -16.370 1.00 55.19 428 PHE A C 1
ATOM 3463 O O . PHE A 1 428 ? 10.436 -12.461 -15.748 1.00 55.19 428 PHE A O 1
ATOM 3470 N N . PHE A 1 429 ? 9.291 -13.413 -17.431 1.00 54.88 429 PHE A N 1
ATOM 3471 C CA . PHE A 1 429 ? 8.623 -12.192 -17.887 1.00 54.88 429 PHE A CA 1
ATOM 3472 C C . PHE A 1 429 ? 7.115 -12.388 -17.957 1.00 54.88 429 PHE A C 1
ATOM 3474 O O . PHE A 1 429 ? 6.690 -13.363 -18.550 1.00 54.88 429 PHE A O 1
ATOM 3481 N N . GLY A 1 430 ? 6.320 -11.459 -17.424 1.00 55.59 430 GLY A N 1
ATOM 3482 C CA . GLY A 1 430 ? 4.870 -11.392 -17.658 1.00 55.59 430 GLY A CA 1
ATOM 3483 C C . GLY A 1 430 ? 4.496 -10.128 -18.433 1.00 55.59 430 GLY A C 1
ATOM 3484 O O . GLY A 1 430 ? 4.875 -9.052 -17.983 1.00 55.59 430 GLY A O 1
ATOM 3485 N N . SER A 1 431 ? 3.754 -10.225 -19.544 1.00 53.12 431 SER A N 1
ATOM 3486 C CA . SER A 1 431 ? 3.132 -9.056 -20.215 1.00 53.12 431 SER A CA 1
ATOM 3487 C C . SER A 1 431 ? 1.620 -9.005 -19.988 1.00 53.12 431 SER A C 1
ATOM 3489 O O . SER A 1 431 ? 0.975 -10.045 -20.060 1.00 53.12 431 SER A O 1
ATOM 3491 N N . GLY A 1 432 ? 1.055 -7.824 -19.717 1.00 44.66 432 GLY A N 1
ATOM 3492 C CA . GLY A 1 432 ? -0.394 -7.567 -19.571 1.00 44.66 432 GLY A CA 1
ATOM 3493 C C . GLY A 1 432 ? -1.065 -7.037 -20.830 1.00 44.66 432 GLY A C 1
ATOM 3494 O O . GLY A 1 432 ? -0.366 -6.423 -21.667 1.00 44.66 432 GLY A O 1
#

Foldseek 3Di:
DPDPQAQEDADDPVVLFVQCVVQNDAQAWHKYQDPVDRQKIWIWGDHHVGIDIWIFDQDPVVRWTAGPLGDTHNDPVRVVVVQQVDWQSDADPVGDTRHHDGYGPGQPAPQLPLLQQNQLEDEPAAPVNQFVLCQPPDFQEWHKYAYPVDGNWIWIWGCHPVSGIDIQTWDADPCAIDSDPPGGHNHPVVVVVVCQVPWDADPVGGTRHHDHRDGDPDGDPVSVVSNVVNQQDDDPDVPDDGNVVVVVVVVVVVVVVVVVPWDQVLCQDPVNCVLDPDNPQADTPVFFQFQDDDPPPQPPDPDDDDDRPDSNRDHRKGKDDDPCPCVVCVVCVPVPDIDIDHFAGDPVCLLVVVSRCVVVVPQEAEAEEDCDDPRDGRHDDNADPEQDWDDRDQKIKHWDDWDQDVPWGIWTWIWIDGPVDPDTGTHIYTHD

Sequence (432 aa):
MPVERRFFYEITGERARELLFLYGSNGEFIVRPSESSASDYTLSIHRGTRVTHVKIVHNPLSKTLRLPSGHDFHSVEAVVQFLESNPKVLTEADGLSIELTRPAQLPIAETVVNVGSDRFFHIATSGHEAEALLKDEPCGTYLVRESCSNEGEFALSVRSNTDKVVHVRISHKNGRFCIVPKDNFRTLAGLVENYIRLPMVQNGGSAVKLKTPLPSTRFTAATIDDRIDCLLKQSKKHGAKDEFAEEFENLHRHEEDSQLFISCKEGRKAENVRKNRYRNVVPFDHTRIRLQRSPSLNNGCVGGGGKLLVNNDYINANYVEIPLDSKRYPEFADFKRRYISTQGCLEETVSDFWQMVWQENSLLIVMVTKEVERGRVKCYRYWPDLDEEFTYGNLIVKTIEGLTQPGINRYFWFWVSTGFGLDFRYWFFGSG

Radius of gyration: 30.54 Å; chains: 1; bounding box: 68×66×79 Å